Protein AF-A0AAE0QVQ1-F1 (afdb_monomer_lite)

Organism: NCBI:txid175788

Secondary structure (DSSP, 8-state):
-HHHHHHHHHHHHHHHHHHHTT-S-HHHHHHHHHHHHHHHHHHT--TT-GGG--SS-HHHHHHHHHHHHH-S--S---SS-----HHHHHHHHHHHHHHHHHHHTT-HHHHHHHHHHHHHH-TT-HHHHHHHHHHHHHTT-HHHHHHHHHHHHHH-TT-HHHHHHHHHHHHHTT-HHHHHHHHHHHHHH-TT-HHHHHHHHHHHHHHHHS--S---S----HHHHHT-HHHHHHHHHHHT-HHHHHHHHHHHTTS-PPS----PPPPPPP--HHHHHHHHHHHHHHHHHH-HHHHHHHHHHHHHSPPPHHHHHHHHHHHHHHHHHHHHHHHHHHHHHHHHHHHHHHHHHHHH-HHHHHHHHHHHHHHHHHHHHHHHHHIIIIIHHHHHHHHHHHHHHTT----S-HHHHHHHHHHHHHHHHHHHHHHHTTPPPSS--TTTT--S------------------------------------GGGTT-S-HHHHHHHHHHHHHHHHHHHHHHHT---HHHHHHHHHHHHHHHHHHHHHHHHHHHHTT--HHHHHHHHHHHHHHHHHHHHHHHHHHTT-SHHHHHHHHHHHHHHHHHHHHIIIIIIIHHHHHS-TTHHHHHHHHHHHHHHHHHHHHS--

InterPro domains:
  IPR003689 Zinc/iron permease [PF02535] (327-631)
  IPR011990 Tetratricopeptide-like helical domain superfamily [G3DSA:1.25.40.10] (65-212)
  IPR011990 Tetratricopeptide-like helical domain superfamily [SSF48452] (91-210)
  IPR019734 Tetratricopeptide repeat [PF00515] (126-159)
  IPR019734 Tetratricopeptide repeat [PF00515] (161-193)
  IPR019734 Tetratricopeptide repeat [PF13181] (102-125)
  IPR019734 Tetratricopeptide repeat [PS50005] (92-125)
  IPR019734 Tetratricopeptide repeat [PS50005] (126-159)
  IPR019734 Tetratricopeptide repeat [PS50005] (160-193)
  IPR019734 Tetratricopeptide repeat [SM00028] (92-125)
  IPR019734 Tetratricopeptide repeat [SM00028] (126-159)
  IPR019734 Tetratricopeptide repeat [SM00028] (160-193)
  IPR032374 SGTA, homodimerisation domain [PF16546] (4-63)
  IPR047150 SGT [PTHR45831] (1-304)

pLDDT: mean 72.75, std 20.84, range [25.2, 97.62]

Foldseek 3Di:
DLVVQLVLLLVLVVLVVVLVVPPDDPVVNVVSVVVSVVSCVVSVHDPPPCVSYDPAHPVRVVVVVVVVVVPDDDDDPDPDDDDQDPVLLVQLVVLQVVLVVCVVVVVLVSSLVSLVSSCVSPVLALVSLLSNLVSCVSVVNLVSSLVSLVSSCVNPVLPLSSLLSNLVSCVSVVVLVVSLVSLVSSCVSPVPDVSSVVSNVVSVVSVVVDDDPPPDDDDDPVVVLVPDPVSVVVVVVLVVDPVSVVVVVVVVVVVDDDDDDDDDDDDDDDDPVVVVVVVVVVVVVVCCVPCVPVVVVVVVVVVVDDQPVVNVVVCVVVVLVVVLVVVLVVLLVLLLVLLLCLQQVLLVQVVPDPVSLVVLVVVLLLLLLLLLLLLVLCLPVFLLVVLVVLVVVLCVVVVHDDPDSVLVVLLQVLQVVLVVVLVVVCVVVVHDDDDDPVPVVPPDDDDDDDDDDDDDDDDDDDDDDDDDDDDDDDDPPPPDVVVLLPCDVVVLVSLLVLLLVLLLLLLQLLLQDPDPLSNVLSSVSCSSNSSSSSNVSSNSCSSNVDDSVVSSVSSSSSSVSSVNSNVVNVVLNVVPDSVSSVVSSSSSSSSSSSSVNCSVPPRVVVSCVDPPPNVSSNVSSNVSNVVSNVVSVPRD

Structure (mmCIF, N/CA/C/O backbone):
data_AF-A0AAE0QVQ1-F1
#
_entry.id   AF-A0AAE0QVQ1-F1
#
loop_
_atom_site.group_PDB
_atom_site.id
_atom_site.type_symbol
_atom_site.label_atom_id
_atom_site.label_alt_id
_atom_site.label_comp_id
_atom_site.label_asym_id
_atom_site.label_entity_id
_atom_site.label_seq_id
_atom_site.pdbx_PDB_ins_code
_atom_site.Cartn_x
_atom_site.Cartn_y
_atom_site.Cartn_z
_atom_site.occupancy
_atom_site.B_iso_or_equiv
_atom_site.auth_seq_id
_atom_site.auth_comp_id
_atom_site.auth_asym_id
_atom_site.auth_atom_id
_atom_site.pdbx_PDB_model_num
ATOM 1 N N . MET A 1 1 ? -23.144 28.998 -13.088 1.00 56.34 1 MET A N 1
ATOM 2 C CA . MET A 1 1 ? -21.725 29.304 -12.779 1.00 56.34 1 MET A CA 1
ATOM 3 C C . MET A 1 1 ? -21.556 30.581 -11.960 1.00 56.34 1 MET A C 1
ATOM 5 O O . MET A 1 1 ? -20.659 30.617 -11.132 1.00 56.34 1 MET A O 1
ATOM 9 N N . THR A 1 2 ? -22.391 31.608 -12.147 1.00 70.75 2 THR A N 1
ATOM 10 C CA . THR A 1 2 ? -22.331 32.875 -11.391 1.00 70.75 2 THR A CA 1
ATOM 11 C C . THR A 1 2 ? -22.528 32.698 -9.884 1.00 70.75 2 THR A C 1
ATOM 13 O O . THR A 1 2 ? -21.755 33.259 -9.118 1.00 70.75 2 THR A O 1
ATOM 16 N N . ASP A 1 3 ? -23.475 31.864 -9.449 1.00 77.81 3 ASP A N 1
ATOM 17 C CA . ASP A 1 3 ? -23.749 31.668 -8.012 1.00 77.81 3 ASP A CA 1
ATOM 18 C C . ASP A 1 3 ? -22.628 30.901 -7.300 1.00 77.81 3 ASP A C 1
ATOM 20 O O . ASP A 1 3 ? -22.260 31.225 -6.176 1.00 77.81 3 ASP A O 1
ATOM 24 N N . THR A 1 4 ? -22.011 29.938 -7.991 1.00 82.94 4 THR A N 1
ATOM 25 C CA . THR A 1 4 ? -20.832 29.211 -7.500 1.00 82.94 4 THR A CA 1
ATOM 26 C C . THR A 1 4 ? -19.640 30.149 -7.312 1.00 82.94 4 THR A C 1
ATOM 28 O O . THR A 1 4 ? -18.952 30.065 -6.300 1.00 82.94 4 THR A O 1
ATOM 31 N N . LYS A 1 5 ? -19.424 31.080 -8.253 1.00 85.12 5 LYS A N 1
ATOM 32 C CA . LYS A 1 5 ? -18.372 32.100 -8.144 1.00 85.12 5 LYS A CA 1
ATOM 33 C C . LYS A 1 5 ? -18.648 33.110 -7.030 1.00 85.12 5 LYS A C 1
ATOM 35 O O . LYS A 1 5 ? -17.716 33.491 -6.335 1.00 85.12 5 LYS A O 1
ATOM 40 N N . ARG A 1 6 ? -19.910 33.499 -6.817 1.00 85.12 6 ARG A N 1
ATOM 41 C CA . ARG A 1 6 ? -20.317 34.373 -5.701 1.00 85.12 6 ARG A CA 1
ATOM 42 C C . ARG A 1 6 ? -20.101 33.712 -4.342 1.00 85.12 6 ARG A C 1
ATOM 44 O O . ARG A 1 6 ? -19.566 34.345 -3.444 1.00 85.12 6 ARG A O 1
ATOM 51 N N . LEU A 1 7 ? -20.442 32.430 -4.207 1.00 86.50 7 LEU A N 1
ATOM 52 C CA . LEU A 1 7 ? -20.175 31.680 -2.979 1.00 86.50 7 LEU A CA 1
ATOM 53 C C . LEU A 1 7 ? -18.669 31.556 -2.709 1.00 86.50 7 LEU A C 1
ATOM 55 O O . LEU A 1 7 ? -18.231 31.796 -1.587 1.00 86.50 7 LEU A O 1
ATOM 59 N N . ALA A 1 8 ? -17.878 31.222 -3.735 1.00 88.69 8 ALA A N 1
ATOM 60 C CA . ALA A 1 8 ? -16.422 31.171 -3.624 1.00 88.69 8 ALA A CA 1
ATOM 61 C C . ALA A 1 8 ? -15.839 32.535 -3.212 1.00 88.69 8 ALA A C 1
ATOM 63 O O . ALA A 1 8 ? -15.031 32.586 -2.288 1.00 88.69 8 ALA A O 1
ATOM 64 N N . TYR A 1 9 ? -16.313 33.630 -3.818 1.00 89.81 9 TYR A N 1
ATOM 65 C CA . TYR A 1 9 ? -15.942 35.001 -3.452 1.00 89.81 9 TYR A CA 1
ATOM 66 C C . TYR A 1 9 ? -16.233 35.300 -1.971 1.00 89.81 9 TYR A C 1
ATOM 68 O O . TYR A 1 9 ? -15.343 35.746 -1.253 1.00 89.81 9 TYR A O 1
ATOM 76 N N . SER A 1 10 ? -17.438 34.987 -1.474 1.00 89.19 10 SER A N 1
ATOM 77 C CA . SER A 1 10 ? -17.807 35.211 -0.065 1.00 89.19 10 SER A CA 1
ATOM 78 C C . SER A 1 10 ? -16.966 34.395 0.925 1.00 89.19 10 SER A C 1
ATOM 80 O O . SER A 1 10 ? -16.695 34.866 2.029 1.00 89.19 10 SER A O 1
ATOM 82 N N . ILE A 1 11 ? -16.546 33.182 0.549 1.00 90.88 11 ILE A N 1
ATOM 83 C CA . ILE A 1 11 ? -15.646 32.356 1.367 1.00 90.88 11 ILE A CA 1
ATOM 84 C C . ILE A 1 11 ? -14.244 32.970 1.387 1.00 90.88 11 ILE A C 1
ATOM 86 O O . ILE A 1 11 ? -13.687 33.157 2.463 1.00 90.88 11 ILE A O 1
ATOM 90 N N . ILE A 1 12 ? -13.695 33.325 0.222 1.00 90.69 12 ILE A N 1
ATOM 91 C CA . ILE A 1 12 ? -12.370 33.954 0.102 1.00 90.69 12 ILE A CA 1
ATOM 92 C C . ILE A 1 12 ? -12.312 35.253 0.917 1.00 90.69 12 ILE A C 1
ATOM 94 O O . ILE A 1 12 ? -11.364 35.463 1.673 1.00 90.69 12 ILE A O 1
ATOM 98 N N . GLN A 1 13 ? -13.357 36.080 0.838 1.00 88.75 13 GLN A N 1
ATOM 99 C CA . GLN A 1 13 ? -13.469 37.319 1.606 1.00 88.75 13 GLN A CA 1
ATOM 100 C C . GLN A 1 13 ? -13.460 37.060 3.122 1.00 88.75 13 GLN A C 1
ATOM 102 O O . GLN A 1 13 ? -12.712 37.708 3.848 1.00 88.75 13 GLN A O 1
ATOM 107 N N . PHE A 1 14 ? -14.205 36.057 3.600 1.00 90.62 14 PHE A N 1
ATOM 108 C CA . PHE A 1 14 ? -14.191 35.674 5.014 1.00 90.62 14 PHE A CA 1
ATOM 109 C C . PHE A 1 14 ? -12.800 35.217 5.489 1.00 90.62 14 PHE A C 1
ATOM 111 O O . PHE A 1 14 ? -12.367 35.602 6.573 1.00 90.62 14 PHE A O 1
ATOM 118 N N . LEU A 1 15 ? -12.080 34.416 4.693 1.00 90.19 15 LEU A N 1
ATOM 119 C CA . LEU A 1 15 ? -10.732 33.953 5.053 1.00 90.19 15 LEU A CA 1
ATOM 120 C C . LEU A 1 15 ? -9.727 35.120 5.099 1.00 90.19 15 LEU A C 1
ATOM 122 O O . LEU A 1 15 ? -8.900 35.178 6.009 1.00 90.19 15 LEU A O 1
ATOM 126 N N . HIS A 1 16 ? -9.841 36.087 4.185 1.00 88.19 16 HIS A N 1
ATOM 127 C CA . HIS A 1 16 ? -9.065 37.329 4.239 1.00 88.19 16 HIS A CA 1
ATOM 128 C C . HIS A 1 16 ? -9.376 38.171 5.486 1.00 88.19 16 HIS A C 1
ATOM 130 O O . HIS A 1 16 ? -8.457 38.678 6.136 1.00 88.19 16 HIS A O 1
ATOM 136 N N . ASP A 1 17 ? -10.647 38.280 5.875 1.00 86.50 17 ASP A N 1
ATOM 137 C CA . ASP A 1 17 ? -11.036 38.978 7.105 1.00 86.50 17 ASP A CA 1
ATOM 138 C C . ASP A 1 17 ? -10.438 38.289 8.346 1.00 86.50 17 ASP A C 1
ATOM 140 O O . ASP A 1 17 ? -9.963 38.960 9.266 1.00 86.50 17 ASP A O 1
ATOM 144 N N . GLN A 1 18 ? -10.370 36.950 8.355 1.00 85.50 18 GLN A N 1
ATOM 145 C CA . GLN A 1 18 ? -9.718 36.195 9.431 1.00 85.50 18 GLN A CA 1
ATOM 146 C C . GLN A 1 18 ? -8.207 36.466 9.506 1.00 85.50 18 GLN A C 1
ATOM 148 O O . GLN A 1 18 ? -7.705 36.692 10.610 1.00 85.50 18 GLN A O 1
ATOM 153 N N . LEU A 1 19 ? -7.500 36.540 8.369 1.00 84.44 19 LEU A N 1
ATOM 154 C CA . LEU A 1 19 ? -6.081 36.937 8.326 1.00 84.44 19 LEU A CA 1
ATOM 155 C C . LEU A 1 19 ? -5.856 38.330 8.928 1.00 84.44 19 LEU A C 1
ATOM 157 O O . LEU A 1 19 ? -4.897 38.545 9.670 1.00 84.44 19 LEU A O 1
ATOM 161 N N . THR A 1 20 ? -6.773 39.258 8.655 1.00 80.50 20 THR A N 1
ATOM 162 C CA . THR A 1 20 ? -6.657 40.664 9.072 1.00 80.50 20 THR A CA 1
ATOM 163 C C . THR A 1 20 ? -7.063 40.881 10.538 1.00 80.50 20 THR A C 1
ATOM 165 O O . THR A 1 20 ? -6.591 41.813 11.186 1.00 80.50 20 THR A O 1
ATOM 168 N N . SER A 1 21 ? -7.906 40.005 11.098 1.00 75.25 21 SER A N 1
ATOM 169 C CA . SER A 1 21 ? -8.462 40.136 12.458 1.00 75.25 21 SER A CA 1
ATOM 170 C C . SER A 1 21 ? -7.501 39.802 13.618 1.00 75.25 21 SER A C 1
ATOM 172 O O . SER A 1 21 ? -7.856 40.005 14.779 1.00 75.25 21 SER A O 1
ATOM 174 N N . GLY A 1 22 ? -6.273 39.339 13.341 1.00 61.19 22 GLY A N 1
ATOM 175 C CA . GLY A 1 22 ? -5.175 39.293 14.323 1.00 61.19 22 GLY A CA 1
ATOM 1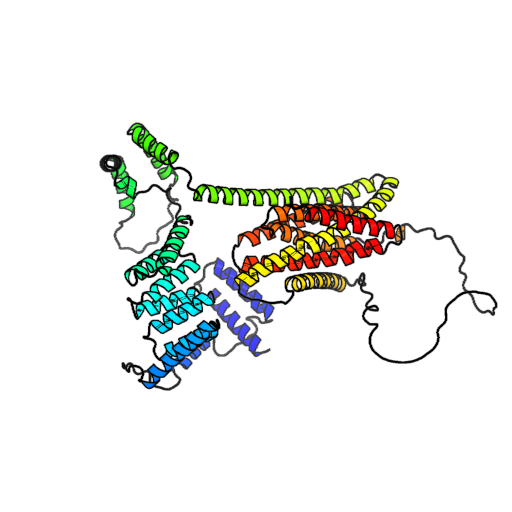76 C C . GLY A 1 22 ? -5.247 38.211 15.416 1.00 61.19 22 GLY A C 1
ATOM 177 O O . GLY A 1 22 ? -4.562 38.338 16.428 1.00 61.19 22 GLY A O 1
ATOM 178 N N . GLY A 1 23 ? -6.047 37.153 15.240 1.00 73.38 23 GLY A N 1
ATOM 179 C CA . GLY A 1 23 ? -6.239 36.082 16.238 1.00 73.38 23 GLY A CA 1
ATOM 180 C C . GLY A 1 23 ? -5.560 34.736 15.938 1.00 73.38 23 GLY A C 1
ATOM 181 O O . GLY A 1 23 ? -5.755 33.780 16.688 1.00 73.38 23 GLY A O 1
ATOM 182 N N . LEU A 1 24 ? -4.806 34.631 14.841 1.00 81.06 24 LEU A N 1
ATOM 183 C CA . LEU A 1 24 ? -4.227 33.377 14.340 1.00 81.06 24 LEU A CA 1
ATOM 184 C C . LEU A 1 24 ? -2.719 33.297 14.628 1.00 81.06 24 LEU A C 1
ATOM 186 O O . LEU A 1 24 ? -2.031 34.316 14.645 1.00 81.06 24 LEU A O 1
ATOM 190 N N . SER A 1 25 ? -2.197 32.085 14.846 1.00 86.19 25 SER A N 1
ATOM 191 C CA . SER A 1 25 ? -0.748 31.846 14.910 1.00 86.19 25 SER A CA 1
ATOM 192 C C . SER A 1 25 ? -0.098 32.021 13.532 1.00 86.19 25 SER A C 1
ATOM 194 O O . SER A 1 25 ? -0.772 31.875 12.514 1.00 86.19 25 SER A O 1
ATOM 196 N N . SER A 1 26 ? 1.216 32.271 13.496 1.00 81.81 26 SER A N 1
ATOM 197 C CA . SER A 1 26 ? 1.987 32.427 12.246 1.00 81.81 26 SER A CA 1
ATOM 198 C C . SER A 1 26 ? 1.760 31.258 11.276 1.00 81.81 26 SER A C 1
ATOM 200 O O . SER A 1 26 ? 1.407 31.473 10.122 1.00 81.81 26 SER A O 1
ATOM 202 N N . ASP A 1 27 ? 1.843 30.019 11.768 1.00 79.06 27 ASP A N 1
ATOM 203 C CA . ASP A 1 27 ? 1.637 28.810 10.955 1.00 79.06 27 ASP A CA 1
ATOM 204 C C . ASP A 1 27 ? 0.207 28.718 10.382 1.00 79.06 27 ASP A C 1
ATOM 206 O O . ASP A 1 27 ? -0.017 28.225 9.272 1.00 79.06 27 ASP A O 1
ATOM 210 N N . ALA A 1 28 ? -0.787 29.197 11.139 1.00 81.62 28 ALA A N 1
ATOM 211 C CA . ALA A 1 28 ? -2.179 29.210 10.706 1.00 81.62 28 ALA A CA 1
ATOM 212 C C . ALA A 1 28 ? -2.447 30.315 9.673 1.00 81.62 28 ALA A C 1
ATOM 214 O O . ALA A 1 28 ? -3.279 30.117 8.790 1.00 81.62 28 ALA A O 1
ATOM 215 N N . GLN A 1 29 ? -1.732 31.442 9.750 1.00 85.12 29 GLN A N 1
ATOM 216 C CA . GLN A 1 29 ? -1.791 32.504 8.744 1.00 85.12 29 GLN A CA 1
ATOM 217 C C . GLN A 1 29 ? -1.221 32.025 7.405 1.00 85.12 29 GLN A C 1
ATOM 219 O O . GLN A 1 29 ? -1.916 32.120 6.397 1.00 85.12 29 GLN A O 1
ATOM 224 N N . GLU A 1 30 ? -0.038 31.402 7.401 1.00 86.88 30 GLU A N 1
ATOM 225 C CA . GLU A 1 30 ? 0.560 30.832 6.181 1.00 86.88 30 GLU A CA 1
ATOM 226 C C . GLU A 1 30 ? -0.358 29.782 5.534 1.00 86.88 30 GLU A C 1
ATOM 228 O O . GLU A 1 30 ? -0.585 29.780 4.324 1.00 86.88 30 GLU A O 1
ATOM 233 N N . SER A 1 31 ? -0.959 28.914 6.353 1.00 86.81 31 SER A N 1
ATOM 234 C CA . SER A 1 31 ? -1.897 27.892 5.873 1.00 86.81 31 SER A CA 1
ATOM 235 C C . SER A 1 31 ? -3.155 28.501 5.240 1.00 86.81 31 SER A C 1
ATOM 237 O O . SER A 1 31 ? -3.680 27.982 4.251 1.00 86.81 31 SER A O 1
ATOM 239 N N . LEU A 1 32 ? -3.649 29.601 5.810 1.00 89.81 32 LEU A N 1
ATOM 240 C CA . LEU A 1 32 ? -4.847 30.288 5.346 1.00 89.81 32 LEU A CA 1
ATOM 241 C C . LEU A 1 32 ? -4.588 31.075 4.051 1.00 89.81 32 LEU A C 1
ATOM 243 O O . LEU A 1 32 ? -5.434 31.059 3.159 1.00 89.81 32 LEU A O 1
ATOM 247 N N . GLU A 1 33 ? -3.404 31.675 3.901 1.00 89.44 33 GLU A N 1
ATOM 248 C CA . GLU A 1 33 ? -2.960 32.318 2.655 1.00 89.44 33 GLU A CA 1
ATOM 249 C C . GLU A 1 33 ? -2.888 31.324 1.486 1.00 89.44 33 GLU A C 1
ATOM 251 O O . GLU A 1 33 ? -3.391 31.606 0.395 1.00 89.44 33 GLU A O 1
ATOM 256 N N . VAL A 1 34 ? -2.339 30.125 1.714 1.00 90.88 34 VAL A N 1
ATOM 257 C CA . VAL A 1 34 ? -2.298 29.065 0.691 1.00 90.88 34 VAL A CA 1
ATOM 258 C C . VAL A 1 34 ? -3.712 28.621 0.304 1.00 90.88 34 VAL A C 1
ATOM 260 O O . VAL A 1 34 ? -4.012 28.463 -0.882 1.00 90.88 34 VAL A O 1
ATOM 263 N N . ALA A 1 35 ? -4.608 28.456 1.282 1.00 89.56 35 ALA A N 1
ATOM 264 C CA . ALA A 1 35 ? -5.995 28.073 1.022 1.00 89.56 35 ALA A CA 1
ATOM 265 C C . ALA A 1 35 ? -6.734 29.112 0.161 1.00 89.56 35 ALA A C 1
ATOM 267 O O . ALA A 1 35 ? -7.469 28.736 -0.755 1.00 89.56 35 ALA A O 1
ATOM 268 N N . ILE A 1 36 ? -6.503 30.403 0.414 1.00 90.69 36 ILE A N 1
ATOM 269 C CA . ILE A 1 36 ? -7.045 31.502 -0.392 1.00 90.69 36 ILE A CA 1
ATOM 270 C C . ILE A 1 36 ? -6.558 31.394 -1.842 1.00 90.69 36 ILE A C 1
ATOM 272 O O . ILE A 1 36 ? -7.388 31.325 -2.746 1.00 90.69 36 ILE A O 1
ATOM 276 N N . GLN A 1 37 ? -5.246 31.271 -2.073 1.00 89.19 37 GLN A N 1
ATOM 277 C CA . GLN A 1 37 ? -4.683 31.172 -3.429 1.00 89.19 37 GLN A CA 1
ATOM 278 C C . GLN A 1 37 ? -5.215 29.959 -4.205 1.00 89.19 37 GLN A C 1
ATOM 280 O O . GLN A 1 37 ? -5.495 30.044 -5.408 1.00 89.19 37 GLN A O 1
ATOM 285 N N . CYS A 1 38 ? -5.392 28.821 -3.528 1.00 88.88 38 CYS A N 1
ATOM 286 C CA . CYS A 1 38 ? -5.993 27.634 -4.130 1.00 88.88 38 CYS A CA 1
ATOM 287 C C . CYS A 1 38 ? -7.447 27.880 -4.555 1.00 88.88 38 CYS A C 1
ATOM 289 O O . CYS A 1 38 ? -7.835 27.469 -5.650 1.00 88.88 38 CYS A O 1
ATOM 291 N N . LEU A 1 39 ? -8.247 28.550 -3.719 1.00 90.12 39 LEU A N 1
ATOM 292 C CA . LEU A 1 39 ? -9.644 28.866 -4.026 1.00 90.12 39 LEU A CA 1
ATOM 293 C C . LEU A 1 39 ? -9.761 29.902 -5.152 1.00 90.12 39 LEU A C 1
ATOM 295 O O . LEU A 1 39 ? -10.564 29.706 -6.066 1.00 90.12 39 LEU A O 1
ATOM 299 N N . GLU A 1 40 ? -8.932 30.946 -5.145 1.00 91.19 40 GLU A N 1
ATOM 300 C CA . GLU A 1 40 ? -8.894 31.949 -6.217 1.00 91.19 40 GLU A CA 1
ATOM 301 C C . GLU A 1 40 ? -8.576 31.301 -7.572 1.00 91.19 40 GLU A C 1
ATOM 303 O O . GLU A 1 40 ? -9.275 31.524 -8.567 1.00 91.19 40 GLU A O 1
ATOM 308 N N . THR A 1 41 ? -7.577 30.413 -7.593 1.00 88.94 41 THR A N 1
ATOM 309 C CA . THR A 1 41 ? -7.157 29.687 -8.800 1.00 88.94 41 THR A CA 1
ATOM 310 C C . THR A 1 41 ? -8.226 28.704 -9.277 1.00 88.94 41 THR A C 1
ATOM 312 O O . THR A 1 41 ? -8.530 28.646 -10.469 1.00 88.94 41 THR A O 1
ATOM 315 N N . ALA A 1 42 ? -8.821 27.932 -8.362 1.00 87.00 42 ALA A N 1
ATOM 316 C CA . ALA A 1 42 ? -9.789 26.892 -8.705 1.00 87.00 42 ALA A CA 1
ATOM 317 C C . ALA A 1 42 ? -11.096 27.460 -9.275 1.00 87.00 42 ALA A C 1
ATOM 319 O O . ALA A 1 42 ? -11.690 26.863 -10.175 1.00 87.00 42 ALA A O 1
ATOM 320 N N . PHE A 1 43 ? -11.547 28.609 -8.767 1.00 87.19 43 PHE A N 1
ATOM 321 C CA . PHE A 1 43 ? -12.815 29.214 -9.177 1.00 87.19 43 PHE A CA 1
ATOM 322 C C . PHE A 1 43 ? -12.647 30.384 -10.159 1.00 87.19 43 PHE A C 1
ATOM 324 O O . PHE A 1 43 ? -13.638 30.823 -10.760 1.00 87.19 43 PHE A O 1
ATOM 331 N N . GLY A 1 44 ? -11.412 30.850 -10.381 1.00 85.62 44 GLY A N 1
ATOM 332 C CA . GLY A 1 44 ? -11.103 32.003 -11.225 1.00 85.62 44 GLY A CA 1
ATOM 333 C C . GLY A 1 44 ? -11.841 33.241 -10.728 1.00 85.62 44 GLY A C 1
ATOM 334 O O . GLY A 1 44 ? -12.675 33.786 -11.462 1.00 85.62 44 GLY A O 1
ATOM 335 N N . VAL A 1 45 ? -11.624 33.560 -9.452 1.00 85.25 45 VAL A N 1
ATOM 336 C CA . VAL A 1 45 ? -12.254 34.642 -8.684 1.00 85.25 45 VAL A CA 1
ATOM 337 C C . VAL A 1 45 ? -11.168 35.290 -7.832 1.00 85.25 45 VAL A C 1
ATOM 339 O O . VAL A 1 45 ? -10.393 34.565 -7.222 1.00 85.25 45 VAL A O 1
ATOM 342 N N . SER A 1 46 ? -11.127 36.618 -7.766 1.00 82.00 46 SER A N 1
ATOM 343 C CA . SER A 1 46 ? -10.222 37.370 -6.887 1.00 82.00 46 SER A CA 1
ATOM 344 C C . SER A 1 46 ? -11.003 38.336 -5.997 1.00 82.00 46 SER A C 1
ATOM 346 O O . SER A 1 46 ? -12.125 38.718 -6.325 1.00 82.00 46 SER A O 1
ATOM 348 N N . THR A 1 47 ? -10.412 38.772 -4.883 1.00 73.38 47 THR A N 1
ATOM 349 C CA . THR A 1 47 ? -10.984 39.809 -3.999 1.00 73.38 47 THR A CA 1
ATOM 350 C C . THR A 1 47 ? -11.295 41.131 -4.717 1.00 73.38 47 THR A C 1
ATOM 352 O O . THR A 1 47 ? -12.189 41.868 -4.293 1.00 73.38 47 THR A O 1
ATOM 355 N N . GLU A 1 48 ? -10.638 41.394 -5.849 1.00 75.69 48 GLU A N 1
ATOM 356 C CA . GLU A 1 48 ? -10.854 42.563 -6.711 1.00 75.69 48 GLU A CA 1
ATOM 357 C C . GLU A 1 48 ? -12.165 42.498 -7.527 1.00 75.69 48 GLU A C 1
ATOM 359 O O . GLU A 1 48 ? -12.652 43.526 -8.006 1.00 75.69 48 GLU A O 1
ATOM 364 N N . ASP A 1 49 ? -12.796 41.322 -7.638 1.00 79.56 49 ASP A N 1
ATOM 365 C CA . ASP A 1 49 ? -14.032 41.105 -8.398 1.00 79.56 49 ASP A CA 1
ATOM 366 C C . ASP A 1 49 ? -15.283 41.611 -7.649 1.00 79.56 49 ASP A C 1
ATOM 368 O O . ASP A 1 49 ? -16.214 40.857 -7.365 1.00 79.56 49 ASP A O 1
ATOM 372 N N . GLN A 1 50 ? -15.368 42.918 -7.376 1.00 75.06 50 GLN A N 1
ATOM 373 C CA . GLN A 1 50 ? -16.487 43.545 -6.642 1.00 75.06 50 GLN A CA 1
ATOM 374 C C . GLN A 1 50 ? -17.877 43.280 -7.255 1.00 75.06 50 GLN A C 1
ATOM 376 O O . GLN A 1 50 ? -18.894 43.397 -6.576 1.00 75.06 50 GLN A O 1
ATOM 381 N N . SER A 1 51 ? -17.944 42.879 -8.528 1.00 79.00 51 SER A N 1
ATOM 382 C CA . SER A 1 51 ? -19.189 42.450 -9.188 1.00 79.00 51 SER A CA 1
ATOM 383 C C . SER A 1 51 ? -19.792 41.149 -8.622 1.00 79.00 51 SER A C 1
ATOM 385 O O . SER A 1 51 ? -20.964 40.842 -8.873 1.00 79.00 51 SER A O 1
ATOM 387 N N . LEU A 1 52 ? -18.999 40.382 -7.865 1.00 80.75 52 LEU A N 1
ATOM 388 C CA . LEU A 1 52 ? -19.390 39.149 -7.181 1.00 80.75 52 LEU A CA 1
ATOM 389 C C . LEU A 1 52 ? -19.731 39.370 -5.702 1.00 80.75 52 LEU A C 1
ATOM 391 O O . LEU A 1 52 ? -20.209 38.433 -5.060 1.00 80.75 52 LEU A O 1
ATOM 395 N N . ALA A 1 53 ? -19.538 40.587 -5.181 1.00 77.50 53 ALA A N 1
ATOM 396 C CA . ALA A 1 53 ? -19.865 40.924 -3.805 1.00 77.50 53 ALA A CA 1
ATOM 397 C C . ALA A 1 53 ? -21.368 40.753 -3.535 1.00 77.50 53 ALA A C 1
ATOM 399 O O . ALA A 1 53 ? -22.227 41.135 -4.337 1.00 77.50 53 ALA A O 1
ATOM 400 N N . VAL A 1 54 ? -21.677 40.159 -2.386 1.00 79.56 54 VAL A N 1
ATOM 401 C CA . VAL A 1 54 ? -23.044 39.912 -1.917 1.00 79.56 54 VAL A CA 1
ATOM 402 C C . VAL A 1 54 ? -23.353 40.897 -0.791 1.00 79.56 54 VAL A C 1
ATOM 404 O O . VAL A 1 54 ? -22.459 41.312 -0.061 1.00 79.56 54 VAL A O 1
ATOM 407 N N . SER A 1 55 ? -24.616 41.307 -0.668 1.00 76.88 55 SER A N 1
ATOM 408 C CA . SER A 1 55 ? -25.059 42.322 0.299 1.00 76.88 55 SER A CA 1
ATOM 409 C C . SER A 1 55 ? -24.968 41.892 1.765 1.00 76.88 55 SER A C 1
ATOM 411 O O . SER A 1 55 ? -24.957 42.754 2.634 1.00 76.88 55 SER A O 1
ATOM 413 N N . GLU A 1 56 ? -24.941 40.587 2.035 1.00 79.06 56 GLU A N 1
ATOM 414 C CA . GLU A 1 56 ? -24.790 40.012 3.373 1.00 79.06 56 GLU A CA 1
ATOM 415 C C . GLU A 1 56 ? -23.501 39.187 3.408 1.00 79.06 56 GLU A C 1
ATOM 417 O O . GLU A 1 56 ? -23.220 38.416 2.482 1.00 79.06 56 GLU A O 1
ATOM 422 N N . THR A 1 57 ? -22.714 39.347 4.469 1.00 80.69 57 THR A N 1
ATOM 423 C CA . THR A 1 57 ? -21.480 38.577 4.656 1.00 80.69 57 THR A CA 1
ATOM 424 C C . THR A 1 57 ? -21.791 37.134 5.060 1.00 80.69 57 THR A C 1
ATOM 426 O O . THR A 1 57 ? -22.860 36.822 5.589 1.00 80.69 57 THR A O 1
ATOM 429 N N . LEU A 1 58 ? -20.848 36.214 4.835 1.00 83.06 58 LEU A N 1
ATOM 430 C CA . LEU A 1 58 ? -21.029 34.800 5.183 1.00 83.06 58 LEU A CA 1
ATOM 431 C C . LEU A 1 58 ? -21.370 34.579 6.679 1.00 83.06 58 LEU A C 1
ATOM 433 O O . LEU A 1 58 ? -22.273 33.784 6.960 1.00 83.06 58 LEU A O 1
ATOM 437 N N . PRO A 1 59 ? -20.743 35.289 7.645 1.00 81.44 59 PRO A N 1
ATOM 438 C CA . PRO A 1 59 ? -21.126 35.200 9.055 1.00 81.44 59 PRO A CA 1
ATOM 439 C C . PRO A 1 59 ? -22.540 35.721 9.341 1.00 81.44 59 PRO A C 1
ATOM 441 O O . PRO A 1 59 ? -23.252 35.129 10.151 1.00 81.44 59 PRO A O 1
ATOM 444 N N . GLU A 1 60 ? -22.975 36.790 8.669 1.00 81.38 60 GLU A N 1
ATOM 445 C CA . GLU A 1 60 ? -24.326 37.349 8.820 1.00 81.38 60 GLU A CA 1
ATOM 446 C C . GLU A 1 60 ? -25.389 36.418 8.243 1.00 81.38 60 GLU A C 1
ATOM 448 O O . GLU A 1 60 ? -26.408 36.186 8.889 1.00 81.38 60 GLU A O 1
ATOM 453 N N . LEU A 1 61 ? -25.131 35.810 7.082 1.00 81.69 61 LEU A N 1
ATOM 454 C CA . LEU A 1 61 ? -25.990 34.776 6.500 1.00 81.69 61 LEU A CA 1
ATOM 455 C C . LEU A 1 61 ? -26.118 33.571 7.434 1.00 81.69 61 LEU A C 1
ATOM 457 O O . LEU A 1 61 ? -27.214 33.041 7.626 1.00 81.69 61 LEU A O 1
ATOM 461 N N . PHE A 1 62 ? -25.013 33.154 8.053 1.00 77.50 62 PHE A N 1
ATOM 462 C CA . PHE A 1 62 ? -25.013 32.064 9.022 1.00 77.50 62 PHE A CA 1
ATOM 463 C C . PHE A 1 62 ? -25.794 32.432 10.296 1.00 77.50 62 PHE A C 1
ATOM 465 O O . PHE A 1 62 ? -26.624 31.652 10.773 1.00 77.50 62 PHE A O 1
ATOM 472 N N . ALA A 1 63 ? -25.606 33.644 10.819 1.00 78.00 63 ALA A N 1
ATOM 473 C CA . ALA A 1 63 ? -26.375 34.164 11.947 1.00 78.00 63 ALA A CA 1
ATOM 474 C C . ALA A 1 63 ? -27.876 34.286 11.609 1.00 78.00 63 ALA A C 1
ATOM 476 O O . ALA A 1 63 ? -28.735 33.878 12.387 1.00 78.00 63 ALA A O 1
ATOM 477 N N . ALA A 1 64 ? -28.224 34.759 10.414 1.00 76.69 64 ALA A N 1
ATOM 478 C CA . ALA A 1 64 ? -29.606 34.874 9.962 1.00 76.69 64 ALA A CA 1
ATOM 479 C C . ALA A 1 64 ? -30.266 33.502 9.746 1.00 76.69 64 ALA A C 1
ATOM 481 O O . ALA A 1 64 ? -31.439 33.321 10.078 1.00 76.69 64 ALA A O 1
ATOM 482 N N . ALA A 1 65 ? -29.527 32.514 9.233 1.00 73.00 65 ALA A N 1
ATOM 483 C CA . ALA A 1 65 ? -30.007 31.144 9.071 1.00 73.00 65 ALA A CA 1
ATOM 484 C C . ALA A 1 65 ? -30.257 30.467 10.427 1.00 73.00 65 ALA A C 1
ATOM 486 O O . ALA A 1 65 ? -31.306 29.854 10.627 1.00 73.00 65 ALA A O 1
ATOM 487 N N . THR A 1 66 ? -29.343 30.639 11.384 1.00 66.12 66 THR A N 1
ATOM 488 C CA . THR A 1 66 ? -29.509 30.113 12.749 1.00 66.12 66 THR A CA 1
ATOM 489 C C . THR A 1 66 ? -30.667 30.791 13.495 1.00 66.12 66 THR A C 1
ATOM 491 O O . THR A 1 66 ? -31.395 30.121 14.226 1.00 66.12 66 THR A O 1
ATOM 494 N N . VAL A 1 67 ? -30.942 32.075 13.231 1.00 61.19 67 VAL A N 1
ATOM 495 C CA . VAL A 1 67 ? -32.119 32.790 13.763 1.00 61.19 67 VAL A CA 1
ATOM 496 C C . VAL A 1 67 ? -33.425 32.414 13.040 1.00 61.19 67 VAL A C 1
ATOM 498 O O . VAL A 1 67 ? -34.475 32.344 13.677 1.00 61.19 67 VAL A O 1
ATOM 501 N N . LYS A 1 68 ? -33.408 32.098 11.737 1.00 50.00 68 LYS A N 1
ATOM 502 C CA . LYS A 1 68 ? -34.593 31.596 11.002 1.00 50.00 68 LYS A CA 1
ATOM 503 C C . LYS A 1 68 ? -35.046 30.213 11.478 1.00 50.00 68 LYS A C 1
ATOM 505 O O . LYS A 1 68 ? -36.249 29.957 11.524 1.00 50.00 68 LYS A O 1
ATOM 510 N N . VAL A 1 69 ? -34.109 29.362 11.901 1.00 49.84 69 VAL A N 1
ATOM 511 C CA . VAL A 1 69 ? -34.426 28.103 12.600 1.00 49.84 69 VAL A CA 1
ATOM 512 C C . VAL A 1 69 ? -35.086 28.381 13.961 1.00 49.84 69 VAL A C 1
ATOM 514 O O . VAL A 1 69 ? -35.955 27.622 14.379 1.00 49.84 69 VAL A O 1
ATOM 517 N N . ALA A 1 70 ? -34.759 29.502 14.613 1.00 42.62 70 ALA A N 1
ATOM 518 C CA . ALA A 1 70 ? -35.369 29.914 15.880 1.00 42.62 70 ALA A CA 1
ATOM 519 C C . ALA A 1 70 ? -36.747 30.608 15.739 1.00 42.62 70 ALA A C 1
ATOM 521 O O . ALA A 1 70 ? -37.524 30.589 16.689 1.00 42.62 70 ALA A O 1
ATOM 522 N N . ASN A 1 71 ? -37.078 31.188 14.576 1.00 36.81 71 ASN A N 1
ATOM 523 C CA . ASN A 1 71 ? -38.260 32.049 14.380 1.00 36.81 71 ASN A CA 1
ATOM 524 C C . ASN A 1 71 ? -39.288 31.539 13.349 1.00 36.81 71 ASN A C 1
ATOM 526 O O . ASN A 1 71 ? -40.081 32.326 12.836 1.00 36.81 71 ASN A O 1
ATOM 530 N N . THR A 1 72 ? -39.338 30.234 13.065 1.00 34.56 72 THR A N 1
ATOM 531 C CA . THR A 1 72 ? -40.509 29.643 12.388 1.00 34.56 72 THR A CA 1
ATOM 532 C C . THR A 1 72 ? -41.585 29.304 13.440 1.00 34.56 72 THR A C 1
ATOM 534 O O . THR A 1 72 ? -41.339 28.448 14.289 1.00 34.56 72 THR A O 1
ATOM 537 N N . PRO A 1 73 ? -42.766 29.956 13.451 1.00 37.56 73 PRO A N 1
ATOM 538 C CA . PRO A 1 73 ? -43.842 29.664 14.405 1.00 37.56 73 PRO A CA 1
ATOM 539 C C . PRO A 1 73 ? -44.744 28.527 13.887 1.00 37.56 73 PRO A C 1
ATOM 541 O O . PRO A 1 73 ? -45.082 28.518 12.711 1.00 37.56 73 PRO A O 1
ATOM 544 N N . GLN A 1 74 ? -45.264 27.568 14.656 1.00 37.12 74 GLN A N 1
ATOM 545 C CA . GLN A 1 74 ? -45.085 27.123 16.040 1.00 37.12 74 GLN A CA 1
ATOM 546 C C . GLN A 1 74 ? -45.754 25.732 16.140 1.00 37.12 74 GLN A C 1
ATOM 548 O O . GLN A 1 74 ? -46.909 25.590 15.750 1.00 37.12 74 GLN A O 1
ATOM 553 N N . VAL A 1 75 ? -45.132 24.781 16.838 1.00 27.06 75 VAL A N 1
ATOM 554 C CA . VAL A 1 75 ? -45.788 24.221 18.030 1.00 27.06 75 VAL A CA 1
ATOM 555 C C . VAL A 1 75 ? -44.866 24.525 19.207 1.00 27.06 75 VAL A C 1
ATOM 557 O O . VAL A 1 75 ? -43.948 23.787 19.528 1.00 27.06 75 VAL A O 1
ATOM 560 N N . LYS A 1 76 ? -45.079 25.719 19.766 1.00 30.30 76 LYS A N 1
ATOM 561 C CA . LYS A 1 76 ? -44.970 26.059 21.187 1.00 30.30 76 LYS A CA 1
ATOM 562 C C . LYS A 1 76 ? -43.846 25.366 21.984 1.00 30.30 76 LYS A C 1
ATOM 564 O O . LYS A 1 76 ? -44.103 24.458 22.767 1.00 30.30 76 LYS A O 1
ATOM 569 N N . VAL A 1 77 ? -42.628 25.915 21.928 1.00 33.66 77 VAL A N 1
ATOM 570 C CA . VAL A 1 77 ? -41.691 25.802 23.061 1.00 33.66 77 VAL A CA 1
ATOM 571 C C . VAL A 1 77 ? -42.141 26.805 24.121 1.00 33.66 77 VAL A C 1
ATOM 573 O O . VAL A 1 77 ? -41.642 27.921 24.231 1.00 33.66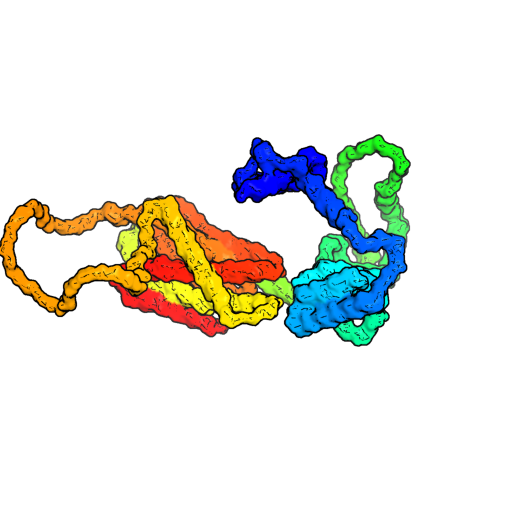 77 VAL A O 1
ATOM 576 N N . THR A 1 78 ? -43.154 26.413 24.886 1.00 29.31 78 THR A N 1
ATOM 577 C CA . THR A 1 78 ? -43.247 26.853 26.273 1.00 29.31 78 THR A CA 1
ATOM 578 C C . THR A 1 78 ? -42.182 26.103 27.053 1.00 29.31 78 THR A C 1
ATOM 580 O O . THR A 1 78 ? -42.138 24.875 27.027 1.00 29.31 78 THR A O 1
ATOM 583 N N . SER A 1 79 ? -41.369 26.840 27.799 1.00 39.31 79 SER A N 1
ATOM 584 C CA . SER A 1 79 ? -40.822 26.382 29.069 1.00 39.31 79 SER A CA 1
ATOM 585 C C . SER A 1 79 ? -41.980 25.956 29.982 1.00 39.31 79 SER A C 1
ATOM 587 O O . SER A 1 79 ? -42.477 26.714 30.807 1.00 39.31 79 SER A O 1
ATOM 589 N N . ALA A 1 80 ? -42.463 24.738 29.772 1.00 30.47 80 ALA A N 1
ATOM 590 C CA . ALA A 1 80 ? -43.381 24.028 30.638 1.00 30.47 80 ALA A CA 1
ATOM 591 C C . ALA A 1 80 ? -43.176 22.535 30.387 1.00 30.47 80 ALA A C 1
ATOM 593 O O . ALA A 1 80 ? -43.292 22.044 29.267 1.00 30.47 80 ALA A O 1
ATOM 594 N N . SER A 1 81 ? -42.848 21.838 31.464 1.00 41.56 81 SER A N 1
ATOM 595 C CA . SER A 1 81 ? -42.883 20.394 31.628 1.00 41.56 81 SER A CA 1
ATOM 596 C C . SER A 1 81 ? -44.202 19.785 31.129 1.00 41.56 81 SER A C 1
ATOM 598 O O . SER A 1 81 ? -45.128 19.577 31.911 1.00 41.56 81 SER A O 1
ATOM 600 N N . SER A 1 82 ? -44.300 19.472 29.841 1.00 43.88 82 SER A N 1
ATOM 601 C CA . SER A 1 82 ? -45.276 18.491 29.373 1.00 43.88 82 SER A CA 1
ATOM 602 C C . SER A 1 82 ? -44.495 17.288 28.884 1.00 43.88 82 SER A C 1
ATOM 604 O O . SER A 1 82 ? -43.789 17.339 27.881 1.00 43.88 82 SER A O 1
ATOM 606 N N . SER A 1 83 ? -44.539 16.239 29.698 1.00 58.50 83 SER A N 1
ATOM 607 C CA . SER A 1 83 ? -44.165 14.886 29.310 1.00 58.50 83 SER A CA 1
ATOM 608 C C . SER A 1 83 ? -44.797 14.547 27.950 1.00 58.50 83 SER A C 1
ATOM 610 O O . SER A 1 83 ? -45.947 14.946 27.734 1.00 58.50 83 SER A O 1
ATOM 612 N N . PRO A 1 84 ? -44.096 13.826 27.053 1.00 75.12 84 PRO A N 1
ATOM 613 C CA . PRO A 1 84 ? -44.669 13.396 25.778 1.00 75.12 84 PRO A CA 1
ATOM 614 C C . PRO A 1 84 ? -46.011 12.687 26.008 1.00 75.12 84 PRO A C 1
ATOM 616 O O . PRO A 1 84 ? -46.167 11.974 27.003 1.00 75.12 84 PRO A O 1
ATOM 619 N N . THR A 1 85 ? -46.988 12.912 25.127 1.00 84.31 85 THR A N 1
ATOM 620 C CA . THR A 1 85 ? -48.297 12.238 25.225 1.00 84.31 85 THR A CA 1
ATOM 621 C C . THR A 1 85 ? -48.146 10.724 25.058 1.00 84.31 85 THR A C 1
ATOM 623 O O . THR A 1 85 ? -47.170 10.256 24.475 1.00 84.31 85 THR A O 1
ATOM 626 N N . GLU A 1 86 ? -49.098 9.944 25.573 1.00 84.88 86 GLU A N 1
ATOM 627 C CA . GLU A 1 86 ? -49.034 8.475 25.537 1.00 84.88 86 GLU A CA 1
ATOM 628 C C . GLU A 1 86 ? -48.912 7.934 24.099 1.00 84.88 86 GLU A C 1
ATOM 630 O O . GLU A 1 86 ? -48.087 7.059 23.844 1.00 84.88 86 GLU A O 1
ATOM 635 N N . ASP A 1 87 ? -49.609 8.555 23.141 1.00 84.94 87 ASP A N 1
ATOM 636 C CA . ASP A 1 87 ? -49.504 8.234 21.711 1.00 84.94 87 ASP A CA 1
ATOM 637 C C . ASP A 1 87 ? -48.100 8.515 21.141 1.00 84.94 87 ASP A C 1
ATOM 639 O O . ASP A 1 87 ? -47.557 7.716 20.381 1.00 84.94 87 ASP A O 1
ATOM 643 N N . GLN A 1 88 ? -47.466 9.619 21.549 1.00 86.69 88 GLN A N 1
ATOM 644 C CA . GLN A 1 88 ? -46.096 9.960 21.145 1.00 86.69 88 GLN A CA 1
ATOM 645 C C . GLN A 1 88 ? -45.066 9.014 21.773 1.00 86.69 88 GLN A C 1
ATOM 647 O O . GLN A 1 88 ? -44.086 8.636 21.134 1.00 86.69 88 GLN A O 1
ATOM 652 N N . LEU A 1 89 ? -45.274 8.597 23.024 1.00 89.69 89 LEU A N 1
ATOM 653 C CA . LEU A 1 89 ? -44.426 7.584 23.652 1.00 89.69 89 LEU A CA 1
ATOM 654 C C . LEU A 1 89 ? -44.553 6.239 22.932 1.00 89.69 89 LEU A C 1
ATOM 656 O O . LEU A 1 89 ? -43.531 5.601 22.685 1.00 89.69 89 LEU A O 1
ATOM 660 N N . ALA A 1 90 ? -45.767 5.845 22.539 1.00 91.69 90 ALA A N 1
ATOM 661 C CA . ALA A 1 90 ? -45.991 4.645 21.738 1.00 91.69 90 ALA A CA 1
ATOM 662 C C . ALA A 1 90 ? -45.300 4.735 20.366 1.00 91.69 90 ALA A C 1
ATOM 664 O O . ALA A 1 90 ? -44.641 3.782 19.951 1.00 91.69 90 ALA A O 1
ATOM 665 N N . GLU A 1 91 ? -45.363 5.890 19.696 1.00 92.50 91 GLU A N 1
ATOM 666 C CA . GLU A 1 91 ? -44.642 6.135 18.441 1.00 92.50 91 GLU A CA 1
ATOM 667 C C . GLU A 1 91 ? -43.118 6.034 18.624 1.00 92.50 91 GLU A C 1
ATOM 669 O O . GLU A 1 91 ? -42.434 5.373 17.841 1.00 92.50 91 GLU A O 1
ATOM 674 N N . ALA A 1 92 ? -42.567 6.625 19.686 1.00 92.50 92 ALA A N 1
ATOM 675 C CA . ALA A 1 92 ? -41.138 6.544 19.985 1.00 92.50 92 ALA A CA 1
ATOM 676 C C . ALA A 1 92 ? -40.681 5.099 20.260 1.00 92.50 92 ALA A C 1
ATOM 678 O O . ALA A 1 92 ? -39.601 4.688 19.823 1.00 92.50 92 ALA A O 1
ATOM 679 N N . GLU A 1 93 ? -41.507 4.312 20.951 1.00 93.62 93 GLU A N 1
ATOM 680 C CA . GLU A 1 93 ? -41.248 2.895 21.210 1.00 93.62 93 GLU A CA 1
ATOM 681 C C . GLU A 1 93 ? -41.338 2.048 19.931 1.00 93.62 93 GLU A C 1
ATOM 683 O O . GLU A 1 93 ? -40.511 1.147 19.740 1.00 93.62 93 GLU A O 1
ATOM 688 N N . GLN A 1 94 ? -42.261 2.377 19.021 1.00 94.44 94 GLN A N 1
ATOM 689 C CA . GLN A 1 94 ? -42.336 1.759 17.697 1.00 94.44 94 GLN A CA 1
ATOM 690 C C . GLN A 1 94 ? -41.084 2.073 16.871 1.00 94.44 94 GLN A C 1
ATOM 692 O O . GLN A 1 94 ? -40.435 1.152 16.384 1.00 94.44 94 GLN A O 1
ATOM 697 N N . LEU A 1 95 ? -40.658 3.339 16.807 1.00 96.12 95 LEU A N 1
ATOM 698 C CA . LEU A 1 95 ? -39.427 3.744 16.116 1.00 96.12 95 LEU A CA 1
ATOM 699 C C . LEU A 1 95 ? -38.186 3.048 16.694 1.00 96.12 95 LEU A C 1
ATOM 701 O O . LEU A 1 95 ? -37.285 2.652 15.956 1.00 96.12 95 LEU A O 1
ATOM 705 N N . LYS A 1 96 ? -38.131 2.838 18.016 1.00 96.88 96 LYS A N 1
ATOM 706 C CA . LYS A 1 96 ? -37.085 2.012 18.637 1.00 96.88 96 LYS A CA 1
ATOM 707 C C . LYS A 1 96 ? -37.168 0.557 18.156 1.00 96.88 96 LYS A C 1
ATOM 709 O O . LYS A 1 96 ? -36.123 -0.051 17.920 1.00 96.88 96 LY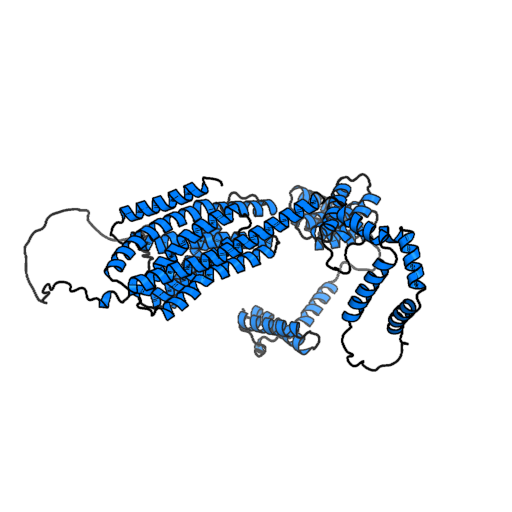S A O 1
ATOM 714 N N . SER A 1 97 ? -38.365 -0.021 18.040 1.00 96.50 97 SER A N 1
ATOM 715 C CA . SER A 1 97 ? -38.551 -1.376 17.503 1.00 96.50 97 SER A CA 1
ATOM 716 C C . SER A 1 97 ? -38.079 -1.478 16.052 1.00 96.50 97 SER A C 1
ATOM 718 O O . SER A 1 97 ? -37.269 -2.353 15.750 1.00 96.50 97 SER A O 1
ATOM 720 N N . ASP A 1 98 ? -38.469 -0.533 15.200 1.00 94.38 98 ASP A N 1
ATOM 721 C CA . ASP A 1 98 ? -38.051 -0.466 13.796 1.00 94.38 98 ASP A CA 1
ATOM 722 C C . ASP A 1 98 ? -36.524 -0.327 13.688 1.00 94.38 98 ASP A C 1
ATOM 724 O O . ASP A 1 98 ? -35.866 -1.042 12.931 1.00 94.38 98 ASP A O 1
ATOM 728 N N . GLY A 1 99 ? -35.918 0.518 14.530 1.00 96.75 99 GLY A N 1
ATOM 729 C CA . GLY A 1 99 ? -34.464 0.622 14.649 1.00 96.75 99 GLY A CA 1
ATOM 730 C C . GLY A 1 99 ? -33.803 -0.701 15.056 1.00 96.75 99 GLY A C 1
ATOM 731 O O . GLY A 1 99 ? -32.757 -1.062 14.513 1.00 96.75 99 GLY A O 1
ATOM 732 N N . ASN A 1 100 ? -34.411 -1.470 15.966 1.00 94.75 100 ASN A N 1
ATOM 733 C CA . ASN A 1 100 ? -33.911 -2.794 16.352 1.00 94.75 100 ASN A CA 1
ATOM 734 C C . ASN A 1 100 ? -34.042 -3.814 15.210 1.00 94.75 100 ASN A C 1
ATOM 736 O O . ASN A 1 100 ? -33.183 -4.686 15.080 1.00 94.75 100 ASN A O 1
ATOM 740 N N . GLU A 1 101 ? -35.087 -3.733 14.387 1.00 96.12 101 GLU A N 1
ATOM 741 C CA . GLU A 1 101 ? -35.234 -4.566 13.189 1.00 96.12 101 GLU A CA 1
ATOM 742 C C . GLU A 1 101 ? -34.157 -4.242 12.155 1.00 96.12 101 GLU A C 1
ATOM 744 O O . GLU A 1 101 ? -33.490 -5.157 11.671 1.00 96.12 101 GLU A O 1
ATOM 749 N N . GLN A 1 102 ? -33.888 -2.955 11.916 1.00 93.31 102 GLN A N 1
ATOM 750 C CA . GLN A 1 102 ? -32.783 -2.524 11.056 1.00 93.31 102 GLN A CA 1
ATOM 751 C C . GLN A 1 102 ? -31.421 -3.010 11.578 1.00 93.31 102 GLN A C 1
ATOM 753 O O . GLN A 1 102 ? -30.587 -3.466 10.798 1.00 93.31 102 GLN A O 1
ATOM 758 N N . MET A 1 103 ? -31.212 -3.024 12.901 1.00 94.62 103 MET A N 1
ATOM 759 C CA . MET A 1 103 ? -30.011 -3.620 13.505 1.00 94.62 103 MET A CA 1
ATOM 760 C C . MET A 1 103 ? -29.885 -5.128 13.229 1.00 94.62 103 MET A C 1
ATOM 762 O O . MET A 1 103 ? -28.761 -5.614 13.106 1.00 94.62 103 MET A O 1
ATOM 766 N N . LYS A 1 104 ? -30.999 -5.876 13.148 1.00 94.94 104 LYS A N 1
ATOM 767 C CA . LYS A 1 104 ? -30.992 -7.326 12.860 1.00 94.94 104 LYS A CA 1
ATOM 768 C C . LYS A 1 104 ? -30.649 -7.629 11.404 1.00 94.94 104 LYS A C 1
ATOM 770 O O . LYS A 1 104 ? -29.970 -8.618 11.156 1.00 94.94 104 LYS A O 1
ATOM 775 N N . VAL A 1 105 ? -31.090 -6.787 10.467 1.00 92.25 105 VAL A N 1
ATOM 776 C CA . VAL A 1 105 ? -30.739 -6.894 9.036 1.00 92.25 105 VAL A CA 1
ATOM 777 C C . VAL A 1 105 ? -29.421 -6.185 8.690 1.00 92.25 105 VAL A C 1
ATOM 779 O O . VAL A 1 105 ? -29.125 -5.971 7.521 1.00 92.25 105 VAL A O 1
ATOM 782 N N . GLU A 1 106 ? -28.638 -5.806 9.707 1.00 91.44 106 GLU A N 1
ATOM 783 C CA . GLU A 1 106 ? -27.349 -5.108 9.594 1.00 91.44 106 GLU A CA 1
ATOM 784 C C . GLU A 1 106 ? -27.396 -3.750 8.853 1.00 91.44 106 GLU A C 1
ATOM 786 O O . GLU A 1 106 ? -26.363 -3.203 8.470 1.00 91.44 106 GLU A O 1
ATOM 791 N N . ASN A 1 107 ? -28.578 -3.137 8.721 1.00 90.62 107 ASN A N 1
ATOM 792 C CA . ASN A 1 107 ? -28.746 -1.795 8.160 1.00 90.62 107 ASN A CA 1
ATOM 793 C C . ASN A 1 107 ? -28.570 -0.720 9.247 1.00 90.62 107 ASN A C 1
ATOM 795 O O . ASN A 1 107 ? -29.521 -0.132 9.770 1.00 90.62 107 ASN A O 1
ATOM 799 N N . PHE A 1 108 ? -27.318 -0.482 9.630 1.00 92.25 108 PHE A N 1
ATOM 800 C CA . PHE A 1 108 ? -26.996 0.375 10.772 1.00 92.25 108 PHE A CA 1
ATOM 801 C C . PHE A 1 108 ? -27.281 1.866 10.533 1.00 92.25 108 PHE A C 1
ATOM 803 O O . PHE A 1 108 ? -27.588 2.572 11.492 1.00 92.25 108 PHE A O 1
ATOM 810 N N . SER A 1 109 ? -27.218 2.358 9.290 1.00 92.94 109 SER A N 1
ATOM 811 C CA . SER A 1 109 ? -27.555 3.755 8.968 1.00 92.94 109 SER A CA 1
ATOM 812 C C . SER A 1 109 ? -29.044 4.027 9.177 1.00 92.94 109 SER A C 1
ATOM 814 O O . SER A 1 109 ? -29.395 4.964 9.893 1.00 92.94 109 SER A O 1
ATOM 816 N N . ALA A 1 110 ? -29.918 3.156 8.662 1.00 88.00 110 ALA A N 1
ATOM 817 C CA . ALA A 1 110 ? -31.355 3.259 8.903 1.00 88.00 110 ALA A CA 1
ATOM 818 C C . ALA A 1 110 ? -31.686 3.114 10.397 1.00 88.00 110 ALA A C 1
ATOM 820 O O . ALA A 1 110 ? -32.513 3.856 10.924 1.00 88.00 110 ALA A O 1
ATOM 821 N N . ALA A 1 111 ? -30.996 2.220 11.117 1.00 93.50 111 ALA A N 1
ATOM 822 C CA . ALA A 1 111 ? -31.158 2.100 12.566 1.00 93.50 111 ALA A CA 1
ATOM 823 C C . ALA A 1 111 ? -30.849 3.422 13.296 1.00 93.50 111 ALA A C 1
ATOM 825 O O . ALA A 1 111 ? -31.612 3.832 14.171 1.00 93.50 111 ALA A O 1
ATOM 826 N N . VAL A 1 112 ? -29.771 4.124 12.916 1.00 96.75 112 VAL A N 1
ATOM 827 C CA . VAL A 1 112 ? -29.440 5.452 13.465 1.00 96.75 112 VAL A CA 1
ATOM 828 C C . VAL A 1 112 ? -30.561 6.457 13.209 1.00 96.75 112 VAL A C 1
ATOM 830 O O . VAL A 1 112 ? -30.904 7.214 14.120 1.00 96.75 112 VAL A O 1
ATOM 833 N N . GLU A 1 113 ? -31.146 6.474 12.011 1.00 94.81 113 GLU A N 1
ATOM 834 C CA . GLU A 1 113 ? -32.255 7.376 11.682 1.00 94.81 113 GLU A CA 1
ATOM 835 C C . GLU A 1 113 ? -33.485 7.106 12.553 1.00 94.81 113 GLU A C 1
ATOM 837 O O . GLU A 1 113 ? -34.032 8.036 13.150 1.00 94.81 113 GLU A O 1
ATOM 842 N N . PHE A 1 114 ? -33.886 5.839 12.690 1.00 95.44 114 PHE A N 1
ATOM 843 C CA . PHE A 1 114 ? -35.024 5.447 13.522 1.00 95.44 114 PHE A CA 1
ATOM 844 C C . PHE A 1 114 ? -34.816 5.802 14.998 1.00 95.44 114 PHE A C 1
ATOM 846 O O . PHE A 1 114 ? -35.681 6.439 15.602 1.00 95.44 114 PHE A O 1
ATOM 853 N N . TYR A 1 115 ? -33.646 5.500 15.572 1.00 97.56 115 TYR A N 1
ATOM 854 C CA . TYR A 1 115 ? -33.348 5.912 16.947 1.00 97.56 115 TYR A CA 1
ATOM 855 C C . TYR A 1 115 ? -33.286 7.432 17.100 1.00 97.56 115 TYR A C 1
ATOM 857 O O . TYR A 1 115 ? -33.702 7.957 18.127 1.00 97.56 115 TYR A O 1
ATOM 865 N N . SER A 1 116 ? -32.809 8.159 16.087 1.00 96.50 116 SER A N 1
ATOM 866 C CA . SER A 1 116 ? -32.778 9.625 16.121 1.00 96.50 116 SER A CA 1
ATOM 867 C C . SER A 1 116 ? -34.182 10.225 16.134 1.00 96.50 116 SER A C 1
ATOM 869 O O . SER A 1 116 ? -34.420 11.166 16.887 1.00 96.50 116 SER A O 1
ATOM 871 N N . LYS A 1 117 ? -35.124 9.653 15.375 1.00 93.94 117 LYS A N 1
ATOM 872 C CA . LYS A 1 117 ? -36.544 10.033 15.437 1.00 93.94 117 LYS A CA 1
ATOM 873 C C . LYS A 1 117 ? -37.149 9.710 16.808 1.00 93.94 117 LYS A C 1
ATOM 875 O O . LYS A 1 117 ? -37.790 10.572 17.398 1.00 93.94 117 LYS A O 1
ATOM 880 N N . ALA A 1 118 ? -36.865 8.533 17.373 1.00 93.31 118 ALA A N 1
ATOM 881 C CA . ALA A 1 118 ? -37.318 8.179 18.724 1.00 93.31 118 ALA A CA 1
ATOM 882 C C . ALA A 1 118 ? -36.792 9.162 19.795 1.00 93.31 118 ALA A C 1
ATOM 884 O O . ALA A 1 118 ? -37.535 9.573 20.686 1.00 93.31 118 ALA A O 1
ATOM 885 N N . ILE A 1 119 ? -35.530 9.596 19.673 1.00 96.00 119 ILE A N 1
ATOM 886 C CA . ILE A 1 119 ? -34.902 10.602 20.547 1.00 96.00 119 ILE A CA 1
ATOM 887 C C . ILE A 1 119 ? -35.573 11.974 20.419 1.00 96.00 119 ILE A C 1
ATOM 889 O O . ILE A 1 119 ? -35.719 12.665 21.423 1.00 96.00 119 ILE A O 1
ATOM 893 N N . GLN A 1 120 ? -35.988 12.381 19.215 1.00 93.00 120 GLN A N 1
ATOM 894 C CA . GLN A 1 120 ? -36.700 13.651 19.022 1.00 93.00 120 GLN A CA 1
ATOM 895 C C . GLN A 1 120 ? -38.041 13.673 19.766 1.00 93.00 120 GLN A C 1
ATOM 897 O O . GLN A 1 120 ? -38.429 14.720 20.278 1.00 93.00 120 GLN A O 1
ATOM 902 N N . ILE A 1 121 ? -38.720 12.526 19.854 1.00 90.44 121 ILE A N 1
ATOM 903 C CA . ILE A 1 121 ? -40.016 12.408 20.529 1.00 90.44 121 ILE A CA 1
ATOM 904 C C . ILE A 1 121 ? -39.852 12.278 22.049 1.00 90.44 121 ILE A C 1
ATOM 906 O O . ILE A 1 121 ? -40.551 12.947 22.810 1.00 90.44 121 ILE A O 1
ATOM 910 N N . ASN A 1 122 ? -38.917 11.443 22.511 1.00 90.94 122 ASN A N 1
ATOM 911 C CA . ASN A 1 122 ? -38.606 11.298 23.932 1.00 90.94 122 ASN A CA 1
ATOM 912 C C . ASN A 1 122 ? -37.084 11.369 24.178 1.00 90.94 122 ASN A C 1
ATOM 914 O O . ASN A 1 122 ? -36.403 10.338 24.215 1.00 90.94 122 ASN A O 1
ATOM 918 N N . PRO A 1 123 ? -36.542 12.581 24.411 1.00 91.44 123 PRO A N 1
ATOM 919 C CA . PRO A 1 123 ? -35.111 12.795 24.625 1.00 91.44 123 PRO A CA 1
ATOM 920 C C . PRO A 1 123 ? -34.625 12.378 26.021 1.00 91.44 123 PRO A C 1
ATOM 922 O O . PRO A 1 123 ? -33.442 12.534 26.322 1.00 91.44 123 PRO A O 1
ATOM 925 N N . GLN A 1 124 ? -35.515 11.883 26.889 1.00 92.62 124 GLN A N 1
ATOM 926 C CA . GLN A 1 124 ? -35.193 11.431 28.248 1.00 92.62 124 GLN A CA 1
ATOM 927 C C . GLN A 1 124 ? -35.181 9.904 28.375 1.00 92.62 124 GLN A C 1
ATOM 929 O O . GLN A 1 124 ? -35.232 9.370 29.479 1.00 92.62 124 GLN A O 1
ATOM 934 N N . ASN A 1 125 ? -35.107 9.178 27.256 1.00 92.56 125 ASN A N 1
ATOM 935 C CA . ASN A 1 125 ? -34.973 7.726 27.264 1.00 92.56 125 ASN A CA 1
ATOM 936 C C . ASN A 1 125 ? -33.522 7.305 26.969 1.00 92.56 125 ASN A C 1
ATOM 938 O O . ASN A 1 125 ? -33.054 7.369 25.829 1.00 92.56 125 ASN A O 1
ATOM 942 N N . ALA A 1 126 ? -32.815 6.822 27.996 1.00 94.62 126 ALA A N 1
ATOM 943 C CA . ALA A 1 126 ? -31.427 6.362 27.890 1.00 94.62 126 ALA A CA 1
ATOM 944 C C . ALA A 1 126 ? -31.246 5.185 26.909 1.00 94.62 126 ALA A C 1
ATOM 946 O O . ALA A 1 126 ? -30.175 5.020 26.315 1.00 94.62 126 ALA A O 1
ATOM 947 N N . VAL A 1 127 ? -32.291 4.374 26.698 1.00 96.38 127 VAL A N 1
ATOM 948 C CA . VAL A 1 127 ? -32.246 3.208 25.804 1.00 96.38 127 VAL A CA 1
ATOM 949 C C . VAL A 1 127 ? -32.032 3.635 24.358 1.00 96.38 127 VAL A C 1
ATOM 951 O O . VAL A 1 127 ? -31.254 2.992 23.655 1.00 96.38 127 VAL A O 1
ATOM 954 N N . TYR A 1 128 ? -32.658 4.727 23.912 1.00 97.19 128 TYR A N 1
ATOM 955 C CA . TYR A 1 128 ? -32.553 5.167 22.519 1.00 97.19 128 TYR A CA 1
ATOM 956 C C . TYR A 1 128 ? -31.134 5.615 22.180 1.00 97.19 128 TYR A C 1
ATOM 958 O O . TYR A 1 128 ? -30.571 5.176 21.178 1.00 97.19 128 TYR A O 1
ATOM 966 N N . TYR A 1 129 ? -30.521 6.405 23.062 1.00 97.56 129 TYR A N 1
ATOM 967 C CA . TYR A 1 129 ? -29.125 6.811 22.931 1.00 97.56 129 TYR A CA 1
ATOM 968 C C . TYR A 1 129 ? -28.183 5.602 22.978 1.00 97.56 129 TYR A C 1
ATOM 970 O O . TYR A 1 129 ? -27.333 5.450 22.108 1.00 97.56 129 TYR A O 1
ATOM 978 N N . CYS A 1 130 ? -28.370 4.667 23.914 1.00 97.38 130 CYS A N 1
ATOM 979 C CA . CYS A 1 130 ? -27.530 3.467 23.981 1.00 97.38 130 CYS A CA 1
ATOM 980 C C . CYS A 1 130 ? -27.675 2.556 22.744 1.00 97.38 130 CYS A C 1
ATOM 982 O O . CYS A 1 130 ? -26.704 1.917 22.325 1.00 97.38 130 CYS A O 1
ATOM 984 N N . ASN A 1 131 ? -28.870 2.469 22.157 1.00 97.31 131 ASN A N 1
ATOM 985 C CA . ASN A 1 131 ? -29.109 1.705 20.935 1.00 97.31 131 ASN A CA 1
ATOM 986 C C . ASN A 1 131 ? -28.527 2.412 19.704 1.00 97.31 131 ASN A C 1
ATOM 988 O O . ASN A 1 131 ? -27.921 1.758 18.854 1.00 97.31 131 ASN A O 1
ATOM 992 N N . ARG A 1 132 ? -28.606 3.745 19.638 1.00 97.62 132 ARG A N 1
ATOM 993 C CA . ARG A 1 132 ? -27.950 4.530 18.588 1.00 97.62 132 ARG A CA 1
ATOM 994 C C . ARG A 1 132 ? -26.426 4.471 18.696 1.00 97.62 132 ARG A C 1
ATOM 996 O O . ARG A 1 132 ? -25.768 4.239 17.686 1.00 97.62 132 ARG A O 1
ATOM 1003 N N . ALA A 1 133 ? -25.868 4.493 19.907 1.00 96.75 133 ALA A N 1
ATOM 1004 C CA . ALA A 1 133 ? -24.448 4.235 20.153 1.00 96.75 133 ALA A CA 1
ATOM 1005 C C . ALA A 1 133 ? -24.011 2.843 19.666 1.00 96.75 133 ALA A C 1
ATOM 1007 O O . ALA A 1 133 ? -22.898 2.671 19.161 1.00 96.75 133 ALA A O 1
ATOM 1008 N N . ALA A 1 134 ? -24.887 1.837 19.779 1.00 94.81 134 ALA A N 1
ATOM 1009 C CA . ALA A 1 134 ? -24.649 0.513 19.211 1.00 94.81 134 ALA A CA 1
ATOM 1010 C C . ALA A 1 134 ? -24.510 0.566 17.687 1.00 94.81 134 ALA A C 1
ATOM 1012 O O . ALA A 1 134 ? -23.571 -0.014 17.144 1.00 94.81 134 ALA A O 1
ATOM 1013 N N . ALA A 1 135 ? -25.432 1.262 17.020 1.00 95.62 135 ALA A N 1
ATOM 1014 C CA . ALA A 1 135 ? -25.431 1.430 15.574 1.00 95.62 135 ALA A CA 1
ATOM 1015 C C . ALA A 1 135 ? -24.211 2.243 15.107 1.00 95.62 135 ALA A C 1
ATOM 1017 O O . ALA A 1 135 ? -23.496 1.811 14.207 1.00 95.62 135 ALA A O 1
ATOM 1018 N N . TYR A 1 136 ? -23.878 3.341 15.793 1.00 96.69 136 TYR A N 1
ATOM 1019 C CA . TYR A 1 136 ? -22.664 4.117 15.531 1.00 96.69 136 TYR A CA 1
ATOM 1020 C C . TYR A 1 136 ? -21.385 3.297 15.702 1.00 96.69 136 TYR A C 1
ATOM 1022 O O . TYR A 1 136 ? -20.501 3.369 14.851 1.00 96.69 136 TYR A O 1
ATOM 1030 N N . SER A 1 137 ? -21.308 2.450 16.732 1.00 91.75 137 SER A N 1
ATOM 1031 C CA . SER A 1 137 ? -20.173 1.536 16.911 1.00 91.75 137 SER A CA 1
ATOM 1032 C C . SER A 1 137 ? -20.047 0.544 15.750 1.00 91.75 137 SER A C 1
ATOM 1034 O O . SER A 1 137 ? -18.937 0.192 15.366 1.00 91.75 137 SER A O 1
ATOM 1036 N N . LYS A 1 138 ? -21.169 0.091 15.172 1.00 92.75 138 LYS A N 1
ATOM 1037 C CA . LYS A 1 138 ? -21.175 -0.792 13.993 1.00 92.75 138 LYS A CA 1
ATOM 1038 C C . LYS A 1 138 ? -20.799 -0.067 12.699 1.00 92.75 138 LYS A C 1
ATOM 1040 O O . LYS A 1 138 ? -20.209 -0.692 11.828 1.00 92.75 138 LYS A O 1
ATOM 1045 N N . LEU A 1 139 ? -21.073 1.234 12.611 1.00 91.00 139 LEU A N 1
ATOM 1046 C CA . LEU A 1 139 ? -20.653 2.115 11.515 1.00 91.00 139 LEU A CA 1
ATOM 1047 C C . LEU A 1 139 ? -19.208 2.631 11.658 1.00 91.00 139 LEU A C 1
ATOM 1049 O O . LEU A 1 139 ? -18.754 3.405 10.823 1.00 91.00 139 LEU A O 1
ATOM 1053 N N . GLY A 1 140 ? -18.492 2.266 12.729 1.00 90.44 140 GLY A N 1
ATOM 1054 C CA . GLY A 1 140 ? -17.149 2.782 13.020 1.00 90.44 140 GLY A CA 1
ATOM 1055 C C . GLY A 1 140 ? -17.118 4.227 13.537 1.00 90.44 140 GLY A C 1
ATOM 1056 O O . GLY A 1 140 ? -16.041 4.764 13.792 1.00 90.44 140 GLY A O 1
ATOM 1057 N N . ASN A 1 141 ? -18.276 4.860 13.751 1.00 91.38 141 ASN A N 1
ATOM 1058 C CA . ASN A 1 141 ? -18.375 6.189 14.354 1.00 91.38 141 ASN A CA 1
ATOM 1059 C C . ASN A 1 141 ? -18.288 6.097 15.887 1.00 91.38 141 ASN A C 1
ATOM 1061 O O . ASN A 1 141 ? -19.266 6.286 16.611 1.00 91.38 141 ASN A O 1
ATOM 1065 N N . TYR A 1 142 ? -17.101 5.786 16.402 1.00 91.62 142 TYR A N 1
ATOM 1066 C CA . TYR A 1 142 ? -16.901 5.621 17.843 1.00 91.62 142 TYR A CA 1
ATOM 1067 C C . TYR A 1 142 ? -17.017 6.938 18.620 1.00 91.62 142 TYR A C 1
ATOM 1069 O O . TYR A 1 142 ? -17.455 6.920 19.765 1.00 91.62 142 TYR A O 1
ATOM 1077 N N . ALA A 1 143 ? -16.698 8.080 18.002 1.00 91.62 143 ALA A N 1
ATOM 1078 C CA . ALA A 1 143 ? -16.877 9.394 18.623 1.00 91.62 143 ALA A CA 1
ATOM 1079 C C . ALA A 1 143 ? -18.365 9.710 18.868 1.00 91.62 143 ALA A C 1
ATOM 1081 O O . ALA A 1 143 ? -18.735 10.102 19.974 1.00 91.62 143 ALA A O 1
ATOM 1082 N N . GLY A 1 144 ? -19.230 9.455 17.879 1.00 86.50 144 GLY A N 1
ATOM 1083 C CA . GLY A 1 144 ? -20.683 9.566 18.046 1.00 86.50 144 GLY A CA 1
ATOM 1084 C C . GLY A 1 144 ? -21.235 8.560 19.059 1.00 86.50 144 GLY A C 1
ATOM 1085 O O . GLY A 1 144 ? -22.099 8.899 19.863 1.00 86.50 144 GLY A O 1
ATOM 1086 N N . ALA A 1 145 ? -20.686 7.339 19.092 1.00 95.38 145 ALA A N 1
ATOM 1087 C CA . ALA A 1 145 ? -21.056 6.346 20.099 1.00 95.38 145 ALA A CA 1
ATOM 1088 C C . ALA A 1 145 ? -20.694 6.784 21.530 1.00 95.38 145 ALA A C 1
ATOM 1090 O O . ALA A 1 145 ? -21.487 6.545 22.439 1.00 95.38 145 ALA A O 1
ATOM 1091 N N . VAL A 1 146 ? -19.543 7.438 21.733 1.00 96.81 146 VAL A N 1
ATOM 1092 C CA . VAL A 1 146 ? -19.159 8.029 23.028 1.00 96.81 146 VAL A CA 1
ATOM 1093 C C . VAL A 1 146 ? -20.166 9.100 23.440 1.00 96.81 146 VAL A C 1
ATOM 1095 O O . VAL A 1 146 ? -20.740 8.981 24.516 1.00 96.81 146 VAL A O 1
ATOM 1098 N N . GLN A 1 147 ? -20.468 10.074 22.576 1.00 95.56 147 GLN A N 1
ATOM 1099 C CA . GLN A 1 147 ? -21.426 11.148 22.892 1.00 95.56 147 GLN A CA 1
ATOM 1100 C C . GLN A 1 147 ? -22.810 10.607 23.288 1.00 95.56 147 GLN A C 1
ATOM 1102 O O . GLN A 1 147 ? -23.409 11.045 24.272 1.00 95.56 147 GLN A O 1
ATOM 1107 N N . ASP A 1 148 ? -23.309 9.608 22.559 1.00 95.62 148 ASP A N 1
ATOM 1108 C CA . ASP A 1 148 ? -24.582 8.968 22.885 1.00 95.62 148 ASP A CA 1
ATOM 1109 C C . ASP A 1 148 ? -24.519 8.165 24.192 1.00 95.62 148 ASP A C 1
ATOM 1111 O O . ASP A 1 148 ? -25.480 8.164 24.961 1.00 95.62 148 ASP A O 1
ATOM 1115 N N . CYS A 1 149 ? -23.395 7.506 24.490 1.00 96.69 149 CYS A N 1
ATOM 1116 C CA . CYS A 1 149 ? -23.219 6.827 25.773 1.00 96.69 149 CYS A CA 1
ATOM 1117 C C . CYS A 1 149 ? -23.147 7.823 26.941 1.00 96.69 149 CYS A C 1
ATOM 1119 O O . CYS A 1 149 ? -23.757 7.561 27.974 1.00 96.69 149 CYS A O 1
ATOM 1121 N N . GLU A 1 150 ? -22.474 8.969 26.787 1.00 97.00 150 GLU A N 1
ATOM 1122 C CA . GLU A 1 150 ? -22.446 10.039 27.800 1.00 97.00 150 GLU A CA 1
ATOM 1123 C C . GLU A 1 150 ? -23.859 10.548 28.076 1.00 97.00 150 GLU A C 1
ATOM 1125 O O . GLU A 1 150 ? -24.265 10.688 29.232 1.00 97.00 150 GLU A O 1
ATOM 1130 N N . ARG A 1 151 ? -24.647 10.755 27.014 1.00 96.56 151 ARG A N 1
ATOM 1131 C CA . ARG A 1 151 ? -26.036 11.186 27.149 1.00 96.56 151 ARG A CA 1
ATOM 1132 C C . ARG A 1 151 ? -26.906 10.128 27.823 1.00 96.56 151 ARG A C 1
ATOM 1134 O O . ARG A 1 151 ? -27.680 10.476 28.709 1.00 96.56 151 ARG A O 1
ATOM 1141 N N . ALA A 1 152 ? -26.760 8.856 27.450 1.00 96.31 152 ALA A N 1
ATOM 1142 C CA . ALA A 1 152 ? -27.479 7.748 28.077 1.00 96.31 152 ALA A CA 1
ATOM 1143 C C . ALA A 1 152 ? -27.155 7.628 29.575 1.00 96.31 152 ALA A C 1
ATOM 1145 O O . ALA A 1 152 ? -28.073 7.489 30.376 1.00 96.31 152 ALA A O 1
ATOM 1146 N N . ILE A 1 153 ? -25.877 7.745 29.952 1.00 96.88 153 ILE A N 1
ATOM 1147 C CA . ILE A 1 153 ? -25.417 7.718 31.351 1.00 96.88 153 ILE A CA 1
ATOM 1148 C C . ILE A 1 153 ? -25.941 8.929 32.132 1.00 96.88 153 ILE A C 1
ATOM 1150 O O . ILE A 1 153 ? -26.323 8.795 33.291 1.00 96.88 153 ILE A O 1
ATOM 1154 N N . GLY A 1 154 ? -25.989 10.109 31.507 1.00 94.62 154 GLY A N 1
ATOM 1155 C CA . GLY A 1 154 ? -26.550 11.310 32.127 1.00 94.62 154 GLY A CA 1
ATOM 1156 C C . GLY A 1 154 ? -28.056 11.221 32.398 1.00 94.62 154 GLY A C 1
ATOM 1157 O O . GLY A 1 154 ? -28.545 11.893 33.303 1.00 94.62 154 GLY A O 1
ATOM 1158 N N . ILE A 1 155 ? -28.782 10.402 31.630 1.00 94.25 155 ILE A N 1
ATOM 1159 C CA . ILE A 1 155 ? -30.219 10.149 31.808 1.00 94.25 155 ILE A CA 1
ATOM 1160 C C . ILE A 1 155 ? -30.454 9.024 32.825 1.00 94.25 155 ILE A C 1
ATOM 1162 O O . ILE A 1 155 ? -31.257 9.188 33.740 1.00 94.25 155 ILE A O 1
ATOM 1166 N N . ASP A 1 156 ? -29.760 7.893 32.674 1.00 94.00 156 ASP A N 1
ATOM 1167 C CA . ASP A 1 156 ? -29.831 6.750 33.586 1.00 94.00 156 ASP A CA 1
ATOM 1168 C C . ASP A 1 156 ? -28.419 6.296 34.012 1.00 94.00 156 ASP A C 1
ATOM 1170 O O . ASP A 1 156 ? -27.781 5.480 33.331 1.00 94.00 156 ASP A O 1
ATOM 1174 N N . PRO A 1 157 ? -27.935 6.778 35.173 1.00 94.75 157 PRO A N 1
ATOM 1175 C CA . PRO A 1 157 ? -26.639 6.390 35.725 1.00 94.75 157 PRO A CA 1
ATOM 1176 C C . PRO A 1 157 ? -26.537 4.917 36.147 1.00 94.75 157 PRO A C 1
ATOM 1178 O O . PRO A 1 157 ? -25.440 4.446 36.441 1.00 94.75 157 PRO A O 1
ATOM 1181 N N . ASN A 1 158 ? -27.648 4.176 36.201 1.00 93.69 158 ASN A N 1
ATOM 1182 C CA . ASN A 1 158 ? -27.659 2.753 36.543 1.00 93.69 158 ASN A CA 1
ATOM 1183 C C . ASN A 1 158 ? -27.747 1.856 35.299 1.00 93.69 158 ASN A C 1
ATOM 1185 O O . ASN A 1 158 ? -27.823 0.629 35.418 1.00 93.69 158 ASN A O 1
ATOM 1189 N N . TYR A 1 159 ? -27.693 2.429 34.092 1.00 94.69 159 TYR A N 1
ATOM 1190 C CA . TYR A 1 159 ? -27.827 1.658 32.867 1.00 94.69 159 TYR A CA 1
ATOM 1191 C C . TYR A 1 159 ? -26.516 0.972 32.456 1.00 94.69 159 TYR A C 1
ATOM 1193 O O . TYR A 1 159 ? -25.726 1.494 31.665 1.00 94.69 159 TYR A O 1
ATOM 1201 N N . SER A 1 160 ? -26.297 -0.250 32.953 1.00 95.19 160 SER A N 1
ATOM 1202 C CA . SER A 1 160 ? -25.056 -1.023 32.744 1.00 95.19 160 SER A CA 1
ATOM 1203 C C . SER A 1 160 ? -24.624 -1.137 31.272 1.00 95.19 160 SER A C 1
ATOM 1205 O O . SER A 1 160 ? -23.432 -1.059 30.963 1.00 95.19 160 SER A O 1
ATOM 1207 N N . LYS A 1 161 ? -25.580 -1.252 30.336 1.00 94.94 161 LYS A N 1
ATOM 1208 C CA . LYS A 1 161 ? -25.311 -1.328 28.888 1.00 94.94 161 LYS A CA 1
ATOM 1209 C C . LYS A 1 161 ? -24.666 -0.063 28.329 1.00 94.94 161 LYS A C 1
ATOM 1211 O O . LYS A 1 161 ? -23.822 -0.183 27.443 1.00 94.94 161 LYS A O 1
ATOM 1216 N N . ALA A 1 162 ? -25.011 1.119 28.841 1.00 95.62 162 ALA A N 1
ATOM 1217 C CA . ALA A 1 162 ? -24.402 2.370 28.399 1.00 95.62 162 ALA A CA 1
ATOM 1218 C C . ALA A 1 162 ? -22.920 2.435 28.804 1.00 95.62 162 ALA A C 1
ATOM 1220 O O . ALA A 1 162 ? -22.072 2.740 27.969 1.00 95.62 162 ALA A O 1
ATOM 1221 N N . TYR A 1 163 ? -22.584 2.024 30.032 1.00 97.19 163 TYR A N 1
ATOM 1222 C CA . TYR A 1 163 ? -21.193 1.899 30.490 1.00 97.19 163 TYR A CA 1
ATOM 1223 C C . TYR A 1 163 ? -20.406 0.852 29.690 1.00 97.19 163 TYR A C 1
ATOM 1225 O O . TYR A 1 163 ? -19.281 1.110 29.259 1.00 97.19 163 TYR A O 1
ATOM 1233 N N . GLY A 1 164 ? -21.006 -0.312 29.423 1.00 95.88 164 GLY A N 1
ATOM 1234 C CA . GLY A 1 164 ? -20.379 -1.354 28.607 1.00 95.88 164 GLY A CA 1
ATOM 1235 C C . GLY A 1 164 ? -20.106 -0.904 27.167 1.00 95.88 164 GLY A C 1
ATOM 1236 O O . GLY A 1 164 ? -19.044 -1.195 26.615 1.00 95.88 164 GLY A O 1
ATOM 1237 N N . ARG A 1 165 ? -21.034 -0.154 26.554 1.00 96.69 165 ARG A N 1
ATOM 1238 C CA . ARG A 1 165 ? -20.845 0.412 25.207 1.00 96.69 165 ARG A CA 1
ATOM 1239 C C . ARG A 1 165 ? -19.866 1.580 25.182 1.00 96.69 165 ARG A C 1
ATOM 1241 O O . ARG A 1 165 ? -19.100 1.668 24.227 1.00 96.69 165 ARG A O 1
ATOM 1248 N N . MET A 1 166 ? -19.822 2.397 26.233 1.00 96.62 166 MET A N 1
ATOM 1249 C CA . MET A 1 166 ? -18.801 3.430 26.403 1.00 96.62 166 MET A CA 1
ATOM 1250 C C . MET A 1 166 ? -17.400 2.816 26.424 1.00 96.62 166 MET A C 1
ATOM 1252 O O . MET A 1 166 ? -16.530 3.220 25.653 1.00 96.62 166 MET A O 1
ATOM 1256 N N . GLY A 1 167 ? -17.195 1.785 27.252 1.00 95.75 167 GLY A N 1
ATOM 1257 C CA . GLY A 1 167 ? -15.925 1.062 27.315 1.00 95.75 167 GLY A CA 1
ATOM 1258 C C . GLY A 1 167 ? -15.523 0.475 25.959 1.00 95.75 167 GLY A C 1
ATOM 1259 O O . GLY A 1 167 ? -14.348 0.521 25.586 1.00 95.75 167 GLY A O 1
ATOM 1260 N N . LEU A 1 168 ? -16.495 -0.021 25.185 1.00 94.50 168 LEU A N 1
ATOM 1261 C CA . LEU A 1 168 ? -16.261 -0.545 23.839 1.00 94.50 168 LEU A CA 1
ATOM 1262 C C . LEU A 1 168 ? -15.843 0.553 22.862 1.00 94.50 168 LEU A C 1
ATOM 1264 O O . LEU A 1 168 ? -14.822 0.403 22.197 1.00 94.50 168 LEU A O 1
ATOM 1268 N N . ALA A 1 169 ? -16.581 1.660 22.812 1.00 95.00 169 ALA A N 1
ATOM 1269 C CA . ALA A 1 169 ? -16.270 2.781 21.932 1.00 95.00 169 ALA A CA 1
ATOM 1270 C C . ALA A 1 169 ? -14.893 3.391 22.252 1.00 95.00 169 ALA A C 1
ATOM 1272 O O . ALA A 1 169 ? -14.089 3.600 21.346 1.00 95.00 169 ALA A O 1
ATOM 1273 N N . LEU A 1 170 ? -14.568 3.582 23.535 1.00 93.88 170 LEU A N 1
ATOM 1274 C CA . LEU A 1 170 ? -13.256 4.068 23.976 1.00 93.88 170 LEU A CA 1
ATOM 1275 C C . LEU A 1 170 ? -12.128 3.081 23.660 1.00 93.88 170 LEU A C 1
ATOM 1277 O O . LEU A 1 170 ? -11.050 3.494 23.236 1.00 93.88 170 LEU A O 1
ATOM 1281 N N . SER A 1 171 ? -12.376 1.776 23.802 1.00 92.50 171 SER A N 1
ATOM 1282 C CA . SER A 1 171 ? -11.407 0.748 23.404 1.00 92.50 171 SER A CA 1
ATOM 1283 C C . SER A 1 171 ? -11.126 0.785 21.904 1.00 92.50 171 SER A C 1
ATOM 1285 O O . SER A 1 171 ? -9.978 0.618 21.504 1.00 92.50 171 SER A O 1
ATOM 1287 N N . SER A 1 172 ? -12.146 1.034 21.080 1.00 91.62 172 SER A N 1
ATOM 1288 C CA . SER A 1 172 ? -11.991 1.202 19.630 1.00 91.62 172 SER A CA 1
ATOM 1289 C C . SER A 1 172 ? -11.282 2.504 19.243 1.00 91.62 172 SER A C 1
ATOM 1291 O O . SER A 1 172 ? -10.692 2.578 18.171 1.00 91.62 172 SER A O 1
ATOM 1293 N N . LEU A 1 173 ? -11.295 3.511 20.121 1.00 90.44 173 LEU A N 1
ATOM 1294 C CA . LEU A 1 173 ? -10.529 4.756 19.992 1.00 90.44 173 LEU A CA 1
ATOM 1295 C C . LEU A 1 173 ? -9.114 4.661 20.598 1.00 90.44 173 LEU A C 1
ATOM 1297 O O . LEU A 1 173 ? -8.462 5.686 20.777 1.00 90.44 173 LEU A O 1
ATOM 1301 N N . ASN A 1 174 ? -8.643 3.459 20.955 1.00 90.56 174 ASN A N 1
ATOM 1302 C CA . ASN A 1 174 ? -7.369 3.206 21.649 1.00 90.56 174 ASN A CA 1
ATOM 1303 C C . ASN A 1 174 ? -7.224 3.906 23.018 1.00 90.56 174 ASN A C 1
ATOM 1305 O O . ASN A 1 174 ? -6.139 3.957 23.597 1.00 90.56 174 ASN A O 1
ATOM 1309 N N . LYS A 1 175 ? -8.325 4.393 23.599 1.00 90.88 175 LYS A N 1
ATOM 1310 C CA . LYS A 1 175 ? -8.374 5.002 24.936 1.00 90.88 175 LYS A CA 1
ATOM 1311 C C . LYS A 1 175 ? -8.580 3.933 26.011 1.00 90.88 175 LYS A C 1
ATOM 1313 O O . LYS A 1 175 ? -9.560 3.942 26.755 1.00 90.88 175 LYS A O 1
ATOM 1318 N N . HIS A 1 176 ? -7.657 2.972 26.080 1.00 90.38 176 HIS A N 1
ATOM 1319 C CA . HIS A 1 176 ? -7.786 1.793 26.946 1.00 90.38 176 HIS A CA 1
ATOM 1320 C C . HIS A 1 176 ? -7.818 2.137 28.442 1.00 90.38 176 HIS A C 1
ATOM 1322 O O . HIS A 1 176 ? -8.589 1.526 29.179 1.00 90.38 176 HIS A O 1
ATOM 1328 N N . ASN A 1 177 ? -7.061 3.155 28.871 1.00 90.81 177 ASN A N 1
ATOM 1329 C CA . ASN A 1 177 ? -7.070 3.650 30.255 1.00 90.81 177 ASN A CA 1
ATOM 1330 C C . ASN A 1 177 ? -8.476 4.069 30.704 1.00 90.81 177 ASN A C 1
ATOM 1332 O O . ASN A 1 177 ? -8.952 3.648 31.756 1.00 90.81 177 ASN A O 1
ATOM 1336 N N . GLU A 1 178 ? -9.152 4.876 29.886 1.00 91.06 178 GLU A N 1
ATOM 1337 C CA . GLU A 1 178 ? -10.504 5.355 30.173 1.00 91.06 178 GLU A CA 1
ATOM 1338 C C . GLU A 1 178 ? -11.515 4.199 30.082 1.00 91.06 178 GLU A C 1
ATOM 1340 O O . GLU A 1 178 ? -12.356 4.033 30.966 1.00 91.06 178 GLU A O 1
ATOM 1345 N N . ALA A 1 179 ? -11.387 3.337 29.065 1.00 93.75 179 ALA A N 1
ATOM 1346 C CA . ALA A 1 179 ? -12.279 2.197 28.849 1.00 93.75 179 ALA A CA 1
ATOM 1347 C C . ALA A 1 179 ? -12.348 1.235 30.047 1.00 93.75 179 ALA A C 1
ATOM 1349 O O . ALA A 1 179 ? -13.431 0.753 30.385 1.00 93.75 179 ALA A O 1
ATOM 1350 N N . VAL A 1 180 ? -11.216 0.978 30.715 1.00 95.50 180 VAL A N 1
ATOM 1351 C CA . VAL A 1 180 ? -11.149 0.136 31.923 1.00 95.50 180 VAL A CA 1
ATOM 1352 C C . VAL A 1 180 ? -12.073 0.663 33.023 1.00 95.50 180 VAL A C 1
ATOM 1354 O O . VAL A 1 180 ? -12.783 -0.126 33.649 1.00 95.50 180 VAL A O 1
ATOM 1357 N N . GLY A 1 181 ? -12.105 1.982 33.237 1.00 93.31 181 GLY A N 1
ATOM 1358 C CA . GLY A 1 181 ? -12.986 2.607 34.226 1.00 93.31 181 GLY A CA 1
ATOM 1359 C C . GLY A 1 181 ? -14.464 2.342 33.932 1.00 93.31 181 GLY A C 1
ATOM 1360 O O . GLY A 1 181 ? -15.208 1.908 34.812 1.00 93.31 181 GLY A O 1
ATOM 1361 N N . TYR A 1 182 ? -14.874 2.507 32.672 1.00 96.31 182 TYR A N 1
ATOM 1362 C CA . TYR A 1 182 ? -16.259 2.278 32.254 1.00 96.31 182 TYR A CA 1
ATOM 1363 C C . TYR A 1 182 ? -16.664 0.800 32.294 1.00 96.31 182 TYR A C 1
ATOM 1365 O O . TYR A 1 182 ? -17.770 0.492 32.732 1.00 96.31 182 TYR A O 1
ATOM 1373 N N . TYR A 1 183 ? -15.781 -0.135 31.926 1.00 97.19 183 TYR A N 1
ATOM 1374 C CA . TYR A 1 183 ? -16.083 -1.565 32.058 1.00 97.19 183 TYR A CA 1
ATOM 1375 C C . TYR A 1 183 ? -16.198 -2.019 33.513 1.00 97.19 183 TYR A C 1
ATOM 1377 O O . TYR A 1 183 ? -17.075 -2.824 33.825 1.00 97.19 183 TYR A O 1
ATOM 1385 N N . LYS A 1 184 ? -15.359 -1.491 34.413 1.00 96.62 184 LYS A N 1
ATOM 1386 C CA . LYS A 1 184 ? -15.494 -1.746 35.855 1.00 96.62 184 LYS A CA 1
ATOM 1387 C C . LYS A 1 184 ? -16.838 -1.251 36.364 1.00 96.62 184 LYS A C 1
ATOM 1389 O O . LYS A 1 184 ? -17.544 -2.008 37.020 1.00 96.62 184 LYS A O 1
ATOM 1394 N N . LYS A 1 185 ? -17.245 -0.043 35.967 1.00 95.69 185 LYS A N 1
ATOM 1395 C CA . LYS A 1 185 ? -18.556 0.488 36.345 1.00 95.69 185 LYS A CA 1
ATOM 1396 C C . LYS A 1 185 ? -19.718 -0.333 35.776 1.00 95.69 185 LYS A C 1
ATOM 1398 O O . LYS A 1 185 ? -20.698 -0.568 36.474 1.00 95.69 185 LYS A O 1
ATOM 1403 N N . ALA A 1 186 ? -19.596 -0.829 34.543 1.00 95.56 186 ALA A N 1
ATOM 1404 C CA . ALA A 1 186 ? -20.582 -1.730 33.949 1.00 95.56 186 ALA A CA 1
ATOM 1405 C C . ALA A 1 186 ? -20.716 -3.047 34.737 1.00 95.56 186 ALA A C 1
ATOM 1407 O O . ALA A 1 186 ? -21.831 -3.521 34.929 1.00 95.56 186 ALA A O 1
ATOM 1408 N N . LEU A 1 187 ? -19.599 -3.604 35.222 1.00 95.81 187 LEU A N 1
ATOM 1409 C CA . LEU A 1 187 ? -19.565 -4.817 36.049 1.00 95.81 187 LEU A CA 1
ATOM 1410 C C . LEU A 1 187 ? -20.032 -4.595 37.491 1.00 95.81 187 LEU A C 1
ATOM 1412 O O . LEU A 1 187 ? -20.536 -5.529 38.099 1.00 95.81 187 LEU A O 1
ATOM 1416 N N . GLU A 1 188 ? -19.896 -3.390 38.045 1.00 96.06 188 GLU A N 1
ATOM 1417 C CA . GLU A 1 188 ? -20.528 -3.050 39.329 1.00 96.06 188 GLU A CA 1
ATOM 1418 C C . GLU A 1 188 ? -22.060 -3.116 39.232 1.00 96.06 188 GLU A C 1
ATOM 1420 O O . GLU A 1 188 ? -22.719 -3.529 40.182 1.00 96.06 188 GLU A O 1
ATOM 1425 N N . LEU A 1 189 ? -22.617 -2.709 38.086 1.00 93.81 189 LEU A N 1
ATOM 1426 C CA . LEU A 1 189 ? -24.060 -2.686 37.832 1.00 93.81 189 LEU A CA 1
ATOM 1427 C C . LEU A 1 189 ? -24.604 -4.037 37.334 1.00 93.81 189 LEU A C 1
ATOM 1429 O O . LEU A 1 189 ? -25.756 -4.365 37.601 1.00 93.81 189 LEU A O 1
ATOM 1433 N N . ASP A 1 190 ? -23.797 -4.812 36.604 1.00 94.06 190 ASP A N 1
ATOM 1434 C CA . ASP A 1 190 ? -24.142 -6.140 36.079 1.00 94.06 190 ASP A CA 1
ATOM 1435 C C . ASP A 1 190 ? -22.937 -7.106 36.195 1.00 94.06 190 ASP A C 1
ATOM 1437 O O . ASP A 1 190 ? -22.187 -7.298 35.227 1.00 94.06 190 ASP A O 1
ATOM 1441 N N . PRO A 1 191 ? -22.713 -7.700 37.386 1.00 93.62 191 PRO A N 1
ATOM 1442 C CA . PRO A 1 191 ? -21.525 -8.512 37.674 1.00 93.62 191 PRO A CA 1
ATOM 1443 C C . PRO A 1 191 ? -21.438 -9.825 36.889 1.00 93.62 191 PRO A C 1
ATOM 1445 O O . PRO A 1 191 ? -20.345 -10.364 36.706 1.00 93.62 191 PRO A O 1
ATOM 1448 N N . GLU A 1 192 ? -22.567 -10.346 36.410 1.00 91.94 192 GLU A N 1
ATOM 1449 C CA . GLU A 1 192 ? -22.649 -11.633 35.705 1.00 91.94 192 GLU A CA 1
ATOM 1450 C C . GLU A 1 192 ? -22.383 -11.499 34.196 1.00 91.94 192 GLU A C 1
ATOM 1452 O O . GLU A 1 192 ? -22.337 -12.489 33.464 1.00 91.94 192 GLU A O 1
ATOM 1457 N N . ASN A 1 193 ? -22.157 -10.279 33.703 1.00 92.31 193 ASN A N 1
ATOM 1458 C CA . ASN A 1 193 ? -21.975 -10.035 32.281 1.00 92.31 193 ASN A CA 1
ATOM 1459 C C . ASN A 1 193 ? -20.580 -10.448 31.779 1.00 92.31 193 ASN A C 1
ATOM 1461 O O . ASN A 1 193 ? -19.608 -9.686 31.833 1.00 92.31 193 ASN A O 1
ATOM 1465 N N . GLU A 1 194 ? -20.484 -11.653 31.219 1.00 92.44 194 GLU A N 1
ATOM 1466 C CA . GLU A 1 194 ? -19.232 -12.200 30.676 1.00 92.44 194 GLU A CA 1
ATOM 1467 C C . GLU A 1 194 ? -18.610 -11.351 29.552 1.00 92.44 194 GLU A C 1
ATOM 1469 O O . GLU A 1 194 ? -17.384 -11.329 29.394 1.00 92.44 194 GLU A O 1
ATOM 1474 N N . MET A 1 195 ? -19.422 -10.599 28.797 1.00 90.81 195 MET A N 1
ATOM 1475 C CA . MET A 1 195 ? -18.916 -9.693 27.759 1.00 90.81 195 MET A CA 1
ATOM 1476 C C . MET A 1 195 ? -18.117 -8.546 28.385 1.00 90.81 195 MET A C 1
ATOM 1478 O O . MET A 1 195 ? -17.031 -8.218 27.907 1.00 90.81 195 MET A O 1
ATOM 1482 N N . TYR A 1 196 ? -18.606 -7.960 29.482 1.00 94.69 196 TYR A N 1
ATOM 1483 C CA . TYR A 1 196 ? -17.884 -6.897 30.184 1.00 94.69 196 TYR A CA 1
ATOM 1484 C C . TYR A 1 196 ? -16.609 -7.429 30.842 1.00 94.69 196 TYR A C 1
ATOM 1486 O O . TYR A 1 196 ? -15.574 -6.773 30.751 1.00 94.69 196 TYR A O 1
ATOM 1494 N N . LYS A 1 197 ? -16.638 -8.641 31.422 1.00 94.75 197 LYS A N 1
ATOM 1495 C CA . LYS A 1 197 ? -15.436 -9.286 31.991 1.00 94.75 197 LYS A CA 1
ATOM 1496 C C . LYS A 1 197 ? -14.368 -9.512 30.925 1.00 94.75 197 LYS A C 1
ATOM 1498 O O . LYS A 1 197 ? -13.200 -9.190 31.139 1.00 94.75 197 LYS A O 1
ATOM 1503 N N . THR A 1 198 ? -14.764 -10.057 29.776 1.00 94.31 198 THR A N 1
ATOM 1504 C CA . THR A 1 198 ? -13.861 -10.303 28.644 1.00 94.31 198 THR A CA 1
ATOM 1505 C C . THR A 1 198 ? -13.275 -8.999 28.109 1.00 94.31 198 THR A C 1
ATOM 1507 O O . THR A 1 198 ? -12.056 -8.875 27.989 1.00 94.31 198 THR A O 1
ATOM 1510 N N . ASN A 1 199 ? -14.116 -7.996 27.854 1.00 92.25 199 ASN A N 1
ATOM 1511 C CA . ASN A 1 199 ? -13.663 -6.725 27.299 1.00 92.25 199 ASN A CA 1
ATOM 1512 C C . ASN A 1 199 ? -12.803 -5.915 28.278 1.00 92.25 199 ASN A C 1
ATOM 1514 O O . ASN A 1 199 ? -11.840 -5.282 27.850 1.00 92.25 199 ASN A O 1
ATOM 1518 N N . LEU A 1 200 ? -13.086 -5.987 29.584 1.00 94.88 200 LEU A N 1
ATOM 1519 C CA . LEU A 1 200 ? -12.232 -5.414 30.623 1.00 94.88 200 LEU A CA 1
ATOM 1520 C C . LEU A 1 200 ? -10.831 -6.029 30.579 1.00 94.88 200 LEU A C 1
ATOM 1522 O O . LEU A 1 200 ? -9.850 -5.294 30.531 1.00 94.88 200 LEU A O 1
ATOM 1526 N N . LYS A 1 201 ? -10.728 -7.365 30.531 1.00 94.38 201 LYS A N 1
ATOM 1527 C CA . LYS A 1 201 ? -9.434 -8.063 30.443 1.00 94.38 201 LYS A CA 1
ATOM 1528 C C . LYS A 1 201 ? -8.648 -7.646 29.199 1.00 94.38 201 LYS A C 1
ATOM 1530 O O . LYS A 1 201 ? -7.449 -7.396 29.298 1.00 94.38 201 LYS A O 1
ATOM 1535 N N . ILE A 1 202 ? -9.320 -7.528 28.051 1.00 90.69 202 ILE A N 1
ATOM 1536 C CA . ILE A 1 202 ? -8.701 -7.061 26.801 1.00 90.69 202 ILE A CA 1
ATOM 1537 C C . ILE A 1 202 ? -8.202 -5.619 26.955 1.00 90.69 202 ILE A C 1
ATOM 1539 O O . ILE A 1 202 ? -7.067 -5.325 26.585 1.00 90.69 202 ILE A O 1
ATOM 1543 N N . ALA A 1 203 ? -9.016 -4.720 27.514 1.00 91.00 203 ALA A N 1
ATOM 1544 C CA . ALA A 1 203 ? -8.631 -3.326 27.720 1.00 91.00 203 ALA A CA 1
ATOM 1545 C C . ALA A 1 203 ? -7.452 -3.192 28.703 1.00 91.00 203 ALA A C 1
ATOM 1547 O O . ALA A 1 203 ? -6.513 -2.449 28.429 1.00 91.00 203 ALA A O 1
ATOM 1548 N N . GLU A 1 204 ? -7.443 -3.956 29.799 1.00 91.25 204 GLU A N 1
ATOM 1549 C CA . GLU A 1 204 ? -6.336 -3.982 30.763 1.00 91.25 204 GLU A CA 1
ATOM 1550 C C . GLU A 1 204 ? -5.046 -4.559 30.165 1.00 91.25 204 GLU A C 1
ATOM 1552 O O . GLU A 1 204 ? -3.953 -4.098 30.498 1.00 91.25 204 GLU A O 1
ATOM 1557 N N . GLN A 1 205 ? -5.146 -5.552 29.277 1.00 89.50 205 GLN A N 1
ATOM 1558 C CA . GLN A 1 205 ? -3.991 -6.086 28.558 1.00 89.50 205 GLN A CA 1
ATOM 1559 C C . GLN A 1 205 ? -3.418 -5.047 27.587 1.00 89.50 205 GLN A C 1
ATOM 1561 O O . GLN A 1 205 ? -2.225 -4.757 27.647 1.00 89.50 205 GLN A O 1
ATOM 1566 N N . LYS A 1 206 ? -4.265 -4.422 26.762 1.00 84.12 206 LYS A N 1
ATOM 1567 C CA . LYS A 1 206 ? -3.833 -3.383 25.815 1.00 84.12 206 LYS A CA 1
ATOM 1568 C C . LYS A 1 206 ? -3.257 -2.150 26.515 1.00 84.12 206 LYS A C 1
ATOM 1570 O O . LYS A 1 206 ? -2.281 -1.574 26.044 1.00 84.12 206 LYS A O 1
ATOM 1575 N N . MET A 1 207 ? -3.796 -1.782 27.678 1.00 82.44 207 MET A N 1
ATOM 1576 C CA . MET A 1 207 ? -3.224 -0.743 28.540 1.00 82.44 207 MET A CA 1
ATOM 1577 C C . MET A 1 207 ? -1.793 -1.084 28.984 1.00 82.44 207 MET A C 1
ATOM 1579 O O . MET A 1 207 ? -0.933 -0.212 28.989 1.00 82.44 207 MET A O 1
ATOM 1583 N N . LYS A 1 208 ? -1.518 -2.347 29.333 1.00 78.38 208 LYS A N 1
ATOM 1584 C CA . LYS A 1 208 ? -0.170 -2.805 29.724 1.00 78.38 208 LYS A CA 1
ATOM 1585 C C . LYS A 1 208 ? 0.800 -2.894 28.543 1.00 78.38 208 LYS A C 1
ATOM 1587 O O . LYS A 1 208 ? 2.007 -2.830 28.749 1.00 78.38 208 LYS A O 1
ATOM 1592 N N . GLU A 1 209 ? 0.279 -3.071 27.334 1.00 66.75 209 GLU A N 1
ATOM 1593 C CA . GLU A 1 209 ? 1.052 -3.164 26.090 1.00 66.75 209 GLU A CA 1
ATOM 1594 C C . GLU A 1 209 ? 1.344 -1.790 25.461 1.00 66.75 209 GLU A C 1
ATOM 1596 O O . GLU A 1 209 ? 2.243 -1.686 24.630 1.00 66.75 209 GLU A O 1
ATOM 1601 N N . THR A 1 210 ? 0.642 -0.729 25.878 1.00 51.06 210 THR A N 1
ATOM 1602 C CA . THR A 1 210 ? 0.875 0.639 25.395 1.00 51.06 210 THR A CA 1
ATOM 1603 C C . THR A 1 210 ? 1.922 1.331 26.281 1.00 51.06 210 THR A C 1
ATOM 1605 O O . THR A 1 210 ? 1.642 1.579 27.455 1.00 51.06 210 THR A O 1
ATOM 1608 N N . PRO A 1 211 ? 3.127 1.671 25.783 1.00 43.22 211 PRO A N 1
ATOM 1609 C CA . PRO A 1 211 ? 4.060 2.488 26.547 1.00 43.22 211 PRO A CA 1
ATOM 1610 C C . PRO A 1 211 ? 3.506 3.915 26.634 1.00 43.22 211 PRO A C 1
ATOM 1612 O O . PRO A 1 211 ? 3.330 4.589 25.622 1.00 43.22 211 PRO A O 1
ATOM 1615 N N . SER A 1 212 ? 3.191 4.368 27.846 1.00 34.84 212 SER A N 1
ATOM 1616 C CA . SER A 1 212 ? 2.722 5.730 28.112 1.00 34.84 212 SER A CA 1
ATOM 1617 C C . SER A 1 212 ? 3.679 6.781 27.512 1.00 34.84 212 SER A C 1
ATOM 1619 O O . SER A 1 212 ? 4.885 6.682 27.747 1.00 34.84 212 SER A O 1
ATOM 1621 N N . PRO A 1 213 ? 3.186 7.833 26.822 1.00 33.62 213 PRO A N 1
ATOM 1622 C CA . PRO A 1 213 ? 4.026 8.918 26.296 1.00 33.62 213 PRO A CA 1
ATOM 1623 C C . PRO A 1 213 ? 4.615 9.835 27.376 1.00 33.62 213 PRO A C 1
ATOM 1625 O O . PRO A 1 213 ? 5.472 10.664 27.092 1.00 33.62 213 PRO A O 1
ATOM 1628 N N . THR A 1 214 ? 4.205 9.692 28.635 1.00 35.88 214 THR A N 1
ATOM 1629 C CA . THR A 1 214 ? 4.868 10.327 29.779 1.00 35.88 214 THR A CA 1
ATOM 1630 C C . THR A 1 214 ? 6.000 9.430 30.272 1.00 35.88 214 THR A C 1
ATOM 1632 O O . THR A 1 214 ? 5.946 8.852 31.357 1.00 35.88 214 THR A O 1
ATOM 1635 N N . GLY A 1 215 ? 7.022 9.286 29.430 1.00 36.28 215 GLY A N 1
ATOM 1636 C CA . GLY A 1 215 ? 8.305 8.690 29.779 1.00 36.28 215 GLY A CA 1
ATOM 1637 C C . GLY A 1 215 ? 9.098 9.630 30.682 1.00 36.28 215 GLY A C 1
ATOM 1638 O O . GLY A 1 215 ? 9.993 10.332 30.224 1.00 36.28 215 GLY A O 1
ATOM 1639 N N . GLY A 1 216 ? 8.753 9.650 31.967 1.00 33.94 216 GLY A N 1
ATOM 1640 C CA . GLY A 1 216 ? 9.500 10.325 33.021 1.00 33.94 216 GLY A CA 1
ATOM 1641 C C . GLY A 1 216 ? 9.713 9.357 34.177 1.00 33.94 216 GLY A C 1
ATOM 1642 O O . GLY A 1 216 ? 8.791 9.104 34.939 1.00 33.94 216 GLY A O 1
ATOM 1643 N N . MET A 1 217 ? 10.938 8.837 34.271 1.00 31.80 217 MET A N 1
ATOM 1644 C CA . MET A 1 217 ? 11.420 7.805 35.198 1.00 31.80 217 MET A CA 1
ATOM 1645 C C . MET A 1 217 ? 10.829 6.402 35.011 1.00 31.80 217 MET A C 1
ATOM 1647 O O . MET A 1 217 ? 9.627 6.166 35.029 1.00 31.80 217 MET A O 1
ATOM 1651 N N . GLY A 1 218 ? 11.752 5.458 34.806 1.00 36.81 218 GLY A N 1
ATOM 1652 C CA . GLY A 1 218 ? 11.477 4.056 34.537 1.00 36.81 218 GLY A CA 1
ATOM 1653 C C . GLY A 1 218 ? 10.591 3.406 35.591 1.00 36.81 218 GLY A C 1
ATOM 1654 O O . GLY A 1 218 ? 10.547 3.846 36.736 1.00 36.81 218 GLY A O 1
ATOM 1655 N N . GLY A 1 219 ? 9.906 2.346 35.153 1.00 38.31 219 GLY A N 1
ATOM 1656 C CA . GLY A 1 219 ? 8.948 1.541 35.906 1.00 38.31 219 GLY A CA 1
ATOM 1657 C C . GLY A 1 219 ? 9.507 0.958 37.197 1.00 38.31 219 GLY A C 1
ATOM 1658 O O . GLY A 1 219 ? 9.800 -0.232 37.294 1.00 38.31 219 GLY A O 1
ATOM 1659 N N . VAL A 1 220 ? 9.619 1.819 38.193 1.00 43.75 220 VAL A N 1
ATOM 1660 C CA . VAL A 1 220 ? 9.796 1.472 39.583 1.00 43.75 220 VAL A CA 1
ATOM 1661 C C . VAL A 1 220 ? 8.394 1.410 40.167 1.00 43.75 220 VAL A C 1
ATOM 1663 O O . VAL A 1 220 ? 7.654 2.392 40.144 1.00 43.75 220 VAL A O 1
ATOM 1666 N N . ASP A 1 221 ? 8.013 0.226 40.636 1.00 44.31 221 ASP A N 1
ATOM 1667 C CA . ASP A 1 221 ? 6.739 -0.012 41.303 1.00 44.31 221 ASP A CA 1
ATOM 1668 C C . ASP A 1 221 ? 6.721 0.760 42.633 1.00 44.31 221 ASP A C 1
ATOM 1670 O O . ASP A 1 221 ? 7.168 0.274 43.676 1.00 44.31 221 ASP A O 1
ATOM 1674 N N . LEU A 1 222 ? 6.290 2.025 42.570 1.00 45.03 222 LEU A N 1
ATOM 1675 C CA . LEU A 1 222 ? 6.318 2.965 43.692 1.00 45.03 222 LEU A CA 1
ATOM 1676 C C . LEU A 1 222 ? 5.480 2.447 44.871 1.00 45.03 222 LEU A C 1
ATOM 1678 O O . LEU A 1 222 ? 5.832 2.685 46.023 1.00 45.03 222 LEU A O 1
ATOM 1682 N N . ALA A 1 223 ? 4.433 1.663 44.597 1.00 44.62 223 ALA A N 1
ATOM 1683 C CA . ALA A 1 223 ? 3.630 1.006 45.625 1.00 44.62 223 ALA A CA 1
ATOM 1684 C C . ALA A 1 223 ? 4.428 -0.073 46.383 1.00 44.62 223 ALA A C 1
ATOM 1686 O O . ALA A 1 223 ? 4.332 -0.167 47.607 1.00 44.62 223 ALA A O 1
ATOM 1687 N N . GLY A 1 224 ? 5.277 -0.833 45.683 1.00 53.19 224 GLY A N 1
ATOM 1688 C CA . GLY A 1 224 ? 6.181 -1.810 46.292 1.00 53.19 224 GLY A CA 1
ATOM 1689 C C . GLY A 1 224 ? 7.295 -1.161 47.120 1.00 53.19 224 GLY A C 1
ATOM 1690 O O . GLY A 1 224 ? 7.591 -1.625 48.222 1.00 53.19 224 GLY A O 1
ATOM 1691 N N . LEU A 1 225 ? 7.863 -0.045 46.650 1.00 52.41 225 LEU A N 1
ATOM 1692 C CA . LEU A 1 225 ? 8.892 0.697 47.393 1.00 52.41 225 LEU A CA 1
ATOM 1693 C C . LEU A 1 225 ? 8.360 1.377 48.657 1.00 52.41 225 LEU A C 1
ATOM 1695 O O . LEU A 1 225 ? 9.030 1.338 49.686 1.00 52.41 225 LEU A O 1
ATOM 1699 N N . LEU A 1 226 ? 7.158 1.959 48.611 1.00 53.91 226 LEU A N 1
ATOM 1700 C CA . LEU A 1 226 ? 6.541 2.613 49.773 1.00 53.91 226 LEU A CA 1
ATOM 1701 C C . LEU A 1 226 ? 6.176 1.626 50.891 1.00 53.91 226 LEU A C 1
ATOM 1703 O O . LEU A 1 226 ? 6.092 2.019 52.050 1.00 53.91 226 LEU A O 1
ATOM 1707 N N . SER A 1 227 ? 6.003 0.345 50.557 1.00 56.44 227 SER A N 1
ATOM 1708 C CA . SER A 1 227 ? 5.769 -0.721 51.536 1.00 56.44 227 SER A CA 1
ATOM 1709 C C . SER A 1 227 ? 7.050 -1.268 52.184 1.00 56.44 227 SER A C 1
ATOM 1711 O O . SER A 1 227 ? 6.965 -2.035 53.142 1.00 56.44 227 SER A O 1
ATOM 1713 N N . ASN A 1 228 ? 8.238 -0.886 51.692 1.00 59.16 228 ASN A N 1
ATOM 1714 C CA . ASN A 1 228 ? 9.515 -1.400 52.182 1.00 59.16 228 ASN A CA 1
ATOM 1715 C C . ASN A 1 228 ? 10.011 -0.589 53.405 1.00 59.16 228 ASN A C 1
ATOM 1717 O O . ASN A 1 228 ? 10.358 0.589 53.259 1.00 59.16 228 ASN A O 1
ATOM 1721 N N . PRO A 1 229 ? 10.136 -1.203 54.602 1.00 59.28 229 PRO A N 1
ATOM 1722 C CA . PRO A 1 229 ? 10.592 -0.511 55.815 1.00 59.28 229 PRO A CA 1
ATOM 1723 C C . PRO A 1 229 ? 11.996 0.107 55.680 1.00 59.28 229 PRO A C 1
ATOM 1725 O O . PRO A 1 229 ? 12.286 1.158 56.260 1.00 59.28 229 PRO A O 1
ATOM 1728 N N . GLY A 1 230 ? 12.870 -0.508 54.873 1.00 63.41 230 GLY A N 1
ATOM 1729 C CA . GLY A 1 230 ? 14.214 -0.000 54.585 1.00 63.41 230 GLY A CA 1
ATOM 1730 C C . GLY A 1 230 ? 14.198 1.258 53.713 1.00 63.41 230 GLY A C 1
ATOM 1731 O O . GLY A 1 230 ? 14.974 2.184 53.934 1.00 63.41 230 GLY A O 1
ATOM 1732 N N . PHE A 1 231 ? 13.264 1.339 52.763 1.00 63.41 231 PHE A N 1
ATOM 1733 C CA . PHE A 1 231 ? 13.078 2.534 51.941 1.00 63.41 231 PHE A CA 1
ATOM 1734 C C . PHE A 1 231 ? 12.471 3.684 52.756 1.00 63.41 231 PHE A C 1
ATOM 1736 O O . PHE A 1 231 ? 12.917 4.820 52.638 1.00 63.41 231 PHE A O 1
ATOM 1743 N N . MET A 1 232 ? 11.513 3.393 53.641 1.00 62.91 232 MET A N 1
ATOM 1744 C CA . MET A 1 232 ? 10.854 4.409 54.471 1.00 62.91 232 MET A CA 1
ATOM 1745 C C . MET A 1 232 ? 11.798 5.029 55.518 1.00 62.91 232 MET A C 1
ATOM 1747 O O . MET A 1 232 ? 11.780 6.240 55.730 1.00 62.91 232 MET A O 1
ATOM 1751 N N . SER A 1 233 ? 12.684 4.224 56.110 1.00 64.62 233 SER A N 1
ATOM 1752 C CA . SER A 1 233 ? 13.749 4.707 57.010 1.00 64.62 233 SER A CA 1
ATOM 1753 C C . SER A 1 233 ? 14.847 5.488 56.272 1.00 64.62 233 SER A C 1
ATOM 1755 O O . SER A 1 233 ? 15.355 6.487 56.782 1.00 64.62 233 SER A O 1
ATOM 1757 N N . MET A 1 234 ? 15.182 5.097 55.039 1.00 61.84 234 MET A N 1
ATOM 1758 C CA . MET A 1 234 ? 16.084 5.867 54.178 1.00 61.84 234 MET A CA 1
ATOM 1759 C C . MET A 1 234 ? 15.464 7.210 53.759 1.00 61.84 234 MET A C 1
ATOM 1761 O O . MET A 1 234 ? 16.133 8.240 53.829 1.00 61.84 234 MET A O 1
ATOM 1765 N N . ALA A 1 235 ? 14.180 7.225 53.394 1.00 63.28 235 ALA A N 1
ATOM 1766 C CA . ALA A 1 235 ? 13.445 8.438 53.046 1.00 63.28 235 ALA A CA 1
ATOM 1767 C C . ALA A 1 235 ? 13.344 9.414 54.232 1.00 63.28 235 ALA A C 1
ATOM 1769 O O . ALA A 1 235 ? 13.522 10.619 54.043 1.00 63.28 235 ALA A O 1
ATOM 1770 N N . SER A 1 236 ? 13.144 8.918 55.462 1.00 64.12 236 SER A N 1
ATOM 1771 C CA . SER A 1 236 ? 13.144 9.780 56.653 1.00 64.12 236 SER A CA 1
ATOM 1772 C C . SER A 1 236 ? 14.530 10.356 56.955 1.00 64.12 236 SER A C 1
ATOM 1774 O O . SER A 1 236 ? 14.643 11.526 57.311 1.00 64.12 236 SER A O 1
ATOM 1776 N N . ASN A 1 237 ? 15.600 9.576 56.773 1.00 65.50 237 ASN A N 1
ATOM 1777 C CA . ASN A 1 237 ? 16.974 10.068 56.926 1.00 65.50 237 ASN A CA 1
ATOM 1778 C C . ASN A 1 237 ? 17.333 11.128 55.876 1.00 65.50 237 ASN A C 1
ATOM 1780 O O . ASN A 1 237 ? 18.044 12.081 56.191 1.00 65.50 237 ASN A O 1
ATOM 1784 N N . LEU A 1 238 ? 16.801 11.008 54.656 1.00 56.44 238 LEU A N 1
ATOM 1785 C CA . LEU A 1 238 ? 16.955 12.024 53.616 1.00 56.44 238 LEU A CA 1
ATOM 1786 C C . LEU A 1 238 ? 16.192 13.312 53.930 1.00 56.44 238 LEU A C 1
ATOM 1788 O O . LEU A 1 238 ? 16.749 14.391 53.758 1.00 56.44 238 LEU A O 1
ATOM 1792 N N . MET A 1 239 ? 14.955 13.220 54.430 1.00 61.22 239 MET A N 1
ATOM 1793 C CA . MET A 1 239 ? 14.200 14.402 54.874 1.00 61.22 239 MET A CA 1
ATOM 1794 C C . MET A 1 239 ? 14.839 15.100 56.077 1.00 61.22 239 MET A C 1
ATOM 1796 O O . MET A 1 239 ? 14.646 16.300 56.257 1.00 61.22 239 MET A O 1
ATOM 1800 N N . ASN A 1 240 ? 15.623 14.376 56.876 1.00 66.94 240 ASN A N 1
ATOM 1801 C CA . ASN A 1 240 ? 16.400 14.933 57.981 1.00 66.94 240 ASN A CA 1
ATOM 1802 C C . ASN A 1 240 ? 17.762 15.503 57.546 1.00 66.94 240 ASN A C 1
ATOM 1804 O O . ASN A 1 240 ? 18.481 16.051 58.381 1.00 66.94 240 ASN A O 1
ATOM 1808 N N . ASN A 1 241 ? 18.138 15.400 56.264 1.00 70.88 241 ASN A N 1
ATOM 1809 C CA . ASN A 1 241 ? 19.390 15.961 55.769 1.00 70.88 241 ASN A CA 1
ATOM 1810 C C . ASN A 1 241 ? 19.227 17.471 55.472 1.00 70.88 241 ASN A C 1
ATOM 1812 O O . ASN A 1 241 ? 18.417 17.839 54.613 1.00 70.88 241 ASN A O 1
ATOM 1816 N N . PRO A 1 242 ? 20.014 18.357 56.115 1.00 64.56 242 PRO A N 1
ATOM 1817 C CA . PRO A 1 242 ? 19.893 19.806 55.943 1.00 64.56 242 PRO A CA 1
ATOM 1818 C C . PRO A 1 242 ? 20.114 20.285 54.497 1.00 64.56 242 PRO A C 1
ATOM 1820 O O . PRO A 1 242 ? 19.525 21.284 54.095 1.00 64.56 242 PRO A O 1
ATOM 1823 N N . GLN A 1 243 ? 20.893 19.564 53.681 1.00 58.47 243 GLN A N 1
ATOM 1824 C CA . GLN A 1 243 ? 21.103 19.899 52.261 1.00 58.47 243 GLN A CA 1
ATOM 1825 C C . GLN A 1 243 ? 19.851 19.632 51.411 1.00 58.47 243 GLN A C 1
ATOM 1827 O O . GLN A 1 243 ? 19.522 20.401 50.510 1.00 58.47 243 GLN A O 1
ATOM 1832 N N . VAL A 1 244 ? 19.114 18.566 51.730 1.00 63.41 244 VAL A N 1
ATOM 1833 C CA . VAL A 1 244 ? 17.877 18.186 51.032 1.00 63.41 244 VAL A CA 1
ATOM 1834 C C . VAL A 1 244 ? 16.734 19.114 51.446 1.00 63.41 244 VAL A C 1
ATOM 1836 O O . VAL A 1 244 ? 15.950 19.536 50.600 1.00 63.41 244 VAL A O 1
ATOM 1839 N N . GLN A 1 245 ? 16.684 19.523 52.719 1.00 62.50 245 GLN A N 1
ATOM 1840 C CA . GLN A 1 245 ? 15.739 20.540 53.193 1.00 62.50 245 GLN A CA 1
ATOM 1841 C C . GLN A 1 245 ? 15.958 21.897 52.509 1.00 62.50 245 GLN A C 1
ATOM 1843 O O . GLN A 1 245 ? 14.989 22.551 52.128 1.00 62.50 245 GLN A O 1
ATOM 1848 N N . GLN A 1 246 ? 17.214 22.300 52.284 1.00 59.62 246 GLN A N 1
ATOM 1849 C CA . GLN A 1 246 ? 17.540 23.516 51.528 1.00 59.62 246 GLN A CA 1
ATOM 1850 C C . GLN A 1 246 ? 17.135 23.410 50.052 1.00 59.62 246 GLN A C 1
ATOM 1852 O O . GLN A 1 246 ? 16.592 24.365 49.498 1.00 59.62 246 GLN A O 1
ATOM 1857 N N . MET A 1 247 ? 17.326 22.244 49.429 1.00 56.62 247 MET A N 1
ATOM 1858 C CA . MET A 1 247 ? 16.915 21.993 48.043 1.00 56.62 247 MET A CA 1
ATOM 1859 C C . MET A 1 247 ? 15.384 22.032 47.876 1.00 56.62 247 MET A C 1
ATOM 1861 O O . MET A 1 247 ? 14.878 22.688 46.967 1.00 56.62 247 MET A O 1
ATOM 1865 N N . VAL A 1 248 ? 14.635 21.401 48.789 1.00 58.56 248 VAL A N 1
ATOM 1866 C CA . VAL A 1 248 ? 13.159 21.420 48.792 1.00 58.56 248 VAL A CA 1
ATOM 1867 C C . VAL A 1 248 ? 12.623 22.821 49.102 1.00 58.56 248 VAL A C 1
ATOM 1869 O O . VAL A 1 248 ? 11.684 23.277 48.451 1.00 58.56 248 VAL A O 1
ATOM 1872 N N . SER A 1 249 ? 13.259 23.547 50.026 1.00 55.88 249 SER A N 1
ATOM 1873 C CA . SER A 1 249 ? 12.917 24.943 50.320 1.00 55.88 249 SER A CA 1
ATOM 1874 C C . SER A 1 249 ? 13.164 25.871 49.126 1.00 55.88 249 SER A C 1
ATOM 1876 O O . SER A 1 249 ? 12.401 26.818 48.947 1.00 55.88 249 SER A O 1
ATOM 1878 N N . GLY A 1 250 ? 14.192 25.612 48.310 1.00 53.34 250 GLY A N 1
ATOM 1879 C CA . GLY A 1 250 ? 14.479 26.362 47.082 1.00 53.34 250 GLY A CA 1
ATOM 1880 C C . GLY A 1 250 ? 13.495 26.078 45.942 1.00 53.34 250 GLY A C 1
ATOM 1881 O O . GLY A 1 250 ? 13.200 26.966 45.150 1.00 53.34 250 GLY A O 1
ATOM 1882 N N . MET A 1 251 ? 12.934 24.866 45.881 1.00 45.25 251 MET A N 1
ATOM 1883 C CA . MET A 1 251 ? 11.855 24.541 44.939 1.00 45.25 251 MET A CA 1
ATOM 1884 C C . MET A 1 251 ? 10.497 25.104 45.381 1.00 45.25 251 MET A C 1
ATOM 1886 O O . MET A 1 251 ? 9.714 25.531 44.537 1.00 45.25 251 MET A O 1
ATOM 1890 N N . MET A 1 252 ? 10.206 25.143 46.687 1.00 45.88 252 MET A N 1
ATOM 1891 C CA . MET A 1 252 ? 8.955 25.716 47.206 1.00 45.88 252 MET A CA 1
ATOM 1892 C C . MET A 1 252 ? 8.933 27.251 47.193 1.00 45.88 252 MET A C 1
ATOM 1894 O O . MET A 1 252 ? 7.865 27.837 47.018 1.00 45.88 252 MET A O 1
ATOM 1898 N N . SER A 1 253 ? 10.084 27.918 47.328 1.00 50.25 253 SER A N 1
ATOM 1899 C CA . SER A 1 253 ? 10.169 29.387 47.293 1.00 50.25 253 SER A CA 1
ATOM 1900 C C . SER A 1 253 ? 9.961 29.989 45.896 1.00 50.25 253 SER A C 1
ATOM 1902 O O . SER A 1 253 ? 9.654 31.173 45.792 1.00 50.25 253 SER A O 1
ATOM 1904 N N . GLY A 1 254 ? 10.054 29.185 44.830 1.00 44.69 254 GLY A N 1
ATOM 1905 C CA . GLY A 1 254 ? 9.716 29.590 43.461 1.00 44.69 254 GLY A CA 1
ATOM 1906 C C . GLY A 1 254 ? 8.222 29.509 43.113 1.00 44.69 254 GLY A C 1
ATOM 1907 O O . GLY A 1 254 ? 7.831 29.968 42.044 1.00 44.69 254 GLY A O 1
ATOM 1908 N N . ALA A 1 255 ? 7.383 28.938 43.986 1.00 40.16 255 ALA A N 1
ATOM 1909 C CA . ALA A 1 255 ? 5.968 28.671 43.697 1.00 40.16 255 ALA A CA 1
ATOM 1910 C C . ALA A 1 255 ? 4.972 29.593 44.431 1.00 40.16 255 ALA A C 1
ATOM 1912 O O . ALA A 1 255 ? 3.777 29.531 44.152 1.00 40.16 255 ALA A O 1
ATOM 1913 N N . TYR A 1 256 ? 5.432 30.468 45.335 1.00 36.84 256 TYR A N 1
ATOM 1914 C CA . TYR A 1 256 ? 4.572 31.416 46.056 1.00 36.84 256 TYR A CA 1
ATOM 1915 C C . TYR A 1 256 ? 5.186 32.824 46.104 1.00 36.84 256 TYR A C 1
ATOM 1917 O O . TYR A 1 256 ? 5.878 33.191 47.050 1.00 36.84 256 TYR A O 1
ATOM 1925 N N . GLY A 1 257 ? 4.892 33.630 45.078 1.00 33.22 257 GLY A N 1
ATOM 1926 C CA . GLY A 1 257 ? 4.995 35.093 45.124 1.00 33.22 257 GLY A CA 1
ATOM 1927 C C . GLY A 1 257 ? 3.620 35.728 45.410 1.00 33.22 257 GLY A C 1
ATOM 1928 O O . GLY A 1 257 ? 2.609 35.164 44.983 1.00 33.22 257 GLY A O 1
ATOM 1929 N N . PRO A 1 258 ? 3.524 36.871 46.120 1.00 33.50 258 PRO A N 1
ATOM 1930 C CA . PRO A 1 258 ? 2.241 37.492 46.456 1.00 33.50 258 PRO A CA 1
ATOM 1931 C C . PRO A 1 258 ? 1.537 38.045 45.208 1.00 33.50 258 PRO A C 1
ATOM 1933 O O . PRO A 1 258 ? 2.149 38.745 44.401 1.00 33.50 258 PRO A O 1
ATOM 1936 N N . MET A 1 259 ? 0.235 37.774 45.072 1.00 35.34 259 MET A N 1
ATOM 1937 C CA . MET A 1 259 ? -0.626 38.407 44.069 1.00 35.34 259 MET A CA 1
ATOM 1938 C C . MET A 1 259 ? -0.649 39.929 44.263 1.00 35.34 259 MET A C 1
ATOM 1940 O O . MET A 1 259 ? -1.137 40.416 45.282 1.00 35.34 259 MET A O 1
ATOM 1944 N N . GLY A 1 260 ? -0.193 40.670 43.252 1.00 35.09 260 GLY A N 1
ATOM 1945 C CA . GLY A 1 260 ? -0.471 42.099 43.121 1.00 35.09 260 GLY A CA 1
ATOM 1946 C C . GLY A 1 260 ? 0.660 42.905 42.493 1.00 35.09 260 GLY A C 1
ATOM 1947 O O . GLY A 1 260 ? 1.446 43.509 43.211 1.00 35.09 260 GLY A O 1
ATOM 1948 N N . SER A 1 261 ? 0.734 42.946 41.160 1.00 29.53 261 SER A N 1
ATOM 1949 C CA . SER A 1 261 ? 1.057 44.148 40.360 1.00 29.53 261 SER A CA 1
ATOM 1950 C C . SER A 1 261 ? 1.327 43.789 38.895 1.00 29.53 261 SER A C 1
ATOM 1952 O O . SER A 1 261 ? 1.888 42.750 38.562 1.00 29.53 261 SER A O 1
ATOM 1954 N N . THR A 1 262 ? 0.874 44.671 38.010 1.00 37.59 262 THR A N 1
ATOM 1955 C CA . THR A 1 262 ? 1.022 44.624 36.556 1.00 37.59 262 THR A CA 1
ATOM 1956 C C . THR A 1 262 ? 2.421 45.082 36.136 1.00 37.59 262 THR A C 1
ATOM 1958 O O . THR A 1 262 ? 2.678 46.284 36.093 1.00 37.59 262 THR A O 1
ATOM 1961 N N . ALA A 1 263 ? 3.309 44.149 35.791 1.00 29.97 263 ALA A N 1
ATOM 1962 C CA . ALA A 1 263 ? 4.478 44.403 34.946 1.00 29.97 263 ALA A CA 1
ATOM 1963 C C . ALA A 1 263 ? 4.978 43.085 34.328 1.00 29.97 263 ALA A C 1
ATOM 1965 O O . ALA A 1 263 ? 5.050 42.062 35.005 1.00 29.97 263 ALA A O 1
ATOM 1966 N N . ALA A 1 264 ? 5.286 43.116 33.031 1.00 32.78 264 ALA A N 1
ATOM 1967 C CA . ALA A 1 264 ? 5.747 41.969 32.253 1.00 32.78 264 ALA A CA 1
ATOM 1968 C C . ALA A 1 264 ? 7.095 41.417 32.770 1.00 32.78 264 ALA A C 1
ATOM 1970 O O . ALA A 1 264 ? 7.989 42.217 33.056 1.00 32.78 264 ALA A O 1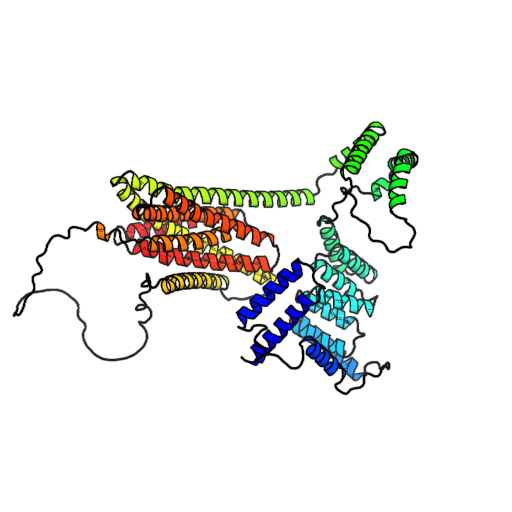
ATOM 1971 N N . PRO A 1 265 ? 7.295 40.085 32.836 1.00 32.16 265 PRO A N 1
ATOM 1972 C CA . PRO A 1 265 ? 8.604 39.519 33.114 1.00 32.16 265 PRO A CA 1
ATOM 1973 C C . PRO A 1 265 ? 9.421 39.361 31.825 1.00 32.16 265 PRO A C 1
ATOM 1975 O O . PRO A 1 265 ? 8.955 38.838 30.814 1.00 32.16 265 PRO A O 1
ATOM 1978 N N . THR A 1 266 ? 10.665 39.824 31.888 1.00 32.28 266 THR A N 1
ATOM 1979 C CA . THR A 1 266 ? 11.739 39.581 30.921 1.00 32.28 266 THR A CA 1
ATOM 1980 C C . THR A 1 266 ? 12.198 38.110 30.936 1.00 32.28 266 THR A C 1
ATOM 1982 O O . THR A 1 266 ? 12.008 37.422 31.942 1.00 32.28 266 THR A O 1
ATOM 1985 N N . PRO A 1 267 ? 12.831 37.593 29.860 1.00 34.16 267 PRO A N 1
ATOM 1986 C CA . PRO A 1 267 ? 13.252 36.194 29.791 1.00 34.16 267 PRO A CA 1
ATOM 1987 C C . PRO A 1 267 ? 14.535 35.959 30.606 1.00 34.16 267 PRO A C 1
ATOM 1989 O O . PRO A 1 267 ? 15.573 36.555 30.319 1.00 34.16 267 PRO A O 1
ATOM 1992 N N . GLY A 1 268 ? 14.467 35.080 31.610 1.00 31.83 268 GLY A N 1
ATOM 1993 C CA . GLY A 1 268 ? 15.630 34.499 32.295 1.00 31.83 268 GLY A CA 1
ATOM 1994 C C . GLY A 1 268 ? 16.154 33.231 31.590 1.00 31.83 268 GLY A C 1
ATOM 1995 O O . GLY A 1 268 ? 15.458 32.685 30.733 1.00 31.83 268 GLY A O 1
ATOM 1996 N N . PRO A 1 269 ? 17.378 32.764 31.911 1.00 34.12 269 PRO A N 1
ATOM 1997 C CA . PRO A 1 269 ? 18.064 31.698 31.175 1.00 34.12 269 PRO A CA 1
ATOM 1998 C C . PRO A 1 269 ? 17.483 30.289 31.450 1.00 34.12 269 PRO A C 1
ATOM 2000 O O . PRO A 1 269 ? 16.757 30.109 32.429 1.00 34.12 269 PRO A O 1
ATOM 2003 N N . PRO A 1 270 ? 17.780 29.282 30.599 1.00 40.06 270 PRO A N 1
ATOM 2004 C CA . PRO A 1 270 ? 17.073 27.998 30.567 1.00 40.06 270 PRO A CA 1
ATOM 2005 C C . PRO A 1 270 ? 17.363 27.100 31.778 1.00 40.06 270 PRO A C 1
ATOM 2007 O O . PRO A 1 270 ? 18.494 27.025 32.251 1.00 40.06 270 PRO A O 1
ATOM 2010 N N . ASN A 1 271 ? 16.332 26.366 32.211 1.00 44.12 271 ASN A N 1
ATOM 2011 C CA . ASN A 1 271 ? 16.350 25.340 33.257 1.00 44.12 271 ASN A CA 1
ATOM 2012 C C . ASN A 1 271 ? 17.529 24.356 33.138 1.00 44.12 271 ASN A C 1
ATOM 2014 O O . ASN A 1 271 ? 17.696 23.660 32.136 1.00 44.12 271 ASN A O 1
ATOM 2018 N N . ASP A 1 272 ? 18.293 24.253 34.223 1.00 45.25 272 ASP A N 1
ATOM 2019 C CA . ASP A 1 272 ? 19.540 23.502 34.327 1.00 45.25 272 ASP A CA 1
ATOM 2020 C C . ASP A 1 272 ? 19.283 21.996 34.571 1.00 45.25 272 ASP A C 1
ATOM 2022 O O . ASP A 1 272 ? 19.368 21.479 35.687 1.00 45.25 272 ASP A O 1
ATOM 2026 N N . ILE A 1 273 ? 18.932 21.267 33.503 1.00 44.38 273 ILE A N 1
ATOM 2027 C CA . ILE A 1 273 ? 18.783 19.791 33.488 1.00 44.38 273 ILE A CA 1
ATOM 2028 C C . ILE A 1 273 ? 20.076 19.094 33.960 1.00 44.38 273 ILE A C 1
ATOM 2030 O O . ILE A 1 273 ? 20.036 18.014 34.556 1.00 44.38 273 ILE A O 1
ATOM 2034 N N . SER A 1 274 ? 21.223 19.741 33.757 1.00 46.88 274 SER A N 1
ATOM 2035 C CA . SER A 1 274 ? 22.551 19.316 34.205 1.00 46.88 274 SER A CA 1
ATOM 2036 C C . SER A 1 274 ? 22.622 19.139 35.726 1.00 46.88 274 SER A C 1
ATOM 2038 O O . SER A 1 274 ? 23.173 18.146 36.205 1.00 46.88 274 SER A O 1
ATOM 2040 N N . GLY A 1 275 ? 22.003 20.049 36.489 1.00 52.38 275 GLY A N 1
ATOM 2041 C CA . GLY A 1 275 ? 21.990 20.005 37.954 1.00 52.38 275 GLY A CA 1
ATOM 2042 C C . GLY A 1 275 ? 21.177 18.834 38.510 1.00 52.38 275 GLY A C 1
ATOM 2043 O O . GLY A 1 275 ? 21.597 18.182 39.465 1.00 52.38 275 GLY A O 1
ATOM 2044 N N . LEU A 1 276 ? 20.055 18.498 37.866 1.00 48.53 276 LEU A N 1
ATOM 2045 C CA . LEU A 1 276 ? 19.235 17.333 38.221 1.00 48.53 276 LEU A CA 1
ATOM 2046 C C . LEU A 1 276 ? 19.946 16.009 37.919 1.00 48.53 276 LEU A C 1
ATOM 2048 O O . LEU A 1 276 ? 19.879 15.075 38.719 1.00 48.53 276 LEU A O 1
ATOM 2052 N N . ILE A 1 277 ? 20.664 15.930 36.796 1.00 55.12 277 ILE A N 1
ATOM 2053 C CA . ILE A 1 277 ? 21.461 14.748 36.441 1.00 55.12 277 ILE A CA 1
ATOM 2054 C C . ILE A 1 277 ? 22.625 14.569 37.423 1.00 55.12 277 ILE A C 1
ATOM 2056 O O . ILE A 1 277 ? 22.869 13.454 37.889 1.00 55.12 277 ILE A O 1
ATOM 2060 N N . GLN A 1 278 ? 23.308 15.655 37.788 1.00 61.09 278 GLN A N 1
ATOM 2061 C CA . GLN A 1 278 ? 24.420 15.613 38.736 1.00 61.09 278 GLN A CA 1
ATOM 2062 C C . GLN A 1 278 ? 23.955 15.255 40.156 1.00 61.09 278 GLN A C 1
ATOM 2064 O O . GLN A 1 278 ? 24.578 14.416 40.809 1.00 61.09 278 GLN A O 1
ATOM 2069 N N . ALA A 1 279 ? 22.815 15.795 40.597 1.00 55.59 279 ALA A N 1
ATOM 2070 C CA . ALA A 1 279 ? 22.181 15.413 41.857 1.00 55.59 279 ALA A CA 1
ATOM 2071 C C . ALA A 1 279 ? 21.754 13.933 41.854 1.00 55.59 279 ALA A C 1
ATOM 2073 O O . ALA A 1 279 ? 21.983 13.220 42.831 1.00 55.59 279 ALA A O 1
ATOM 2074 N N . GLY A 1 280 ? 21.209 13.436 40.737 1.00 51.94 280 GLY A N 1
ATOM 2075 C CA . GLY A 1 280 ? 20.864 12.022 40.565 1.00 51.94 280 GLY A CA 1
ATOM 2076 C C . GLY A 1 280 ? 22.080 11.090 40.630 1.00 51.94 280 GLY A C 1
ATOM 2077 O O . GLY A 1 280 ? 22.014 10.027 41.248 1.00 51.94 280 GLY A O 1
ATOM 2078 N N . GLN A 1 281 ? 23.216 11.499 40.056 1.00 63.44 281 GLN A N 1
ATOM 2079 C CA . GLN A 1 281 ? 24.471 10.742 40.133 1.00 63.44 281 GLN A CA 1
ATOM 2080 C C . GLN A 1 281 ? 25.064 10.730 41.548 1.00 63.44 281 GLN A C 1
ATOM 2082 O O . GLN A 1 281 ? 25.505 9.678 42.011 1.00 63.44 281 GLN A O 1
ATOM 2087 N N . GLN A 1 282 ? 25.033 11.859 42.260 1.00 66.06 282 GLN A N 1
ATOM 2088 C CA . GLN A 1 282 ? 25.480 11.930 43.655 1.00 66.06 282 GLN A CA 1
ATOM 2089 C C . GLN A 1 282 ? 24.589 11.094 44.581 1.00 66.06 282 GLN A C 1
ATOM 2091 O O . GLN A 1 282 ? 25.093 10.357 45.428 1.00 66.06 282 GLN A O 1
ATOM 2096 N N . PHE A 1 283 ? 23.273 11.131 44.366 1.00 65.56 283 PHE A N 1
ATOM 2097 C CA . PHE A 1 283 ? 22.314 10.309 45.098 1.00 65.56 283 PHE A CA 1
ATOM 2098 C C . PHE A 1 283 ? 22.551 8.810 44.874 1.00 65.56 283 PHE A C 1
ATOM 2100 O O . PHE A 1 283 ? 22.581 8.040 45.833 1.00 65.56 283 PHE A O 1
ATOM 2107 N N . ALA A 1 284 ? 22.798 8.391 43.628 1.00 58.28 284 ALA A N 1
ATOM 2108 C CA . ALA A 1 284 ? 23.124 7.001 43.311 1.00 58.28 284 ALA A CA 1
ATOM 2109 C C . ALA A 1 284 ? 24.424 6.537 43.996 1.00 58.28 284 ALA A C 1
ATOM 2111 O O . ALA A 1 284 ? 24.470 5.432 44.536 1.00 58.28 284 ALA A O 1
ATOM 2112 N N . GLN A 1 285 ? 25.455 7.389 44.039 1.00 68.94 285 GLN A N 1
ATOM 2113 C CA . GLN A 1 285 ? 26.712 7.091 44.738 1.00 68.94 285 GLN A CA 1
ATOM 2114 C C . GLN A 1 285 ? 26.517 6.967 46.255 1.00 68.94 285 GLN A C 1
ATOM 2116 O O . GLN A 1 285 ? 27.044 6.041 46.872 1.00 68.94 285 GLN A O 1
ATOM 2121 N N . GLN A 1 286 ? 25.721 7.854 46.854 1.00 66.44 286 GLN A N 1
ATOM 2122 C CA . GLN A 1 286 ? 25.428 7.823 48.286 1.00 66.44 286 GLN A CA 1
ATOM 2123 C C . GLN A 1 286 ? 24.580 6.598 48.668 1.00 66.44 286 GLN A C 1
ATOM 2125 O O . GLN A 1 286 ? 24.856 5.942 49.674 1.00 66.44 286 GLN A O 1
ATOM 2130 N N . MET A 1 287 ? 23.611 6.228 47.825 1.00 57.75 287 MET A N 1
ATOM 2131 C CA . MET A 1 287 ? 22.795 5.021 47.990 1.00 57.75 287 MET A CA 1
ATOM 2132 C C . MET A 1 287 ? 23.650 3.745 47.920 1.00 57.75 287 MET A C 1
ATOM 2134 O O . MET A 1 287 ? 23.459 2.825 48.716 1.00 57.75 287 MET A O 1
ATOM 2138 N N . GLN A 1 288 ? 24.637 3.712 47.019 1.00 65.00 288 GLN A N 1
ATOM 2139 C CA . GLN A 1 288 ? 25.548 2.579 46.849 1.00 65.00 288 GLN A CA 1
ATOM 2140 C C . GLN A 1 288 ? 26.528 2.411 48.019 1.00 65.00 288 GLN A C 1
ATOM 2142 O O . GLN A 1 288 ? 26.909 1.285 48.332 1.00 65.00 288 GLN A O 1
ATOM 2147 N N . GLN A 1 289 ? 26.906 3.504 48.688 1.00 69.81 289 GLN A N 1
ATOM 2148 C CA . GLN A 1 289 ? 27.766 3.468 49.875 1.00 69.81 289 GLN A CA 1
ATOM 2149 C C . GLN A 1 289 ? 27.007 3.106 51.156 1.00 69.81 289 GLN A C 1
ATOM 2151 O O . GLN A 1 289 ? 27.548 2.397 52.000 1.00 69.81 289 GLN A O 1
ATOM 2156 N N . GLN A 1 290 ? 25.774 3.595 51.319 1.00 64.25 290 GLN A N 1
ATOM 2157 C CA . GLN A 1 290 ? 25.022 3.412 52.564 1.00 64.25 290 GLN A CA 1
ATOM 2158 C C . GLN A 1 290 ? 24.263 2.086 52.639 1.00 64.25 290 GLN A C 1
ATOM 2160 O O . GLN A 1 290 ? 24.064 1.584 53.740 1.00 64.25 290 GLN A O 1
ATOM 2165 N N . ASN A 1 291 ? 23.826 1.518 51.509 1.00 61.12 291 ASN A N 1
ATOM 2166 C CA . ASN A 1 291 ? 23.053 0.275 51.518 1.00 61.12 291 ASN A CA 1
ATOM 2167 C C . ASN A 1 291 ? 23.350 -0.599 50.282 1.00 61.12 291 ASN A C 1
ATOM 2169 O O . ASN A 1 291 ? 22.520 -0.715 49.372 1.00 61.12 291 ASN A O 1
ATOM 2173 N N . PRO A 1 292 ? 24.531 -1.247 50.234 1.00 70.50 292 PRO A N 1
ATOM 2174 C CA . PRO A 1 292 ? 24.922 -2.089 49.102 1.00 70.50 292 PRO A CA 1
ATOM 2175 C C . PRO A 1 292 ? 23.984 -3.292 48.910 1.00 70.50 292 PRO A C 1
ATOM 2177 O O . PRO A 1 292 ? 23.717 -3.678 47.773 1.00 70.50 292 PRO A O 1
ATOM 2180 N N . GLU A 1 293 ? 23.412 -3.831 49.994 1.00 68.81 293 GLU A N 1
ATOM 2181 C CA . GLU A 1 293 ? 22.429 -4.924 49.937 1.00 68.81 293 GLU A CA 1
ATOM 2182 C C . GLU A 1 293 ? 21.125 -4.521 49.240 1.00 68.81 293 GLU A C 1
ATOM 2184 O O . GLU A 1 293 ? 20.579 -5.307 48.472 1.00 68.81 293 GLU A O 1
ATOM 2189 N N . LEU A 1 294 ? 20.640 -3.291 49.443 1.00 64.12 294 LEU A N 1
ATOM 2190 C CA . LEU A 1 294 ? 19.417 -2.800 48.799 1.00 64.12 294 LEU A CA 1
ATOM 2191 C C . LEU A 1 294 ? 19.606 -2.690 47.279 1.00 64.12 294 LEU A C 1
ATOM 2193 O O . LEU A 1 294 ? 18.714 -3.048 46.511 1.00 64.12 294 LEU A O 1
ATOM 2197 N N . ILE A 1 295 ? 20.783 -2.230 46.838 1.00 65.69 295 ILE A N 1
ATOM 2198 C CA . ILE A 1 295 ? 21.122 -2.156 45.412 1.00 65.69 295 ILE A CA 1
ATOM 2199 C C . ILE A 1 295 ? 21.246 -3.553 44.809 1.00 65.69 295 ILE A C 1
ATOM 2201 O O . ILE A 1 295 ? 20.774 -3.772 43.694 1.00 65.69 295 ILE A O 1
ATOM 2205 N N . GLU A 1 296 ? 21.829 -4.507 45.531 1.00 67.44 296 GLU A N 1
ATOM 2206 C CA . GLU A 1 296 ? 21.942 -5.882 45.047 1.00 67.44 296 GLU A CA 1
ATOM 2207 C C . GLU A 1 296 ? 20.582 -6.605 45.053 1.00 67.44 296 GLU A C 1
ATOM 2209 O O . GLU A 1 296 ? 20.291 -7.382 44.145 1.00 67.44 296 GLU A O 1
ATOM 2214 N N . GLN A 1 297 ? 19.680 -6.275 45.983 1.00 59.53 297 GLN A N 1
ATOM 2215 C CA . GLN A 1 297 ? 18.281 -6.718 45.974 1.00 59.53 297 GLN A CA 1
ATOM 2216 C C . GLN A 1 297 ? 17.487 -6.124 44.800 1.00 59.53 297 GLN A C 1
ATOM 2218 O O . GLN A 1 297 ? 16.798 -6.860 44.098 1.00 59.53 297 GLN A O 1
ATOM 2223 N N . LEU A 1 298 ? 17.634 -4.829 44.507 1.00 57.09 298 LEU A N 1
ATOM 2224 C CA . LEU A 1 298 ? 17.040 -4.189 43.324 1.00 57.09 298 LEU A CA 1
ATOM 2225 C C . LEU A 1 298 ? 17.596 -4.781 42.020 1.00 57.09 298 LEU A C 1
ATOM 2227 O O . LEU A 1 298 ? 16.846 -5.115 41.102 1.00 57.09 298 LEU A O 1
ATOM 2231 N N . ARG A 1 299 ? 18.917 -4.971 41.942 1.00 61.38 299 ARG A N 1
ATOM 2232 C CA . ARG A 1 299 ? 19.603 -5.565 40.787 1.00 61.38 299 ARG A CA 1
ATOM 2233 C C . ARG A 1 299 ? 19.201 -7.025 40.580 1.00 61.38 299 ARG A C 1
ATOM 2235 O O . ARG A 1 299 ? 18.977 -7.437 39.440 1.00 61.38 299 ARG A O 1
ATOM 2242 N N . SER A 1 300 ? 19.078 -7.798 41.655 1.00 57.47 300 SER A N 1
ATOM 2243 C CA . SER A 1 300 ? 18.629 -9.191 41.602 1.00 57.47 300 SER A CA 1
ATOM 2244 C C . SER A 1 300 ? 17.137 -9.304 41.291 1.00 57.47 300 SER A C 1
ATOM 2246 O O . SER A 1 300 ? 16.778 -10.184 40.517 1.00 57.47 300 SER A O 1
ATOM 2248 N N . GLN A 1 301 ? 16.271 -8.392 41.747 1.00 49.19 301 GLN A N 1
ATOM 2249 C CA . GLN A 1 301 ? 14.863 -8.319 41.317 1.00 49.19 301 GLN A CA 1
ATOM 2250 C C . GLN A 1 301 ? 14.722 -8.020 39.820 1.00 49.19 301 GLN A C 1
ATOM 2252 O O . GLN A 1 301 ? 13.906 -8.637 39.137 1.00 49.19 301 GLN A O 1
ATOM 2257 N N . ILE A 1 302 ? 15.551 -7.120 39.284 1.00 51.16 302 ILE A N 1
ATOM 2258 C CA . ILE A 1 302 ? 15.581 -6.819 37.846 1.00 51.16 302 ILE A CA 1
ATOM 2259 C C . ILE A 1 302 ? 16.098 -8.027 37.045 1.00 51.16 302 ILE A C 1
ATOM 2261 O O . ILE A 1 302 ? 15.618 -8.289 35.944 1.00 51.16 302 ILE A O 1
ATOM 2265 N N . ARG A 1 303 ? 17.056 -8.788 37.592 1.00 52.25 303 ARG A N 1
ATOM 2266 C CA . ARG A 1 303 ? 17.687 -9.939 36.923 1.00 52.25 303 ARG A CA 1
ATOM 2267 C C . ARG A 1 303 ? 16.928 -11.265 37.073 1.00 52.25 303 ARG A C 1
ATOM 2269 O O . ARG A 1 303 ? 17.070 -12.129 36.216 1.00 52.25 303 ARG A O 1
ATOM 2276 N N . SER A 1 304 ? 16.132 -11.430 38.127 1.00 46.62 304 SER A N 1
ATOM 2277 C CA . SER A 1 304 ? 15.376 -12.657 38.435 1.00 46.62 304 SER A CA 1
ATOM 2278 C C . SER A 1 304 ? 13.978 -12.696 37.823 1.00 46.62 304 SER A C 1
ATOM 2280 O O . SER A 1 304 ? 13.300 -13.715 37.934 1.00 46.62 304 SER A O 1
ATOM 2282 N N . ARG A 1 305 ? 13.536 -11.631 37.142 1.00 42.31 305 ARG A N 1
ATOM 2283 C CA . ARG A 1 305 ? 12.270 -11.638 36.407 1.00 42.31 305 ARG A CA 1
ATOM 2284 C C . ARG A 1 305 ? 12.444 -12.490 35.138 1.00 42.31 305 ARG A C 1
ATOM 2286 O O . ARG A 1 305 ? 13.168 -12.061 34.237 1.00 42.31 305 ARG A O 1
ATOM 2293 N N . PRO A 1 306 ? 11.823 -13.681 35.020 1.00 43.06 306 PRO A N 1
ATOM 2294 C CA . PRO A 1 306 ? 11.870 -14.412 33.765 1.00 43.06 306 PRO A CA 1
ATOM 2295 C C . PRO A 1 306 ? 11.160 -13.559 32.702 1.00 43.06 306 PRO A C 1
ATOM 2297 O O . PRO A 1 306 ? 10.085 -13.019 32.987 1.00 43.06 306 PRO A O 1
ATOM 2300 N N . PRO A 1 307 ? 11.735 -13.381 31.499 1.00 46.00 307 PRO A N 1
ATOM 2301 C CA . PRO A 1 307 ? 11.044 -12.688 30.420 1.00 46.00 307 PRO A CA 1
ATOM 2302 C C . PRO A 1 307 ? 9.699 -13.380 30.184 1.00 46.00 307 PRO A C 1
ATOM 2304 O O . PRO A 1 307 ? 9.649 -14.576 29.895 1.00 46.00 307 PRO A O 1
ATOM 2307 N N . SER A 1 308 ? 8.601 -12.644 30.369 1.00 50.88 308 SER A N 1
ATOM 2308 C CA . SER A 1 308 ? 7.263 -13.169 30.106 1.00 50.88 308 SER A CA 1
ATOM 2309 C C . SER A 1 308 ? 7.158 -13.568 28.631 1.00 50.88 308 SER A C 1
ATOM 2311 O O . SER A 1 308 ? 7.874 -13.032 27.783 1.00 50.88 308 SER A O 1
ATOM 2313 N N . ALA A 1 309 ? 6.242 -14.477 28.288 1.00 46.91 309 ALA A N 1
ATOM 2314 C CA . ALA A 1 309 ? 5.940 -14.807 26.891 1.00 46.91 309 ALA A CA 1
ATOM 2315 C C . ALA A 1 309 ? 5.679 -13.543 26.041 1.00 46.91 309 ALA A C 1
ATOM 2317 O O . ALA A 1 309 ? 6.059 -13.488 24.878 1.00 46.91 309 ALA A O 1
ATOM 2318 N N . THR A 1 310 ? 5.147 -12.485 26.659 1.00 45.25 310 THR A N 1
ATOM 2319 C CA . THR A 1 310 ? 4.997 -11.141 26.089 1.00 45.25 310 THR A CA 1
ATOM 2320 C C . THR A 1 310 ? 6.326 -10.485 25.721 1.00 45.25 310 THR A C 1
ATOM 2322 O O . THR A 1 310 ? 6.409 -9.884 24.665 1.00 45.25 310 THR A O 1
ATOM 2325 N N . HIS A 1 311 ? 7.386 -10.616 26.524 1.00 47.09 311 HIS A N 1
ATOM 2326 C CA . HIS A 1 311 ? 8.713 -10.084 26.196 1.00 47.09 311 HIS A CA 1
ATOM 2327 C C . HIS A 1 311 ? 9.387 -10.873 25.065 1.00 47.09 311 HIS A C 1
ATOM 2329 O O . HIS A 1 311 ? 10.079 -10.284 24.242 1.00 47.09 311 HIS A O 1
ATOM 2335 N N . TYR A 1 312 ? 9.163 -12.189 24.977 1.00 49.59 312 TYR A N 1
ATOM 2336 C CA . TYR A 1 312 ? 9.620 -12.979 23.828 1.00 49.59 312 TYR A CA 1
ATOM 2337 C C . TYR A 1 312 ? 8.842 -12.653 22.556 1.00 49.59 312 TYR A C 1
ATOM 2339 O O . TYR A 1 312 ? 9.461 -12.539 21.507 1.00 49.59 312 TYR A O 1
ATOM 2347 N N . LEU A 1 313 ? 7.525 -12.449 22.644 1.00 47.94 313 LEU A N 1
ATOM 2348 C CA . LEU A 1 313 ? 6.693 -12.040 21.512 1.00 47.94 313 LEU A CA 1
ATOM 2349 C C . LEU A 1 313 ? 7.003 -10.610 21.072 1.00 47.94 313 LEU A C 1
ATOM 2351 O O . LEU A 1 313 ? 7.178 -10.387 19.886 1.00 47.94 313 LEU A O 1
ATOM 2355 N N . LEU A 1 314 ? 7.165 -9.661 21.999 1.00 52.31 314 LEU A N 1
ATOM 2356 C CA . LEU A 1 314 ? 7.546 -8.288 21.671 1.00 52.31 314 LEU A CA 1
ATOM 2357 C C . LEU A 1 314 ? 8.953 -8.260 21.074 1.00 52.31 314 LEU A C 1
ATOM 2359 O O . LEU A 1 314 ? 9.148 -7.684 20.018 1.00 52.31 314 LEU A O 1
ATOM 2363 N N . LYS A 1 315 ? 9.922 -8.958 21.681 1.00 53.50 315 LYS A N 1
ATOM 2364 C CA . LYS A 1 315 ? 11.277 -9.064 21.129 1.00 53.50 315 LYS A CA 1
ATOM 2365 C C . LYS A 1 315 ? 11.278 -9.770 19.775 1.00 53.50 315 LYS A C 1
ATOM 2367 O O . LYS A 1 315 ? 12.004 -9.329 18.900 1.00 53.50 315 LYS A O 1
ATOM 2372 N N . ALA A 1 316 ? 10.467 -10.808 19.573 1.00 57.19 316 ALA A N 1
ATOM 2373 C CA . ALA A 1 316 ? 10.332 -11.488 18.286 1.00 57.19 316 ALA A CA 1
ATOM 2374 C C . ALA A 1 316 ? 9.667 -10.599 17.228 1.00 57.19 316 ALA A C 1
ATOM 2376 O O . ALA A 1 316 ? 10.125 -10.592 16.094 1.00 57.19 316 ALA A O 1
ATOM 2377 N N . THR A 1 317 ? 8.643 -9.818 17.579 1.00 60.28 317 THR A N 1
ATOM 2378 C CA . THR A 1 317 ? 7.988 -8.862 16.674 1.00 60.28 317 THR A CA 1
ATOM 2379 C C . THR A 1 317 ? 8.909 -7.687 16.351 1.00 60.28 317 THR A C 1
ATOM 2381 O O . THR A 1 317 ? 9.050 -7.327 15.189 1.00 60.28 317 THR A O 1
ATOM 2384 N N . THR A 1 318 ? 9.616 -7.130 17.338 1.00 63.62 318 THR A N 1
ATOM 2385 C CA . THR A 1 318 ? 10.601 -6.060 17.126 1.00 63.62 318 THR A CA 1
ATOM 2386 C C . THR A 1 318 ? 11.801 -6.557 16.323 1.00 63.62 318 THR A C 1
ATOM 2388 O O . THR A 1 318 ? 12.258 -5.851 15.431 1.00 63.62 318 THR A O 1
ATOM 2391 N N . LEU A 1 319 ? 12.288 -7.778 16.581 1.00 66.75 319 LEU A N 1
ATOM 2392 C CA . LEU A 1 319 ? 13.330 -8.413 15.768 1.00 66.75 319 LEU A CA 1
ATOM 2393 C C . LEU A 1 319 ? 12.845 -8.631 14.336 1.00 66.75 319 LEU A C 1
ATOM 2395 O O . LEU A 1 319 ? 13.549 -8.246 13.418 1.00 66.75 319 LEU A O 1
ATOM 2399 N N . ARG A 1 320 ? 11.631 -9.155 14.139 1.00 71.44 320 ARG A N 1
ATOM 2400 C CA . ARG A 1 320 ? 11.059 -9.400 12.808 1.00 71.44 320 ARG A CA 1
ATOM 2401 C C . ARG A 1 320 ? 10.840 -8.103 12.023 1.00 71.44 320 ARG A C 1
ATOM 2403 O O . ARG A 1 320 ? 11.151 -8.048 10.839 1.00 71.44 320 ARG A O 1
ATOM 2410 N N . ASN A 1 321 ? 10.378 -7.039 12.679 1.00 72.69 321 ASN A N 1
ATOM 2411 C CA . ASN A 1 321 ? 10.242 -5.717 12.060 1.00 72.69 321 ASN A CA 1
ATOM 2412 C C . ASN A 1 321 ? 11.609 -5.114 11.716 1.00 72.69 321 ASN A C 1
ATOM 2414 O O . ASN A 1 321 ? 11.767 -4.511 10.658 1.00 72.69 321 ASN A O 1
ATOM 2418 N N . MET A 1 322 ? 12.611 -5.302 12.580 1.00 79.75 322 MET A N 1
ATOM 2419 C CA . MET A 1 322 ? 13.978 -4.857 12.314 1.00 79.75 322 MET A CA 1
ATOM 2420 C C . MET A 1 322 ? 14.623 -5.662 11.178 1.00 79.75 322 MET A C 1
ATOM 2422 O O . MET A 1 322 ? 15.279 -5.073 10.328 1.00 79.75 322 MET A O 1
ATOM 2426 N N . GLU A 1 323 ? 14.397 -6.974 11.105 1.00 80.50 323 GLU A N 1
ATOM 2427 C CA . GLU A 1 323 ? 14.835 -7.832 9.998 1.00 80.50 323 GLU A CA 1
ATOM 2428 C C . GLU A 1 323 ? 14.188 -7.416 8.676 1.00 80.50 323 GLU A C 1
ATOM 2430 O O . GLU A 1 323 ? 14.893 -7.269 7.682 1.00 80.50 323 GLU A O 1
ATOM 2435 N N . MET A 1 324 ? 12.879 -7.148 8.666 1.00 80.50 324 MET A N 1
ATOM 2436 C CA . MET A 1 324 ? 12.174 -6.634 7.488 1.00 80.50 324 MET A CA 1
ATOM 2437 C C . MET A 1 324 ? 12.703 -5.270 7.053 1.00 80.50 324 MET A C 1
ATOM 2439 O O . MET A 1 324 ? 12.954 -5.049 5.870 1.00 80.50 324 MET A O 1
ATOM 2443 N N . PHE A 1 325 ? 12.923 -4.361 8.001 1.00 83.19 325 PHE A N 1
ATOM 2444 C CA . PHE A 1 325 ? 13.500 -3.054 7.716 1.00 83.19 325 PHE A CA 1
ATOM 2445 C C . PHE A 1 325 ? 14.907 -3.187 7.116 1.00 83.19 325 PHE A C 1
ATOM 2447 O O . PHE A 1 325 ? 15.191 -2.610 6.069 1.00 83.19 325 PHE A O 1
ATOM 2454 N N . VAL A 1 326 ? 15.771 -4.007 7.723 1.00 86.38 326 VAL A N 1
ATOM 2455 C CA . VAL A 1 326 ? 17.119 -4.287 7.210 1.00 86.38 326 VAL A CA 1
ATOM 2456 C C . VAL A 1 326 ? 17.054 -4.935 5.827 1.00 86.38 326 VAL A C 1
ATOM 2458 O O . VAL A 1 326 ? 17.798 -4.527 4.939 1.00 86.38 326 VAL A O 1
ATOM 2461 N N . ALA A 1 327 ? 16.141 -5.882 5.601 1.00 83.38 327 ALA A N 1
ATOM 2462 C CA . ALA A 1 327 ? 15.939 -6.511 4.300 1.00 83.38 327 ALA A CA 1
ATOM 2463 C C . ALA A 1 327 ? 15.531 -5.488 3.230 1.00 83.38 327 ALA A C 1
ATOM 2465 O O . ALA A 1 327 ? 16.111 -5.492 2.146 1.00 83.38 327 ALA A O 1
ATOM 2466 N N . LYS A 1 328 ? 14.609 -4.563 3.533 1.00 85.38 328 LYS A N 1
ATOM 2467 C CA . LYS A 1 328 ? 14.206 -3.481 2.614 1.00 85.38 328 LYS A CA 1
ATOM 2468 C C . LYS A 1 328 ? 15.367 -2.533 2.299 1.00 85.38 328 LYS A C 1
ATOM 2470 O O . LYS A 1 328 ? 15.554 -2.171 1.140 1.00 85.38 328 LYS A O 1
ATOM 2475 N N . ILE A 1 329 ? 16.197 -2.194 3.287 1.00 87.31 329 ILE A N 1
ATOM 2476 C CA . ILE A 1 329 ? 17.406 -1.378 3.079 1.00 87.31 329 ILE A CA 1
ATOM 2477 C C . ILE A 1 329 ? 18.448 -2.114 2.225 1.00 87.31 329 ILE A C 1
ATOM 2479 O O . ILE A 1 329 ? 19.042 -1.518 1.326 1.00 87.31 329 ILE A O 1
ATOM 2483 N N . LEU A 1 330 ? 18.657 -3.412 2.453 1.00 87.94 330 LEU A N 1
ATOM 2484 C CA . LEU A 1 330 ? 19.546 -4.227 1.621 1.00 87.94 330 LEU A CA 1
ATOM 2485 C C . LEU A 1 330 ? 19.025 -4.343 0.185 1.00 87.94 330 LEU A C 1
ATOM 2487 O O . LEU A 1 330 ? 19.813 -4.218 -0.751 1.00 87.94 330 LEU A O 1
ATOM 2491 N N . CYS A 1 331 ? 17.711 -4.510 0.002 1.00 84.25 331 CYS A N 1
ATOM 2492 C CA . CYS A 1 331 ? 17.076 -4.491 -1.316 1.00 84.25 331 CYS A CA 1
ATOM 2493 C C . CYS A 1 331 ? 17.308 -3.147 -2.013 1.00 84.25 331 CYS A C 1
ATOM 2495 O O . CYS A 1 331 ? 17.713 -3.121 -3.170 1.00 84.25 331 CYS A O 1
ATOM 2497 N N . LEU A 1 332 ? 17.125 -2.035 -1.297 1.00 89.25 332 LEU A N 1
ATOM 2498 C CA . LEU A 1 332 ? 17.349 -0.685 -1.810 1.00 89.25 332 LEU A CA 1
ATOM 2499 C C . LEU A 1 332 ? 18.787 -0.498 -2.314 1.00 89.25 332 LEU A C 1
ATOM 2501 O O . LEU A 1 332 ? 18.993 -0.062 -3.448 1.00 89.25 332 LEU A O 1
ATOM 2505 N N . LEU A 1 333 ? 19.782 -0.862 -1.500 1.00 89.00 333 LEU A N 1
ATOM 2506 C CA . LEU A 1 333 ? 21.197 -0.754 -1.871 1.00 89.00 333 LEU A CA 1
ATOM 2507 C C . LEU A 1 333 ? 21.564 -1.702 -3.023 1.00 89.00 333 LEU A C 1
ATOM 2509 O O . LEU A 1 333 ? 22.296 -1.314 -3.935 1.00 89.00 333 LEU A O 1
ATOM 2513 N N . GLY A 1 334 ? 21.037 -2.928 -2.995 1.00 88.94 334 GLY A N 1
ATOM 2514 C CA . GLY A 1 334 ? 21.244 -3.931 -4.034 1.00 88.94 334 GLY A CA 1
ATOM 2515 C C . GLY A 1 334 ? 20.697 -3.486 -5.389 1.00 88.94 334 GLY A C 1
ATOM 2516 O O . GLY A 1 334 ? 21.435 -3.504 -6.372 1.00 88.94 334 GLY A O 1
ATOM 2517 N N . MET A 1 335 ? 19.445 -3.015 -5.435 1.00 88.94 335 MET A N 1
ATOM 2518 C CA . MET A 1 335 ? 18.814 -2.523 -6.666 1.00 88.94 335 MET A CA 1
ATOM 2519 C C . MET A 1 335 ? 19.560 -1.332 -7.249 1.00 88.94 335 MET A C 1
ATOM 2521 O O . MET A 1 335 ? 19.825 -1.308 -8.448 1.00 88.94 335 MET A O 1
ATOM 2525 N N . PHE A 1 336 ? 19.953 -0.373 -6.407 1.00 92.75 336 PHE A N 1
ATOM 2526 C CA . PHE A 1 336 ? 20.724 0.780 -6.860 1.00 92.75 336 PHE A CA 1
ATOM 2527 C C . PHE A 1 336 ? 22.035 0.351 -7.535 1.00 92.75 336 PHE A C 1
ATOM 2529 O O . PHE A 1 336 ? 22.364 0.824 -8.623 1.00 92.75 336 PHE A O 1
ATOM 2536 N N . GLY A 1 337 ? 22.771 -0.581 -6.918 1.00 91.38 337 GLY A N 1
ATOM 2537 C CA . GLY A 1 337 ? 24.019 -1.102 -7.473 1.00 91.38 337 GLY A CA 1
ATOM 2538 C C . GLY A 1 337 ? 23.823 -1.879 -8.777 1.00 91.38 337 GLY A C 1
ATOM 2539 O O . GLY A 1 337 ? 24.568 -1.665 -9.737 1.00 91.38 337 GLY A O 1
ATOM 2540 N N . LEU A 1 338 ? 22.812 -2.752 -8.829 1.00 91.50 338 LEU A N 1
ATOM 2541 C CA . LEU A 1 338 ? 22.483 -3.547 -10.014 1.00 91.50 338 LEU A CA 1
ATOM 2542 C C . LEU A 1 338 ? 22.066 -2.669 -11.196 1.00 91.50 338 LEU A C 1
ATOM 2544 O O . LEU A 1 338 ? 22.575 -2.863 -12.297 1.00 91.50 338 LEU A O 1
ATOM 2548 N N . MET A 1 339 ? 21.224 -1.662 -10.960 1.00 90.44 339 MET A N 1
ATOM 2549 C CA . MET A 1 339 ? 20.795 -0.702 -11.980 1.00 90.44 339 MET A CA 1
ATOM 2550 C C . MET A 1 339 ? 21.958 0.124 -12.516 1.00 90.44 339 MET A C 1
ATOM 2552 O O . MET A 1 339 ? 22.167 0.218 -13.728 1.00 90.44 339 MET A O 1
ATOM 2556 N N . LEU A 1 340 ? 22.772 0.670 -11.613 1.00 93.00 340 LEU A N 1
ATOM 2557 C CA . LEU A 1 340 ? 23.913 1.493 -11.987 1.00 93.00 340 LEU A CA 1
ATOM 2558 C C . LEU A 1 340 ? 24.926 0.690 -12.816 1.00 93.00 340 LEU A C 1
ATOM 2560 O O . LEU A 1 340 ? 25.410 1.165 -13.847 1.00 93.00 340 LEU A O 1
ATOM 2564 N N . GLY A 1 341 ? 25.216 -0.544 -12.394 1.00 90.31 341 GLY A N 1
ATOM 2565 C CA . GLY A 1 341 ? 26.057 -1.476 -13.142 1.00 90.31 341 GLY A CA 1
ATOM 2566 C C . GLY A 1 341 ? 25.442 -1.856 -14.488 1.00 90.31 341 GLY A C 1
ATOM 2567 O O . GLY A 1 341 ? 26.124 -1.791 -15.512 1.00 90.31 341 GLY A O 1
ATOM 2568 N N . GLY A 1 342 ? 24.149 -2.181 -14.498 1.00 87.81 342 GLY A N 1
ATOM 2569 C CA . GLY A 1 342 ? 23.389 -2.550 -15.686 1.00 87.81 342 GLY A CA 1
ATOM 2570 C C . GLY A 1 342 ? 23.435 -1.479 -16.770 1.00 87.81 342 GLY A C 1
ATOM 2571 O O . GLY A 1 342 ? 23.602 -1.827 -17.928 1.00 87.81 342 GLY A O 1
ATOM 2572 N N . ILE A 1 343 ? 23.399 -0.189 -16.424 1.00 89.38 343 ILE A N 1
ATOM 2573 C CA . ILE A 1 343 ? 23.494 0.904 -17.408 1.00 89.38 343 ILE A CA 1
ATOM 2574 C C . ILE A 1 343 ? 24.953 1.158 -17.824 1.00 89.38 343 ILE A C 1
ATOM 2576 O O . ILE A 1 343 ? 25.255 1.282 -19.013 1.00 89.38 343 ILE A O 1
ATOM 2580 N N . LEU A 1 344 ? 25.885 1.240 -16.867 1.00 91.19 344 LEU A N 1
ATOM 2581 C CA . LEU A 1 344 ? 27.260 1.684 -17.138 1.00 91.19 344 LEU A CA 1
ATOM 2582 C C . LEU A 1 344 ? 28.138 0.632 -17.824 1.00 91.19 344 LEU A C 1
ATOM 2584 O O . LEU A 1 344 ? 29.007 0.997 -18.621 1.00 91.19 344 LEU A O 1
ATOM 2588 N N . ILE A 1 345 ? 27.938 -0.657 -17.532 1.00 89.19 345 ILE A N 1
ATOM 2589 C CA . ILE A 1 345 ? 28.707 -1.752 -18.141 1.00 89.19 345 ILE A CA 1
ATOM 2590 C C . ILE A 1 345 ? 28.533 -1.768 -19.674 1.00 89.19 345 ILE A C 1
ATOM 2592 O O . ILE A 1 345 ? 29.555 -1.687 -20.363 1.00 89.19 345 ILE A O 1
ATOM 2596 N N . PRO A 1 346 ? 27.305 -1.797 -20.241 1.00 83.88 346 PRO A N 1
ATOM 2597 C CA . PRO A 1 346 ? 27.094 -1.704 -21.685 1.00 83.88 346 PRO A CA 1
ATOM 2598 C C . PRO A 1 346 ? 27.743 -0.473 -22.315 1.00 83.88 346 PRO A C 1
ATOM 2600 O O . PRO A 1 346 ? 28.405 -0.594 -23.346 1.00 83.88 346 PRO A O 1
ATOM 2603 N N . VAL A 1 347 ? 27.591 0.699 -21.684 1.00 86.56 347 VAL A N 1
ATOM 2604 C CA . VAL A 1 347 ? 28.147 1.966 -22.186 1.00 86.56 347 VAL A CA 1
ATOM 2605 C C . VAL A 1 347 ? 29.661 1.866 -22.320 1.00 86.56 347 VAL A C 1
ATOM 2607 O O . VAL A 1 347 ? 30.213 2.196 -23.369 1.00 86.56 347 VAL A O 1
ATOM 2610 N N . ARG A 1 348 ? 30.338 1.335 -21.296 1.00 86.25 348 ARG A N 1
ATOM 2611 C CA . ARG A 1 348 ? 31.794 1.168 -21.322 1.00 86.25 348 ARG A CA 1
ATOM 2612 C C . ARG A 1 348 ? 32.255 0.116 -22.328 1.00 86.25 348 ARG A C 1
ATOM 2614 O O . ARG A 1 348 ? 33.249 0.330 -23.016 1.00 86.25 348 ARG A O 1
ATOM 2621 N N . VAL A 1 349 ? 31.555 -1.017 -22.412 1.00 83.00 349 VAL A N 1
ATOM 2622 C CA . VAL A 1 349 ? 31.915 -2.123 -23.313 1.00 83.00 349 VAL A CA 1
ATOM 2623 C C . VAL A 1 349 ? 31.759 -1.701 -24.773 1.00 83.00 349 VAL A C 1
ATOM 2625 O O . VAL A 1 349 ? 32.672 -1.923 -25.569 1.00 83.00 349 VAL A O 1
ATOM 2628 N N . MET A 1 350 ? 30.658 -1.034 -25.125 1.00 75.75 350 MET A N 1
ATOM 2629 C CA . MET A 1 350 ? 30.396 -0.596 -26.500 1.00 75.75 350 MET A CA 1
ATOM 2630 C C . MET A 1 350 ? 31.318 0.533 -26.969 1.00 75.75 350 MET A C 1
ATOM 2632 O O . MET A 1 350 ? 31.622 0.600 -28.155 1.00 75.75 350 MET A O 1
ATOM 2636 N N . GLN A 1 351 ? 31.805 1.385 -26.062 1.00 76.75 351 GLN A N 1
ATOM 2637 C CA . GLN A 1 351 ? 32.814 2.402 -26.390 1.00 76.75 351 GLN A CA 1
ATOM 2638 C C . GLN A 1 351 ? 34.212 1.807 -26.633 1.00 76.75 351 GLN A C 1
ATOM 2640 O O . GLN A 1 351 ? 35.061 2.473 -27.219 1.00 76.75 351 GLN A O 1
ATOM 2645 N N . SER A 1 352 ? 34.465 0.570 -26.188 1.00 77.50 352 SER A N 1
ATOM 2646 C CA . SER A 1 352 ? 35.798 -0.042 -26.235 1.00 77.50 352 SER A CA 1
ATOM 2647 C C . SER A 1 352 ? 36.070 -0.919 -27.464 1.00 77.50 352 SER A C 1
ATOM 2649 O O . SER A 1 352 ? 37.230 -1.037 -27.851 1.00 77.50 352 SER A O 1
ATOM 2651 N N . ASP A 1 353 ? 35.053 -1.561 -28.064 1.00 73.62 353 ASP A N 1
ATOM 2652 C CA . ASP A 1 353 ? 35.264 -2.569 -29.119 1.00 73.62 353 ASP A CA 1
ATOM 2653 C C . ASP A 1 353 ? 33.989 -2.878 -29.944 1.00 73.62 353 ASP A C 1
ATOM 2655 O O . ASP A 1 353 ? 32.930 -3.203 -29.396 1.00 73.62 353 ASP A O 1
ATOM 2659 N N . LEU A 1 354 ? 34.098 -2.822 -31.276 1.00 65.56 354 LEU A N 1
ATOM 2660 C CA . LEU A 1 354 ? 32.979 -2.899 -32.228 1.00 65.56 354 LEU A CA 1
ATOM 2661 C C . LEU A 1 354 ? 32.475 -4.343 -32.445 1.00 65.56 354 LEU A C 1
ATOM 2663 O O . LEU A 1 354 ? 31.267 -4.571 -32.539 1.00 65.56 354 LEU A O 1
ATOM 2667 N N . ASP A 1 355 ? 33.367 -5.340 -32.411 1.00 66.56 355 ASP A N 1
ATOM 2668 C CA . ASP A 1 355 ? 33.000 -6.764 -32.535 1.00 66.56 355 ASP A CA 1
ATOM 2669 C C . ASP A 1 355 ? 32.359 -7.310 -31.252 1.00 66.56 355 ASP A C 1
ATOM 2671 O O . ASP A 1 355 ? 31.513 -8.216 -31.270 1.00 66.56 355 ASP A O 1
ATOM 2675 N N . LYS A 1 356 ? 32.739 -6.746 -30.099 1.00 69.62 356 LYS A N 1
ATOM 2676 C CA . LYS A 1 356 ? 32.053 -7.023 -28.832 1.00 69.62 356 LYS A CA 1
ATOM 2677 C C . LYS A 1 356 ? 30.648 -6.425 -28.835 1.00 69.62 356 LYS A C 1
ATOM 2679 O O . LYS A 1 356 ? 29.736 -7.087 -28.348 1.00 69.62 356 LYS A O 1
ATOM 2684 N N . ALA A 1 357 ? 30.439 -5.257 -29.446 1.00 66.62 357 ALA A N 1
ATOM 2685 C CA . ALA A 1 357 ? 29.130 -4.605 -29.511 1.00 66.62 357 ALA A CA 1
ATOM 2686 C C . ALA A 1 357 ? 28.068 -5.438 -30.258 1.00 66.62 357 ALA A C 1
ATOM 2688 O O . ALA A 1 357 ? 26.923 -5.516 -29.811 1.00 66.62 357 ALA A O 1
ATOM 2689 N N . VAL A 1 358 ? 28.433 -6.122 -31.351 1.00 69.81 358 VAL A N 1
ATOM 2690 C CA . VAL A 1 358 ? 27.493 -6.977 -32.108 1.00 69.81 358 VAL A CA 1
ATOM 2691 C C . VAL A 1 358 ? 27.079 -8.215 -31.307 1.00 69.81 358 VAL A C 1
ATOM 2693 O O . VAL A 1 358 ? 25.891 -8.536 -31.229 1.00 69.81 358 VAL A O 1
ATOM 2696 N N . ARG A 1 359 ? 28.039 -8.897 -30.666 1.00 73.06 359 ARG A N 1
ATOM 2697 C CA . ARG A 1 359 ? 27.749 -10.048 -29.790 1.00 73.06 359 ARG A CA 1
ATOM 2698 C C . ARG A 1 359 ? 26.924 -9.639 -28.576 1.00 73.06 359 ARG A C 1
ATOM 2700 O O . ARG A 1 359 ? 25.963 -10.324 -28.234 1.00 73.06 359 ARG A O 1
ATOM 2707 N N . TYR A 1 360 ? 27.262 -8.500 -27.979 1.00 71.81 360 TYR A N 1
ATOM 2708 C CA . TYR A 1 360 ? 26.530 -7.931 -26.856 1.00 71.81 360 TYR A CA 1
ATOM 2709 C C . TYR A 1 360 ? 25.078 -7.623 -27.236 1.00 71.81 360 TYR A C 1
ATOM 2711 O O . TYR A 1 360 ? 24.166 -7.960 -26.494 1.00 71.81 360 TYR A O 1
ATOM 2719 N N . ARG A 1 361 ? 24.835 -7.093 -28.442 1.00 72.06 361 ARG A N 1
ATOM 2720 C CA . ARG A 1 361 ? 23.481 -6.815 -28.941 1.00 72.06 361 ARG A CA 1
ATOM 2721 C C . ARG A 1 361 ? 22.612 -8.070 -29.052 1.00 72.06 361 ARG A C 1
ATOM 2723 O O . ARG A 1 361 ? 21.454 -8.028 -28.652 1.00 72.06 361 ARG A O 1
ATOM 2730 N N . LYS A 1 362 ? 23.158 -9.181 -29.564 1.00 76.62 362 LYS A N 1
ATOM 2731 C CA . LYS A 1 362 ? 22.428 -10.462 -29.611 1.00 76.62 362 LYS A CA 1
ATOM 2732 C C . LYS A 1 362 ? 22.142 -11.004 -28.212 1.00 76.62 362 LYS A C 1
ATOM 2734 O O . LYS A 1 362 ? 21.029 -11.441 -27.948 1.00 76.62 362 LYS A O 1
ATOM 2739 N N . ALA A 1 363 ? 23.128 -10.941 -27.315 1.00 78.44 363 ALA A N 1
ATOM 2740 C CA . ALA A 1 363 ? 22.954 -11.373 -25.932 1.00 78.44 363 ALA A CA 1
ATOM 2741 C C . ALA A 1 363 ? 21.870 -10.553 -25.212 1.00 78.44 363 ALA A C 1
ATOM 2743 O O . ALA A 1 363 ? 21.017 -11.133 -24.552 1.00 78.44 363 ALA A O 1
ATOM 2744 N N . VAL A 1 364 ? 21.847 -9.229 -25.400 1.00 75.44 364 VAL A N 1
ATOM 2745 C CA . VAL A 1 364 ? 20.827 -8.345 -24.816 1.00 75.44 364 VAL A CA 1
ATOM 2746 C C . VAL A 1 364 ? 19.430 -8.665 -25.343 1.00 75.44 364 VAL A C 1
ATOM 2748 O O . VAL A 1 364 ? 18.514 -8.726 -24.541 1.00 75.44 364 VAL A O 1
ATOM 2751 N N . ALA A 1 365 ? 19.255 -8.957 -26.634 1.00 77.69 365 ALA A N 1
ATOM 2752 C CA . ALA A 1 365 ? 17.939 -9.311 -27.182 1.00 77.69 365 ALA A CA 1
ATOM 2753 C C . ALA A 1 365 ? 17.355 -10.601 -26.562 1.00 77.69 365 ALA A C 1
ATOM 2755 O O . ALA A 1 365 ? 16.176 -10.656 -26.199 1.00 77.69 365 ALA A O 1
ATOM 2756 N N . PHE A 1 366 ? 18.178 -11.644 -26.389 1.00 83.56 366 PHE A N 1
ATOM 2757 C CA . PHE A 1 366 ? 17.743 -12.876 -25.715 1.00 83.56 366 PHE A CA 1
ATOM 2758 C C . PHE A 1 366 ? 17.502 -12.660 -24.226 1.00 83.56 366 PHE A C 1
ATOM 2760 O O . PHE A 1 366 ? 16.517 -13.165 -23.691 1.00 83.56 366 PHE A O 1
ATOM 2767 N N . SER A 1 367 ? 18.360 -11.879 -23.572 1.00 79.50 367 SER A N 1
ATOM 2768 C CA . SER A 1 367 ? 18.181 -11.517 -22.172 1.00 79.50 367 SER A CA 1
ATOM 2769 C C . SER A 1 367 ? 16.917 -10.682 -21.956 1.00 79.50 367 SER A C 1
ATOM 2771 O O . SER A 1 367 ? 16.166 -10.992 -21.046 1.00 79.50 367 SER A O 1
ATOM 2773 N N . ASN A 1 368 ? 16.605 -9.710 -22.818 1.00 76.94 368 ASN A N 1
ATOM 2774 C CA . ASN A 1 368 ? 15.358 -8.936 -22.785 1.00 76.94 368 ASN A CA 1
ATOM 2775 C C . ASN A 1 368 ? 14.135 -9.834 -22.977 1.00 76.94 368 ASN A C 1
ATOM 2777 O O . ASN A 1 368 ? 13.162 -9.714 -22.239 1.00 76.94 368 ASN A O 1
ATOM 2781 N N . SER A 1 369 ? 14.203 -10.772 -23.927 1.00 83.25 369 SER A N 1
ATOM 2782 C CA . SER A 1 369 ? 13.126 -11.741 -24.154 1.00 83.25 369 SER A CA 1
ATOM 2783 C C . SER A 1 369 ? 12.919 -12.638 -22.931 1.00 83.25 369 SER A C 1
ATOM 2785 O O . SER A 1 369 ? 11.793 -12.830 -22.491 1.00 83.25 369 SER A O 1
ATOM 2787 N N . PHE A 1 370 ? 14.001 -13.131 -22.323 1.00 85.12 370 PHE A N 1
ATOM 2788 C CA . PHE A 1 370 ? 13.953 -13.866 -21.058 1.00 85.12 370 PHE A CA 1
ATOM 2789 C C . PHE A 1 370 ? 13.370 -13.021 -19.921 1.00 85.12 370 PHE A C 1
ATOM 2791 O O . PHE A 1 370 ? 12.481 -13.482 -19.208 1.00 85.12 370 PHE A O 1
ATOM 2798 N N . GLY A 1 371 ? 13.812 -11.768 -19.799 1.00 78.94 371 GLY A N 1
ATOM 2799 C CA . GLY A 1 371 ? 13.292 -10.788 -18.852 1.00 78.94 371 GLY A CA 1
ATOM 2800 C C . GLY A 1 371 ? 11.791 -10.593 -19.003 1.00 78.94 371 GLY A C 1
ATOM 2801 O O . GLY A 1 371 ? 11.080 -10.704 -18.014 1.00 78.94 371 GLY A O 1
ATOM 2802 N N . GLY A 1 372 ? 11.288 -10.416 -20.230 1.00 78.81 372 GLY A N 1
ATOM 2803 C CA . GLY A 1 372 ? 9.851 -10.332 -20.522 1.00 78.81 372 GLY A CA 1
ATOM 2804 C C . GLY A 1 372 ? 9.059 -11.540 -20.006 1.00 78.81 372 GLY A C 1
ATOM 2805 O O . GLY A 1 372 ? 7.926 -11.403 -19.554 1.00 78.81 372 GLY A O 1
ATOM 2806 N N . GLY A 1 373 ? 9.674 -12.724 -20.002 1.00 85.00 373 GLY A N 1
ATOM 2807 C CA . GLY A 1 373 ? 9.071 -13.952 -19.493 1.00 85.00 373 GLY A CA 1
ATOM 2808 C C . GLY A 1 373 ? 9.005 -13.958 -17.973 1.00 85.00 373 GLY A C 1
ATOM 2809 O O . GLY A 1 373 ? 7.960 -14.253 -17.394 1.00 85.00 373 GLY A O 1
ATOM 2810 N N . VAL A 1 374 ? 10.115 -13.576 -17.337 1.00 83.00 374 VAL A N 1
ATOM 2811 C CA . VAL A 1 374 ? 10.208 -13.364 -15.886 1.00 83.00 374 VAL A CA 1
ATOM 2812 C C . VAL A 1 374 ? 9.179 -12.320 -15.441 1.00 83.00 374 VAL A C 1
ATOM 2814 O O . VAL A 1 374 ? 8.428 -12.584 -14.512 1.00 83.00 374 VAL A O 1
ATOM 2817 N N . PHE A 1 375 ? 9.057 -11.189 -16.142 1.00 78.62 375 PHE A N 1
ATOM 2818 C CA . PHE A 1 375 ? 8.053 -10.151 -15.880 1.00 78.62 375 PHE A CA 1
ATOM 2819 C C . PHE A 1 375 ? 6.624 -10.694 -15.923 1.00 78.62 375 PHE A C 1
ATOM 2821 O O . PHE A 1 375 ? 5.837 -10.460 -15.005 1.00 78.62 375 PHE A O 1
ATOM 2828 N N . LEU A 1 376 ? 6.292 -11.450 -16.970 1.00 84.25 376 LEU A N 1
ATOM 2829 C CA . LEU A 1 376 ? 4.960 -12.020 -17.140 1.00 84.25 376 LEU A CA 1
ATOM 2830 C C . LEU A 1 376 ? 4.642 -13.024 -16.020 1.00 84.25 376 LEU A C 1
ATOM 2832 O O . LEU A 1 376 ? 3.530 -13.032 -15.489 1.00 84.25 376 LEU A O 1
ATOM 2836 N N . ALA A 1 377 ? 5.632 -13.807 -15.584 1.00 83.31 377 ALA A N 1
ATOM 2837 C CA . ALA A 1 377 ? 5.501 -14.673 -14.417 1.00 83.31 377 ALA A CA 1
ATOM 2838 C C . ALA A 1 377 ? 5.343 -13.872 -13.113 1.00 83.31 377 ALA A C 1
ATOM 2840 O O . ALA A 1 377 ? 4.465 -14.203 -12.321 1.00 83.31 377 ALA A O 1
ATOM 2841 N N . THR A 1 378 ? 6.112 -12.802 -12.888 1.00 79.31 378 THR A N 1
ATOM 2842 C CA . THR A 1 378 ? 5.974 -11.939 -11.700 1.00 79.31 378 THR A CA 1
ATOM 2843 C C . THR A 1 378 ? 4.578 -11.321 -11.638 1.00 79.31 378 THR A C 1
ATOM 2845 O O . THR A 1 378 ? 3.938 -11.329 -10.587 1.00 79.31 378 THR A O 1
ATOM 2848 N N . CYS A 1 379 ? 4.074 -10.829 -12.770 1.00 79.62 379 CYS A N 1
ATOM 2849 C CA . CYS A 1 379 ? 2.770 -10.185 -12.864 1.00 79.62 379 CYS A CA 1
ATOM 2850 C C . CYS A 1 379 ? 1.634 -11.149 -12.482 1.00 79.62 379 CYS A C 1
ATOM 2852 O O . CYS A 1 379 ? 0.874 -10.876 -11.551 1.00 79.62 379 CYS A O 1
ATOM 2854 N N . PHE A 1 380 ? 1.557 -12.312 -13.137 1.00 85.06 380 PHE A N 1
ATOM 2855 C CA . PHE A 1 380 ? 0.441 -13.244 -12.947 1.00 85.06 380 PHE A CA 1
ATOM 2856 C C . PHE A 1 380 ? 0.594 -14.183 -11.748 1.00 85.06 380 PHE A C 1
ATOM 2858 O O . PHE A 1 380 ? -0.412 -14.545 -11.141 1.00 85.06 380 PHE A O 1
ATOM 2865 N N . ASN A 1 381 ? 1.820 -14.570 -11.384 1.00 82.94 381 ASN A N 1
ATOM 2866 C CA . ASN A 1 381 ? 2.051 -15.584 -10.350 1.00 82.94 381 ASN A CA 1
ATOM 2867 C C . ASN A 1 381 ? 2.412 -14.978 -8.986 1.00 82.94 381 ASN A C 1
ATOM 2869 O O . ASN A 1 381 ? 2.312 -15.681 -7.984 1.00 82.94 381 ASN A O 1
ATOM 2873 N N . ALA A 1 382 ? 2.809 -13.699 -8.922 1.00 76.94 382 ALA A N 1
ATOM 2874 C CA . ALA A 1 382 ? 3.172 -13.038 -7.666 1.00 76.94 382 ALA A CA 1
ATOM 2875 C C . ALA A 1 382 ? 2.331 -11.784 -7.378 1.00 76.94 382 ALA A C 1
ATOM 2877 O O . ALA A 1 382 ? 1.685 -11.714 -6.331 1.00 76.94 382 ALA A O 1
ATOM 2878 N N . LEU A 1 383 ? 2.295 -10.807 -8.291 1.00 78.62 383 LEU A N 1
ATOM 2879 C CA . LEU A 1 383 ? 1.633 -9.519 -8.052 1.00 78.62 383 LEU A CA 1
ATOM 2880 C C . LEU A 1 383 ? 0.109 -9.635 -8.026 1.00 78.62 383 LEU A C 1
ATOM 2882 O O . LEU A 1 383 ? -0.507 -9.200 -7.053 1.00 78.62 383 LEU A O 1
ATOM 2886 N N . LEU A 1 384 ? -0.501 -10.247 -9.043 1.00 85.19 384 LEU A N 1
ATOM 2887 C CA . LEU A 1 384 ? -1.956 -10.395 -9.108 1.00 85.19 384 LEU A CA 1
ATOM 2888 C C . LEU A 1 384 ? -2.519 -11.190 -7.909 1.00 85.19 384 LEU A C 1
ATOM 2890 O O . LEU A 1 384 ? -3.454 -10.696 -7.272 1.00 85.19 384 LEU A O 1
ATOM 2894 N N . PRO A 1 385 ? -1.952 -12.351 -7.514 1.00 84.56 385 PRO A N 1
ATOM 2895 C CA . PRO A 1 385 ? -2.364 -13.040 -6.293 1.00 84.56 385 PRO A CA 1
ATOM 2896 C C . PRO A 1 385 ? -2.172 -12.189 -5.035 1.00 84.56 385 PRO A C 1
ATOM 2898 O O . PRO A 1 385 ? -3.051 -12.167 -4.184 1.00 84.56 385 PRO A O 1
ATOM 2901 N N . ALA A 1 386 ? -1.074 -11.433 -4.922 1.00 79.88 386 ALA A N 1
ATOM 2902 C CA . ALA A 1 386 ? -0.845 -10.577 -3.759 1.00 79.88 386 ALA A CA 1
ATOM 2903 C C . ALA A 1 386 ? -1.878 -9.442 -3.638 1.00 79.88 386 ALA A C 1
ATOM 2905 O O . ALA A 1 386 ? -2.326 -9.144 -2.530 1.00 79.88 386 ALA A O 1
ATOM 2906 N N . VAL A 1 387 ? -2.281 -8.832 -4.758 1.00 85.00 387 VAL A N 1
ATOM 2907 C CA . VAL A 1 387 ? -3.343 -7.813 -4.784 1.00 85.00 387 VAL A CA 1
ATOM 2908 C C . VAL A 1 387 ? -4.696 -8.442 -4.447 1.00 85.00 387 VAL A C 1
ATOM 2910 O O . VAL A 1 387 ? -5.434 -7.870 -3.647 1.00 85.00 387 VAL A O 1
ATOM 2913 N N . ARG A 1 388 ? -5.006 -9.634 -4.984 1.00 89.00 388 ARG A N 1
ATOM 2914 C CA . ARG A 1 388 ? -6.220 -10.391 -4.626 1.00 89.00 388 ARG A CA 1
ATOM 2915 C C . ARG A 1 388 ? -6.272 -10.701 -3.130 1.00 89.00 388 ARG A C 1
ATOM 2917 O O . ARG A 1 388 ? -7.262 -10.355 -2.495 1.00 89.00 388 ARG A O 1
ATOM 2924 N N . ASP A 1 389 ? -5.204 -11.266 -2.564 1.00 86.69 389 ASP A N 1
ATOM 2925 C CA . ASP A 1 389 ? -5.114 -11.618 -1.140 1.00 86.69 389 ASP A CA 1
ATOM 2926 C C . ASP A 1 389 ? -5.360 -10.393 -0.245 1.00 86.69 389 ASP A C 1
ATOM 2928 O O . ASP A 1 389 ? -6.184 -10.433 0.672 1.00 86.69 389 ASP A O 1
ATOM 2932 N N . LYS A 1 390 ? -4.651 -9.284 -0.508 1.00 83.44 390 LYS A N 1
ATOM 2933 C CA . LYS A 1 390 ? -4.805 -8.038 0.259 1.00 83.44 390 LYS A CA 1
ATOM 2934 C C . LYS A 1 390 ? -6.212 -7.460 0.106 1.00 83.44 390 LYS A C 1
ATOM 2936 O O . LYS A 1 390 ? -6.790 -6.991 1.084 1.00 83.44 390 LYS A O 1
ATOM 2941 N N . MET A 1 391 ? -6.782 -7.515 -1.096 1.00 89.12 391 MET A N 1
ATOM 2942 C CA . MET A 1 391 ? -8.129 -7.011 -1.339 1.00 89.12 391 MET A CA 1
ATOM 2943 C C . MET A 1 391 ? -9.183 -7.851 -0.618 1.00 89.12 391 MET A C 1
ATOM 2945 O O . MET A 1 391 ? -10.083 -7.299 0.007 1.00 89.12 391 MET A O 1
ATOM 2949 N N . GLU A 1 392 ? -9.041 -9.175 -0.619 1.00 88.94 392 GLU A N 1
ATOM 2950 C CA . GLU A 1 392 ? -9.930 -10.072 0.117 1.00 88.94 392 GLU A CA 1
ATOM 2951 C C . GLU A 1 392 ? -9.860 -9.816 1.630 1.00 88.94 392 GLU A C 1
ATOM 2953 O O . GLU A 1 392 ? -10.887 -9.816 2.309 1.00 88.94 392 GLU A O 1
ATOM 2958 N N . GLN A 1 393 ? -8.671 -9.534 2.172 1.00 85.19 393 GLN A N 1
ATOM 2959 C CA . GLN A 1 393 ? -8.514 -9.144 3.578 1.00 85.19 393 GLN A CA 1
ATOM 2960 C C . GLN A 1 393 ? -9.235 -7.828 3.898 1.00 85.19 393 GLN A C 1
ATOM 2962 O O . GLN A 1 393 ? -9.937 -7.747 4.907 1.00 85.19 393 GLN A O 1
ATOM 2967 N N . ILE A 1 394 ? -9.116 -6.819 3.031 1.00 86.38 394 ILE A N 1
ATOM 2968 C CA . ILE A 1 394 ? -9.804 -5.528 3.188 1.00 86.38 394 ILE A CA 1
ATOM 2969 C C . ILE A 1 394 ? -11.324 -5.707 3.088 1.00 86.38 394 ILE A C 1
ATOM 2971 O O . ILE A 1 394 ? -12.060 -5.188 3.925 1.00 86.38 394 ILE A O 1
ATOM 2975 N N . LEU A 1 395 ? -11.804 -6.485 2.116 1.00 88.62 395 LEU A N 1
ATOM 2976 C CA . LEU A 1 395 ? -13.224 -6.798 1.945 1.00 88.62 395 LEU A CA 1
ATOM 2977 C C . LEU A 1 395 ? -13.790 -7.554 3.153 1.00 88.62 395 LEU A C 1
ATOM 2979 O O . LEU A 1 395 ? -14.864 -7.202 3.642 1.00 88.62 395 LEU A O 1
ATOM 2983 N N . LYS A 1 396 ? -13.041 -8.522 3.703 1.00 87.88 396 LYS A N 1
ATOM 2984 C CA . LYS A 1 396 ? -13.395 -9.216 4.953 1.00 87.88 396 LYS A CA 1
ATOM 2985 C C . LYS A 1 396 ? -13.488 -8.253 6.130 1.00 87.88 396 LYS A C 1
ATOM 2987 O O . LYS A 1 396 ? -14.429 -8.351 6.915 1.00 87.88 396 LYS A O 1
ATOM 2992 N N . LEU A 1 397 ? -12.549 -7.312 6.246 1.00 84.50 397 LEU A N 1
ATOM 2993 C CA . LEU A 1 397 ? -12.564 -6.305 7.307 1.00 84.50 397 LEU A CA 1
ATOM 2994 C C . LEU A 1 397 ? -13.779 -5.370 7.191 1.00 84.50 397 LEU A C 1
ATOM 2996 O O . LEU A 1 397 ? -14.397 -5.028 8.196 1.00 84.50 397 LEU A O 1
ATOM 3000 N N . LEU A 1 398 ? -14.145 -5.004 5.961 1.00 86.00 398 LEU A N 1
ATOM 3001 C CA . LEU A 1 398 ? -15.317 -4.185 5.644 1.00 86.00 398 LEU A CA 1
ATOM 3002 C C . LEU A 1 398 ? -16.633 -4.982 5.635 1.00 86.00 398 LEU A C 1
ATOM 3004 O O . LEU A 1 398 ? -17.694 -4.386 5.475 1.00 86.00 398 LEU A O 1
ATOM 3008 N N . LYS A 1 399 ? -16.577 -6.310 5.816 1.00 87.75 399 LYS A N 1
ATOM 3009 C CA . LYS A 1 399 ? -17.706 -7.249 5.685 1.00 87.75 399 LYS A CA 1
ATOM 3010 C C . LYS A 1 399 ? -18.453 -7.160 4.347 1.00 87.75 399 LYS A C 1
ATOM 3012 O O . LYS A 1 399 ? -19.642 -7.460 4.272 1.00 87.75 399 LYS A O 1
ATOM 3017 N N . ILE A 1 400 ? -17.761 -6.771 3.283 1.00 88.50 400 ILE A N 1
ATOM 3018 C CA . ILE A 1 400 ? -18.325 -6.732 1.935 1.00 88.50 400 ILE A CA 1
ATOM 3019 C C . ILE A 1 400 ? -17.993 -8.062 1.264 1.00 88.50 400 ILE A C 1
ATOM 3021 O O . ILE A 1 400 ? -16.833 -8.461 1.205 1.00 88.50 400 ILE A O 1
ATOM 3025 N N . THR A 1 401 ? -19.009 -8.751 0.753 1.00 83.94 401 THR A N 1
ATOM 3026 C CA . THR A 1 401 ? -18.826 -9.926 -0.106 1.00 83.94 401 THR A CA 1
ATOM 3027 C C . THR A 1 401 ? -19.174 -9.524 -1.530 1.00 83.94 401 THR A C 1
ATOM 3029 O O . THR A 1 401 ? -20.186 -8.870 -1.772 1.00 83.94 401 THR A O 1
ATOM 3032 N N . THR A 1 402 ? -18.279 -9.816 -2.466 1.00 85.44 402 THR A N 1
ATOM 3033 C CA . THR A 1 402 ? -18.443 -9.463 -3.873 1.00 85.44 402 THR A CA 1
ATOM 3034 C C . THR A 1 402 ? -17.735 -10.498 -4.727 1.00 85.44 402 THR A C 1
ATOM 3036 O O . THR A 1 402 ? -16.589 -10.847 -4.450 1.00 85.44 402 THR A O 1
ATOM 3039 N N . ASP A 1 403 ? -18.421 -10.966 -5.764 1.00 87.25 403 ASP A N 1
ATOM 3040 C CA . ASP A 1 403 ? -17.854 -11.862 -6.776 1.00 87.25 403 ASP A CA 1
ATOM 3041 C C . ASP A 1 403 ? -17.143 -11.077 -7.895 1.00 87.25 403 ASP A C 1
ATOM 3043 O O . ASP A 1 403 ? -16.616 -11.655 -8.845 1.00 87.25 403 ASP A O 1
ATOM 3047 N N . TYR A 1 404 ? -17.144 -9.741 -7.813 1.00 89.94 404 TYR A N 1
ATOM 3048 C CA . TYR A 1 404 ? -16.549 -8.879 -8.826 1.00 89.94 404 TYR A CA 1
ATOM 3049 C C . TYR A 1 404 ? -15.005 -8.901 -8.752 1.00 89.94 404 TYR A C 1
ATOM 3051 O O . TYR A 1 404 ? -14.444 -8.746 -7.663 1.00 89.94 404 TYR A O 1
ATOM 3059 N N . PRO A 1 405 ? -14.292 -9.016 -9.892 1.00 91.75 405 PRO A N 1
ATOM 3060 C CA . PRO A 1 405 ? -12.829 -9.099 -9.947 1.00 91.75 405 PRO A CA 1
ATOM 3061 C C . PRO A 1 405 ? -12.164 -7.724 -9.729 1.00 91.75 405 PRO A C 1
ATOM 3063 O O . PRO A 1 405 ? -11.680 -7.071 -10.664 1.00 91.75 405 PRO A O 1
ATOM 3066 N N . ILE A 1 406 ? -12.183 -7.223 -8.485 1.00 91.31 406 ILE A N 1
ATOM 3067 C CA . ILE A 1 406 ? -11.683 -5.870 -8.184 1.00 91.31 406 ILE A CA 1
ATOM 3068 C C . ILE A 1 406 ? -10.166 -5.772 -8.388 1.00 91.31 406 ILE A C 1
ATOM 3070 O O . ILE A 1 406 ? -9.691 -4.764 -8.907 1.00 91.31 406 ILE A O 1
ATOM 3074 N N . ALA A 1 407 ? -9.404 -6.807 -8.022 1.00 90.50 407 ALA A N 1
ATOM 3075 C CA . ALA A 1 407 ? -7.946 -6.805 -8.160 1.00 90.50 407 ALA A CA 1
ATOM 3076 C C . ALA A 1 407 ? -7.515 -6.654 -9.630 1.00 90.50 407 ALA A C 1
ATOM 3078 O O . ALA A 1 407 ? -6.654 -5.839 -9.953 1.00 90.50 407 ALA A O 1
ATOM 3079 N N . GLU A 1 408 ? -8.171 -7.385 -10.526 1.00 93.25 408 GLU A N 1
ATOM 3080 C CA . GLU A 1 408 ? -7.981 -7.335 -11.972 1.00 93.25 408 GLU A CA 1
ATOM 3081 C C . GLU A 1 408 ? -8.417 -5.988 -12.531 1.00 93.25 408 GLU A C 1
ATOM 3083 O O . GLU A 1 408 ? -7.725 -5.418 -13.368 1.00 93.25 408 GLU A O 1
ATOM 3088 N N . THR A 1 409 ? -9.539 -5.451 -12.046 1.00 93.50 409 THR A N 1
ATOM 3089 C CA . THR A 1 409 ? -10.028 -4.131 -12.461 1.00 93.50 409 THR A CA 1
ATOM 3090 C C . THR A 1 409 ? -9.035 -3.035 -12.085 1.00 93.50 409 THR A C 1
ATOM 3092 O O . THR A 1 409 ? -8.739 -2.171 -12.904 1.00 93.50 409 THR A O 1
ATOM 3095 N N . MET A 1 410 ? -8.468 -3.083 -10.877 1.00 90.94 410 MET A N 1
ATOM 3096 C CA . MET A 1 410 ? -7.399 -2.174 -10.450 1.00 90.94 410 MET A CA 1
ATOM 3097 C C . MET A 1 410 ? -6.143 -2.323 -11.306 1.00 90.94 410 MET A C 1
ATOM 3099 O O . MET A 1 410 ? -5.521 -1.323 -11.659 1.00 90.94 410 MET A O 1
ATOM 3103 N N . MET A 1 411 ? -5.790 -3.554 -11.673 1.00 90.50 411 MET A N 1
ATOM 3104 C CA . MET A 1 411 ? -4.659 -3.815 -12.558 1.00 90.50 411 MET A CA 1
ATOM 3105 C C . MET A 1 411 ? -4.901 -3.243 -13.960 1.00 90.50 411 MET A C 1
ATOM 3107 O O . MET A 1 411 ? -4.041 -2.562 -14.511 1.00 90.50 411 MET A O 1
ATOM 3111 N N . MET A 1 412 ? -6.100 -3.419 -14.514 1.00 93.25 412 MET A N 1
ATOM 3112 C CA . MET A 1 412 ? -6.479 -2.812 -15.792 1.00 93.25 412 MET A CA 1
ATOM 3113 C C . MET A 1 412 ? -6.540 -1.285 -15.717 1.00 93.25 412 MET A C 1
ATOM 3115 O O . MET A 1 412 ? -6.145 -0.613 -16.665 1.00 93.25 412 MET A O 1
ATOM 3119 N N . LEU A 1 413 ? -6.972 -0.719 -14.588 1.00 91.75 413 LEU A N 1
ATOM 3120 C CA . LEU A 1 413 ? -6.937 0.724 -14.370 1.00 91.75 413 LEU A CA 1
ATOM 3121 C C . LEU A 1 413 ? -5.497 1.251 -14.395 1.00 91.75 413 LEU A C 1
ATOM 3123 O O . LEU A 1 413 ? -5.243 2.272 -15.026 1.00 91.75 413 LEU A O 1
ATOM 3127 N N . GLY A 1 414 ? -4.558 0.535 -13.770 1.00 85.75 414 GLY A N 1
ATOM 3128 C CA . GLY A 1 414 ? -3.129 0.840 -13.843 1.00 85.75 414 GLY A CA 1
ATOM 3129 C C . GLY A 1 414 ? -2.610 0.807 -15.276 1.00 85.75 414 GLY A C 1
ATOM 3130 O O . GLY A 1 414 ? -2.014 1.775 -15.730 1.00 85.75 414 GLY A O 1
ATOM 3131 N N . PHE A 1 415 ? -2.932 -0.257 -16.015 1.00 87.19 415 PHE A N 1
ATOM 3132 C CA . PHE A 1 415 ? -2.581 -0.397 -17.428 1.00 87.19 415 PHE A CA 1
ATOM 3133 C C . PHE A 1 415 ? -3.081 0.792 -18.266 1.00 87.19 415 PHE A C 1
ATOM 3135 O O . PHE A 1 415 ? -2.300 1.427 -18.973 1.00 87.19 415 PHE A O 1
ATOM 3142 N N . PHE A 1 416 ? -4.367 1.144 -18.160 1.00 87.50 416 PHE A N 1
ATOM 3143 C CA . PHE A 1 416 ? -4.937 2.266 -18.911 1.00 87.50 416 PHE A CA 1
ATOM 3144 C C . PHE A 1 416 ? -4.396 3.620 -18.458 1.00 87.50 416 PHE A C 1
ATOM 3146 O O . PHE A 1 416 ? -4.238 4.512 -19.288 1.00 87.50 416 PHE A O 1
ATOM 3153 N N . LEU A 1 417 ? -4.086 3.781 -17.170 1.00 83.31 417 LEU A N 1
ATOM 3154 C CA . LEU A 1 417 ? -3.431 4.981 -16.663 1.00 83.31 417 LEU A CA 1
ATOM 3155 C C . LEU A 1 417 ? -2.047 5.145 -17.297 1.00 83.31 417 LEU A C 1
ATOM 3157 O O . LEU A 1 417 ? -1.712 6.244 -17.728 1.00 83.31 417 LEU A O 1
ATOM 3161 N N . THR A 1 418 ? -1.265 4.068 -17.404 1.00 77.44 418 THR A N 1
ATOM 3162 C CA . THR A 1 418 ? 0.039 4.098 -18.081 1.00 77.44 418 THR A CA 1
ATOM 3163 C C . THR A 1 418 ? -0.110 4.457 -19.554 1.00 77.44 418 THR A C 1
ATOM 3165 O O . THR A 1 418 ? 0.566 5.377 -20.012 1.00 77.44 418 THR A O 1
ATOM 3168 N N . VAL A 1 419 ? -1.050 3.820 -20.266 1.00 80.12 419 VAL A N 1
ATOM 3169 C CA . VAL A 1 419 ? -1.376 4.162 -21.662 1.00 80.12 419 VAL A CA 1
ATOM 3170 C C . VAL A 1 419 ? -1.721 5.645 -21.775 1.00 80.12 419 VAL A C 1
ATOM 3172 O O . VAL A 1 419 ? -1.173 6.348 -22.616 1.00 80.12 419 VAL A O 1
ATOM 3175 N N . PHE A 1 420 ? -2.609 6.148 -20.917 1.00 80.81 420 PHE A N 1
ATOM 3176 C CA . PHE A 1 420 ? -3.026 7.545 -20.936 1.00 80.81 420 PHE A CA 1
ATOM 3177 C C . PHE A 1 420 ? -1.848 8.494 -20.716 1.00 80.81 420 PHE A C 1
ATOM 3179 O O . PHE A 1 420 ? -1.698 9.452 -21.470 1.00 80.81 420 PHE A O 1
ATOM 3186 N N . VAL A 1 421 ? -1.007 8.232 -19.712 1.00 73.88 421 VAL A N 1
ATOM 3187 C CA . VAL A 1 421 ? 0.168 9.062 -19.417 1.00 73.88 421 VAL A CA 1
ATOM 3188 C C . VAL A 1 421 ? 1.127 9.076 -20.603 1.00 73.88 421 VAL A C 1
ATOM 3190 O O . VAL A 1 421 ? 1.576 10.149 -21.002 1.00 73.88 421 VAL A O 1
ATOM 3193 N N . GLU A 1 422 ? 1.404 7.925 -21.211 1.00 71.94 422 GLU A N 1
ATOM 3194 C CA . GLU A 1 422 ? 2.275 7.853 -22.382 1.00 71.94 422 GLU A CA 1
ATOM 3195 C C . GLU A 1 422 ? 1.688 8.607 -23.580 1.00 71.94 422 GLU A C 1
ATOM 3197 O O . GLU A 1 422 ? 2.356 9.465 -24.160 1.00 71.94 422 GLU A O 1
ATOM 3202 N N . GLN A 1 423 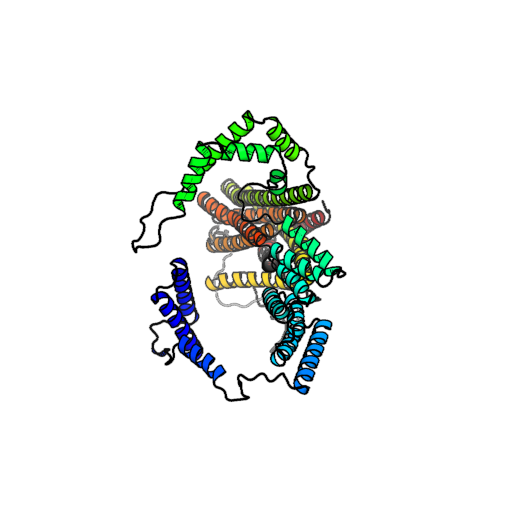? 0.418 8.364 -23.915 1.00 78.12 423 GLN A N 1
ATOM 3203 C CA . GLN A 1 423 ? -0.240 9.053 -25.025 1.00 78.12 423 GLN A CA 1
ATOM 3204 C C . GLN A 1 423 ? -0.352 10.560 -24.772 1.00 78.12 423 GLN A C 1
ATOM 3206 O O . GLN A 1 423 ? -0.181 11.352 -25.700 1.00 78.12 423 GLN A O 1
ATOM 3211 N N . ALA A 1 424 ? -0.573 10.987 -23.526 1.00 74.25 424 ALA A N 1
ATOM 3212 C CA . ALA A 1 424 ? -0.552 12.395 -23.150 1.00 74.25 424 ALA A CA 1
ATOM 3213 C C . ALA A 1 424 ? 0.838 12.998 -23.394 1.00 74.25 424 ALA A C 1
ATOM 3215 O O . ALA A 1 424 ? 0.946 14.028 -24.061 1.00 74.25 424 ALA A O 1
ATOM 3216 N N . VAL A 1 425 ? 1.907 12.338 -22.933 1.00 69.06 425 VAL A N 1
ATOM 3217 C CA . VAL A 1 425 ? 3.293 12.782 -23.161 1.00 69.06 425 VAL A CA 1
ATOM 3218 C C . VAL A 1 425 ? 3.598 12.900 -24.658 1.00 69.06 425 VAL A C 1
ATOM 3220 O O . VAL A 1 425 ? 4.155 13.917 -25.079 1.00 69.06 425 VAL A O 1
ATOM 3223 N N . LEU A 1 426 ? 3.191 11.923 -25.473 1.00 66.50 426 LEU A N 1
ATOM 3224 C CA . LEU A 1 426 ? 3.374 11.949 -26.929 1.00 66.50 426 LEU A CA 1
ATOM 3225 C C . LEU A 1 426 ? 2.563 13.075 -27.596 1.00 66.50 426 LEU A C 1
ATOM 3227 O O . LEU A 1 426 ? 3.085 13.796 -28.451 1.00 66.50 426 LEU A O 1
ATOM 3231 N N . THR A 1 427 ? 1.324 13.296 -27.145 1.00 70.81 427 THR A N 1
ATOM 3232 C CA . THR A 1 427 ? 0.437 14.365 -27.636 1.00 70.81 427 THR A CA 1
ATOM 3233 C C . THR A 1 427 ? 1.021 15.749 -27.356 1.00 70.81 427 THR A C 1
ATOM 3235 O O . THR A 1 427 ? 1.092 16.591 -28.254 1.00 70.81 427 THR A O 1
ATOM 3238 N N . PHE A 1 428 ? 1.514 15.988 -26.136 1.00 67.00 428 PHE A N 1
ATOM 3239 C CA . PHE A 1 428 ? 2.161 17.252 -25.771 1.00 67.00 428 PHE A CA 1
ATOM 3240 C C . PHE A 1 428 ? 3.485 17.483 -26.512 1.00 67.00 428 PHE A C 1
ATOM 3242 O O . PHE A 1 428 ? 3.912 18.630 -26.661 1.00 67.00 428 PHE A O 1
ATOM 3249 N N . ARG A 1 429 ? 4.124 16.421 -27.018 1.00 60.59 429 ARG A N 1
ATOM 3250 C CA . ARG A 1 429 ? 5.400 16.497 -27.744 1.00 60.59 429 ARG A CA 1
ATOM 3251 C C . ARG A 1 429 ? 5.274 16.626 -29.268 1.00 60.59 429 ARG A C 1
ATOM 3253 O O . ARG A 1 429 ? 6.303 16.770 -29.922 1.00 60.59 429 ARG A O 1
ATOM 3260 N N . LYS A 1 430 ? 4.056 16.672 -29.836 1.00 52.88 430 LYS A N 1
ATOM 3261 C CA . LYS A 1 430 ? 3.799 16.743 -31.297 1.00 52.88 430 LYS A CA 1
ATOM 3262 C C . LYS A 1 430 ? 4.540 15.657 -32.105 1.00 52.88 430 LYS A C 1
ATOM 3264 O O . LYS A 1 430 ? 4.934 15.897 -33.247 1.00 52.88 430 LYS A O 1
ATOM 3269 N N . GLU A 1 431 ? 4.745 14.473 -31.534 1.00 51.81 431 GLU A N 1
ATOM 3270 C CA . GLU A 1 431 ? 5.311 13.325 -32.254 1.00 51.81 431 GLU A CA 1
ATOM 3271 C C . GLU A 1 431 ? 4.191 12.458 -32.856 1.00 51.81 431 GLU A C 1
ATOM 3273 O O . GLU A 1 431 ? 3.068 12.437 -32.352 1.00 51.81 431 GLU A O 1
ATOM 3278 N N . LYS A 1 432 ? 4.476 11.747 -33.960 1.00 46.41 432 LYS A N 1
ATOM 3279 C CA . LYS A 1 432 ? 3.579 10.677 -34.428 1.00 46.41 432 LYS A CA 1
ATOM 3280 C C . LYS A 1 432 ? 3.572 9.573 -33.363 1.00 46.41 432 LYS A C 1
ATOM 3282 O O . LYS A 1 432 ? 4.660 9.216 -32.911 1.00 46.41 432 LYS A O 1
ATOM 3287 N N . PRO A 1 433 ? 2.403 9.028 -32.988 1.00 42.44 433 PRO A N 1
ATOM 3288 C CA . PRO A 1 433 ? 2.326 8.010 -31.951 1.00 42.44 433 PRO A CA 1
ATOM 3289 C C . PRO A 1 433 ? 3.190 6.809 -32.33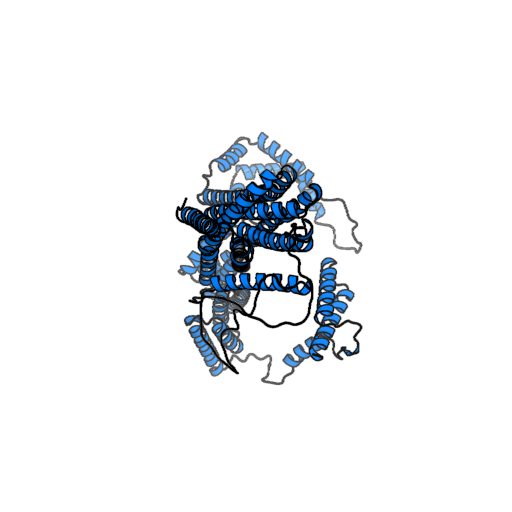9 1.00 42.44 433 PRO A C 1
ATOM 3291 O O . PRO A 1 433 ? 3.074 6.281 -33.449 1.00 42.44 433 PRO A O 1
ATOM 3294 N N . SER A 1 434 ? 4.066 6.373 -31.435 1.00 47.41 434 SER A N 1
ATOM 3295 C CA . SER A 1 434 ? 4.625 5.031 -31.513 1.00 47.41 434 SER A CA 1
ATOM 3296 C C . SER A 1 434 ? 3.518 4.062 -31.121 1.00 47.41 434 SER A C 1
ATOM 3298 O O . SER A 1 434 ? 3.162 3.951 -29.955 1.00 47.41 434 SER A O 1
ATOM 3300 N N . PHE A 1 435 ? 2.990 3.368 -32.126 1.00 45.34 435 PHE A N 1
ATOM 3301 C CA . PHE A 1 435 ? 2.282 2.104 -31.960 1.00 45.34 435 PHE A CA 1
ATOM 3302 C C . PHE A 1 435 ? 0.867 2.170 -31.358 1.00 45.34 435 PHE A C 1
ATOM 3304 O O . PHE A 1 435 ? 0.579 1.545 -30.346 1.00 45.34 435 PHE A O 1
ATOM 3311 N N . ILE A 1 436 ? -0.061 2.823 -32.060 1.00 41.72 436 ILE A N 1
ATOM 3312 C CA . ILE A 1 436 ? -1.424 2.288 -32.191 1.00 41.72 436 ILE A CA 1
ATOM 3313 C C . ILE A 1 436 ? -1.838 2.495 -33.646 1.00 41.72 436 ILE A C 1
ATOM 3315 O O . ILE A 1 436 ? -2.277 3.581 -34.019 1.00 41.72 436 ILE A O 1
ATOM 3319 N N . ASP A 1 437 ? -1.680 1.465 -34.478 1.00 35.41 437 ASP A N 1
ATOM 3320 C CA . ASP A 1 437 ? -2.410 1.426 -35.743 1.00 35.41 437 ASP A CA 1
ATOM 3321 C C . ASP A 1 437 ? -3.858 1.057 -35.397 1.00 35.41 437 ASP A C 1
ATOM 3323 O O . ASP A 1 437 ? -4.219 -0.105 -35.174 1.00 35.41 437 ASP A O 1
ATOM 3327 N N . LEU A 1 438 ? -4.677 2.097 -35.244 1.00 37.84 438 LEU A N 1
ATOM 3328 C CA . LEU A 1 438 ? -6.089 2.031 -34.868 1.00 37.84 438 LEU A CA 1
ATOM 3329 C C . LEU A 1 438 ? -6.960 1.418 -35.987 1.00 37.84 438 LEU A C 1
ATOM 3331 O O . LEU A 1 438 ? -8.181 1.509 -35.936 1.00 37.84 438 LEU A O 1
ATOM 3335 N N . GLU A 1 439 ? -6.361 0.790 -37.001 1.00 38.94 439 GLU A N 1
ATOM 3336 C CA . GLU A 1 439 ? -7.079 0.038 -38.034 1.00 38.94 439 GLU A CA 1
ATOM 3337 C C . GLU A 1 439 ? -7.494 -1.364 -37.558 1.00 38.94 439 GLU A C 1
ATOM 3339 O O . GLU A 1 439 ? -8.465 -1.928 -38.058 1.00 38.94 439 GLU A O 1
ATOM 3344 N N . THR A 1 440 ? -6.853 -1.911 -36.519 1.00 40.62 440 THR A N 1
ATOM 3345 C CA . THR A 1 440 ? -7.157 -3.276 -36.037 1.00 40.62 440 THR A CA 1
ATOM 3346 C C . THR A 1 440 ? -8.400 -3.365 -35.136 1.00 40.62 440 THR A C 1
ATOM 3348 O O . THR A 1 440 ? -8.886 -4.461 -34.873 1.00 40.62 440 THR A O 1
ATOM 3351 N N . PHE A 1 441 ? -8.941 -2.232 -34.672 1.00 34.53 441 PHE A N 1
ATOM 3352 C CA . PHE A 1 441 ? -10.159 -2.180 -33.842 1.00 34.53 441 PHE A CA 1
ATOM 3353 C C . PHE A 1 441 ? -11.406 -1.695 -34.595 1.00 34.53 441 PHE A C 1
ATOM 3355 O O . PHE A 1 441 ? -12.492 -1.702 -34.023 1.00 34.53 441 PHE A O 1
ATOM 3362 N N . ASN A 1 442 ? -11.270 -1.325 -35.874 1.00 35.91 442 ASN A N 1
ATOM 3363 C CA . ASN A 1 442 ? -12.386 -0.873 -36.712 1.00 35.91 442 ASN A CA 1
ATOM 3364 C C . ASN A 1 442 ? -12.864 -1.928 -37.729 1.00 35.91 442 ASN A C 1
ATOM 3366 O O . ASN A 1 442 ? -13.685 -1.641 -38.597 1.00 35.91 442 ASN A O 1
ATOM 3370 N N . ALA A 1 443 ? -12.400 -3.176 -37.613 1.00 37.31 443 ALA A N 1
ATOM 3371 C CA . ALA A 1 443 ? -12.907 -4.299 -38.399 1.00 37.31 443 ALA A CA 1
ATOM 3372 C C . ALA A 1 443 ? -14.191 -4.869 -37.769 1.00 37.31 443 ALA A C 1
ATOM 3374 O O . ALA A 1 443 ? -14.213 -5.983 -37.251 1.00 37.31 443 ALA A O 1
ATOM 3375 N N . GLY A 1 444 ? -15.268 -4.083 -37.779 1.00 35.25 444 GLY A N 1
ATOM 3376 C CA . GLY A 1 444 ? -16.553 -4.529 -37.250 1.00 35.25 444 GLY A CA 1
ATOM 3377 C C . GLY A 1 444 ? -17.634 -3.458 -37.258 1.00 35.25 444 GLY A C 1
ATOM 3378 O O . GLY A 1 444 ? -17.998 -2.964 -36.198 1.00 35.25 444 GLY A O 1
ATOM 3379 N N . GLY A 1 445 ? -18.185 -3.151 -38.437 1.00 27.59 445 GLY A N 1
ATOM 3380 C CA . GLY A 1 445 ? -19.502 -2.514 -38.550 1.00 27.59 445 GLY A CA 1
ATOM 3381 C C . GLY A 1 445 ? -19.628 -1.457 -39.647 1.00 27.59 445 GLY A C 1
ATOM 3382 O O . GLY A 1 445 ? -19.302 -0.306 -39.398 1.00 27.59 445 GLY A O 1
ATOM 3383 N N . SER A 1 446 ? -20.165 -1.889 -40.803 1.00 31.12 446 SER A N 1
ATOM 3384 C CA . SER A 1 446 ? -21.098 -1.188 -41.727 1.00 31.12 446 SER A CA 1
ATOM 3385 C C . SER A 1 446 ? -20.762 0.242 -42.172 1.00 31.12 446 SER A C 1
ATOM 3387 O O . SER A 1 446 ? -20.620 1.127 -41.343 1.00 31.12 446 SER A O 1
ATOM 3389 N N . GLU A 1 447 ? -20.768 0.660 -43.434 1.00 38.38 447 GLU A N 1
ATOM 3390 C CA . GLU A 1 447 ? -21.310 0.240 -44.742 1.00 38.38 447 GLU A CA 1
ATOM 3391 C C . GLU A 1 447 ? -20.795 1.371 -45.690 1.00 38.38 447 GLU A C 1
ATOM 3393 O O . GLU A 1 447 ? -20.546 2.477 -45.218 1.00 38.38 447 GLU A O 1
ATOM 3398 N N . ALA A 1 448 ? -20.567 1.301 -46.999 1.00 33.03 448 ALA A N 1
ATOM 3399 C CA . ALA A 1 448 ? -20.961 0.428 -48.085 1.00 33.03 448 ALA A CA 1
ATOM 3400 C C . ALA A 1 448 ? -20.108 0.803 -49.321 1.00 33.03 448 ALA A C 1
ATOM 3402 O O . ALA A 1 448 ? -19.689 1.954 -49.458 1.00 33.03 448 ALA A O 1
ATOM 3403 N N . GLY A 1 449 ? -19.966 -0.136 -50.261 1.00 28.30 449 GLY A N 1
ATOM 3404 C CA . GLY A 1 449 ? -19.886 0.201 -51.686 1.00 28.30 449 GLY A CA 1
ATOM 3405 C C . GLY A 1 449 ? -18.691 -0.350 -52.461 1.00 28.30 449 GLY A C 1
ATOM 3406 O O . GLY A 1 449 ? -17.662 0.308 -52.509 1.00 28.30 449 GLY A O 1
ATOM 3407 N N . SER A 1 450 ? -18.946 -1.470 -53.156 1.00 28.92 450 SER A N 1
ATOM 3408 C CA . SER A 1 450 ? -18.360 -1.905 -54.442 1.00 28.92 450 SER A CA 1
ATOM 3409 C C . SER A 1 450 ? -16.851 -2.153 -54.525 1.00 28.92 450 SER A C 1
ATOM 3411 O O . SER A 1 450 ? -16.047 -1.311 -54.164 1.00 28.92 450 SER A O 1
ATOM 3413 N N . ASP A 1 451 ? -16.332 -3.219 -55.122 1.00 29.44 451 ASP A N 1
ATOM 3414 C CA . ASP A 1 451 ? -16.844 -4.422 -55.785 1.00 29.44 451 ASP A CA 1
ATOM 3415 C C . ASP A 1 451 ? -15.607 -5.325 -56.001 1.00 29.44 451 ASP A C 1
ATOM 3417 O O . ASP A 1 451 ? -14.503 -4.795 -56.102 1.00 29.44 451 ASP A O 1
ATOM 3421 N N . SER A 1 452 ? -15.815 -6.649 -56.102 1.00 31.53 452 SER A N 1
ATOM 3422 C CA . SER A 1 452 ? -15.007 -7.653 -56.853 1.00 31.53 452 SER A CA 1
ATOM 3423 C C . SER A 1 452 ? -13.466 -7.628 -56.716 1.00 31.53 452 SER A C 1
ATOM 3425 O O . SER A 1 452 ? -12.812 -6.654 -57.054 1.00 31.53 452 SER A O 1
ATOM 3427 N N . GLU A 1 453 ? -12.743 -8.687 -56.363 1.00 29.67 453 GLU A N 1
ATOM 3428 C CA . GLU A 1 453 ? -12.901 -10.101 -56.704 1.00 29.67 453 GLU A CA 1
ATOM 3429 C C . GLU A 1 453 ? -11.847 -10.896 -55.905 1.00 29.67 453 GLU A C 1
ATOM 3431 O O . GLU A 1 453 ? -10.755 -10.404 -55.611 1.00 29.67 453 GLU A O 1
ATOM 3436 N N . TYR A 1 454 ? -12.180 -12.139 -55.566 1.00 30.00 454 TYR A N 1
ATOM 3437 C CA . TYR A 1 454 ? -11.216 -13.166 -55.176 1.00 30.00 454 TYR A CA 1
ATOM 3438 C C . TYR A 1 454 ? -10.255 -13.435 -56.345 1.00 30.00 454 TYR A C 1
ATOM 3440 O O . TYR A 1 454 ? -10.732 -13.700 -57.439 1.00 30.00 454 TYR A O 1
ATOM 3448 N N . ASP A 1 455 ? -8.939 -13.443 -56.107 1.00 27.94 455 ASP A N 1
ATOM 3449 C CA . ASP A 1 455 ? -8.098 -14.601 -56.448 1.00 27.94 455 ASP A CA 1
ATOM 3450 C C . ASP A 1 455 ? -6.635 -14.436 -55.998 1.00 27.94 455 ASP A C 1
ATOM 3452 O O . ASP A 1 455 ? -5.979 -13.409 -56.164 1.00 27.94 455 ASP A O 1
ATOM 3456 N N . THR A 1 456 ? -6.109 -15.522 -55.443 1.00 27.44 456 THR A N 1
ATOM 3457 C CA . THR A 1 456 ? -4.671 -15.841 -55.378 1.00 27.44 456 THR A CA 1
ATOM 3458 C C . THR A 1 456 ? -4.424 -16.965 -56.406 1.00 27.44 456 THR A C 1
ATOM 3460 O O . THR A 1 456 ? -5.406 -17.584 -56.810 1.00 27.44 456 THR A O 1
ATOM 3463 N N . PRO A 1 457 ? -3.198 -17.428 -56.737 1.00 41.09 457 PRO A N 1
ATOM 3464 C CA . PRO A 1 457 ? -1.854 -16.835 -56.780 1.00 41.09 457 PRO A CA 1
ATOM 3465 C C . PRO A 1 457 ? -1.121 -17.121 -58.137 1.00 41.09 457 PRO A C 1
ATOM 3467 O O . PRO A 1 457 ? -1.622 -17.835 -58.994 1.00 41.09 457 PRO A O 1
ATOM 3470 N N . PHE A 1 458 ? 0.145 -16.683 -58.263 1.00 28.05 458 PHE A N 1
ATOM 3471 C CA . PHE A 1 458 ? 1.188 -17.197 -59.190 1.00 28.05 458 PHE A CA 1
ATOM 3472 C C . PHE A 1 458 ? 1.197 -16.779 -60.695 1.00 28.05 458 PHE A C 1
ATOM 3474 O O . PHE A 1 458 ? 0.219 -16.901 -61.415 1.00 28.05 458 PHE A O 1
ATOM 3481 N N . ILE A 1 459 ? 2.421 -16.453 -61.169 1.00 28.95 459 ILE A N 1
ATOM 3482 C CA . ILE A 1 459 ? 2.940 -16.379 -62.565 1.00 28.95 459 ILE A CA 1
ATOM 3483 C C . ILE A 1 459 ? 2.824 -15.023 -63.312 1.00 28.95 459 ILE A C 1
ATOM 3485 O O . ILE A 1 459 ? 1.757 -14.567 -63.697 1.00 28.95 459 ILE A O 1
ATOM 3489 N N . ALA A 1 460 ? 3.989 -14.426 -63.611 1.00 31.27 460 ALA A N 1
ATOM 3490 C CA . ALA A 1 460 ? 4.219 -13.435 -64.683 1.00 31.27 460 ALA A CA 1
ATOM 3491 C C . ALA A 1 460 ? 4.475 -14.175 -66.027 1.00 31.27 460 ALA A C 1
ATOM 3493 O O . ALA A 1 460 ? 4.990 -15.294 -65.934 1.00 31.27 460 ALA A O 1
ATOM 3494 N N . PRO A 1 461 ? 4.236 -13.628 -67.258 1.00 35.38 461 PRO A N 1
ATOM 3495 C CA . PRO A 1 461 ? 5.007 -12.477 -67.790 1.00 35.38 461 PRO A CA 1
ATOM 3496 C C . PRO A 1 461 ? 4.388 -11.579 -68.922 1.00 35.38 461 PRO A C 1
ATOM 3498 O O . PRO A 1 461 ? 3.464 -11.955 -69.627 1.00 35.38 461 PRO A O 1
ATOM 3501 N N . ALA A 1 462 ? 5.047 -10.422 -69.140 1.00 25.20 462 ALA A N 1
ATOM 3502 C CA . ALA A 1 462 ? 5.401 -9.691 -70.389 1.00 25.20 462 ALA A CA 1
ATOM 3503 C C . ALA A 1 462 ? 4.384 -9.113 -71.430 1.00 25.20 462 ALA A C 1
ATOM 3505 O O . ALA A 1 462 ? 3.545 -9.813 -71.982 1.00 25.20 462 ALA A O 1
ATOM 3506 N N . ARG A 1 463 ? 4.736 -7.874 -71.868 1.00 27.67 463 ARG A N 1
ATOM 3507 C CA . ARG A 1 463 ? 4.296 -6.998 -73.005 1.00 27.67 463 ARG A CA 1
ATOM 3508 C C . ARG A 1 463 ? 3.108 -6.060 -72.710 1.00 27.67 463 ARG A C 1
ATOM 3510 O O . ARG A 1 463 ? 2.043 -6.535 -72.376 1.00 27.67 463 ARG A O 1
ATOM 3517 N N . GLY A 1 464 ? 3.148 -4.730 -72.864 1.00 25.22 464 GLY A N 1
ATOM 3518 C CA . GLY A 1 464 ? 4.159 -3.765 -73.319 1.00 25.22 464 GLY A CA 1
ATOM 3519 C C . GLY A 1 464 ? 3.519 -2.673 -74.198 1.00 25.22 464 GLY A C 1
ATOM 3520 O O . GLY A 1 464 ? 3.122 -3.002 -75.306 1.00 25.22 464 GLY A O 1
ATOM 3521 N N . SER A 1 465 ? 3.469 -1.403 -73.755 1.00 26.47 465 SER A N 1
ATOM 3522 C CA . SER A 1 465 ? 3.581 -0.203 -74.623 1.00 26.47 465 SER A CA 1
ATOM 3523 C C . SER A 1 465 ? 3.704 1.117 -73.828 1.00 26.47 465 SER A C 1
ATOM 3525 O O . SER A 1 465 ? 2.749 1.596 -73.229 1.00 26.47 465 SER A O 1
ATOM 3527 N N . HIS A 1 466 ? 4.921 1.666 -73.853 1.00 27.52 466 HIS A N 1
ATOM 3528 C CA . HIS A 1 466 ? 5.381 3.067 -73.824 1.00 27.52 466 HIS A CA 1
ATOM 3529 C C . HIS A 1 466 ? 4.429 4.243 -73.480 1.00 27.52 466 HIS A C 1
ATOM 3531 O O . HIS A 1 466 ? 3.513 4.512 -74.245 1.00 27.52 466 HIS A O 1
ATOM 3537 N N . HIS A 1 467 ? 4.821 5.103 -72.517 1.00 27.55 467 HIS A N 1
ATOM 3538 C CA . HIS A 1 467 ? 5.515 6.390 -72.784 1.00 27.55 467 HIS A CA 1
ATOM 3539 C C . HIS A 1 467 ? 6.006 7.128 -71.504 1.00 27.55 467 HIS A C 1
ATOM 3541 O O . HIS A 1 467 ? 5.296 7.185 -70.510 1.00 27.55 467 HIS A O 1
ATOM 3547 N N . HIS A 1 468 ? 7.213 7.717 -71.607 1.00 28.89 468 HIS A N 1
ATOM 3548 C CA . HIS A 1 468 ? 7.850 8.790 -70.801 1.00 28.89 468 HIS A CA 1
ATOM 3549 C C . HIS A 1 468 ? 8.138 8.564 -69.296 1.00 28.89 468 HIS A C 1
ATOM 3551 O O . HIS A 1 468 ? 7.269 8.685 -68.449 1.00 28.89 468 HIS A O 1
ATOM 3557 N N . SER A 1 469 ? 9.337 8.104 -68.903 1.00 26.05 469 SER A N 1
ATOM 3558 C CA . SER A 1 469 ? 10.643 8.805 -68.780 1.00 26.05 469 SER A CA 1
ATOM 3559 C C . SER A 1 469 ? 10.895 9.442 -67.403 1.00 26.05 469 SER A C 1
ATOM 3561 O O . SER A 1 469 ? 10.561 10.601 -67.206 1.00 26.05 469 SER A O 1
ATOM 3563 N N . HIS A 1 470 ? 11.575 8.713 -66.507 1.00 27.70 470 HIS A N 1
ATOM 3564 C CA . HIS A 1 470 ? 12.682 9.216 -65.675 1.00 27.70 470 HIS A CA 1
ATOM 3565 C C . HIS A 1 470 ? 13.522 8.032 -65.149 1.00 27.70 470 HIS A C 1
ATOM 3567 O O . HIS A 1 470 ? 12.995 7.020 -64.694 1.00 27.70 470 HIS A O 1
ATOM 3573 N N . HIS A 1 471 ? 14.843 8.145 -65.298 1.00 27.11 471 HIS A N 1
ATOM 3574 C CA . HIS A 1 471 ? 15.850 7.128 -64.992 1.00 27.11 471 HIS A CA 1
ATOM 3575 C C . HIS A 1 471 ? 15.901 6.758 -63.498 1.00 27.11 471 HIS A C 1
ATOM 3577 O O . HIS A 1 471 ? 16.272 7.589 -62.674 1.00 27.11 471 HIS A O 1
ATOM 3583 N N . HIS A 1 472 ? 15.673 5.483 -63.175 1.00 26.06 472 HIS A N 1
ATOM 3584 C CA . HIS A 1 472 ? 16.197 4.845 -61.965 1.00 26.06 472 HIS A CA 1
ATOM 3585 C C . HIS A 1 472 ? 17.290 3.853 -62.369 1.00 26.06 472 HIS A C 1
ATOM 3587 O O . HIS A 1 472 ? 17.017 2.753 -62.844 1.00 26.06 472 HIS A O 1
ATOM 3593 N N . SER A 1 473 ? 18.548 4.257 -62.202 1.00 26.98 473 SER A N 1
ATOM 3594 C CA . SER A 1 473 ? 19.688 3.344 -62.198 1.00 26.98 473 SER A CA 1
ATOM 3595 C C . SER A 1 473 ? 19.846 2.763 -60.797 1.00 26.98 473 SER A C 1
ATOM 3597 O O . SER A 1 473 ? 20.048 3.502 -59.833 1.00 26.98 473 SER A O 1
ATOM 3599 N N . HIS A 1 474 ? 19.778 1.438 -60.700 1.00 27.58 474 HIS A N 1
ATOM 3600 C CA . HIS A 1 474 ? 20.201 0.674 -59.537 1.00 27.58 474 HIS A CA 1
ATOM 3601 C C . HIS A 1 474 ? 21.648 1.030 -59.176 1.00 27.58 474 HIS A C 1
ATOM 3603 O O . HIS A 1 474 ? 22.578 0.664 -59.889 1.00 27.58 474 HIS A O 1
ATOM 3609 N N . HIS A 1 475 ? 21.835 1.717 -58.053 1.00 25.33 475 HIS A N 1
ATOM 3610 C CA . HIS A 1 475 ? 23.102 1.736 -57.340 1.00 25.33 475 HIS A CA 1
ATOM 3611 C C . HIS A 1 475 ? 22.881 1.051 -55.999 1.00 25.33 475 HIS A C 1
ATOM 3613 O O . HIS A 1 475 ? 21.955 1.383 -55.261 1.00 25.33 475 HIS A O 1
ATOM 3619 N N . HIS A 1 476 ? 23.722 0.052 -55.742 1.00 27.61 476 HIS A N 1
ATOM 3620 C CA . HIS A 1 476 ? 23.902 -0.622 -54.467 1.00 27.61 476 HIS A CA 1
ATOM 3621 C C . HIS A 1 476 ? 23.664 0.341 -53.305 1.00 27.61 476 HIS A C 1
ATOM 3623 O O . HIS A 1 476 ? 24.327 1.375 -53.226 1.00 27.61 476 HIS A O 1
ATOM 3629 N N . GLY A 1 477 ? 22.710 -0.005 -52.437 1.00 25.69 477 GLY A N 1
ATOM 3630 C CA . GLY A 1 477 ? 22.428 0.715 -51.205 1.00 25.69 477 GLY A CA 1
ATOM 3631 C C . GLY A 1 477 ? 23.666 0.717 -50.323 1.00 25.69 477 GLY A C 1
ATOM 3632 O O . GLY A 1 477 ? 23.846 -0.156 -49.478 1.00 25.69 477 GLY A O 1
ATOM 3633 N N . HIS A 1 478 ? 24.537 1.696 -50.552 1.00 26.14 478 HIS A N 1
ATOM 3634 C CA . HIS A 1 478 ? 25.518 2.133 -49.589 1.00 26.14 478 HIS A CA 1
ATOM 3635 C C . HIS A 1 478 ? 24.700 2.623 -48.403 1.00 26.14 478 HIS A C 1
ATOM 3637 O O . HIS A 1 478 ? 24.102 3.696 -48.430 1.00 26.14 478 HIS A O 1
ATOM 3643 N N . PHE A 1 479 ? 24.599 1.747 -47.410 1.00 29.28 479 PHE A N 1
ATOM 3644 C CA . PHE A 1 479 ? 24.017 2.014 -46.113 1.00 29.28 479 PHE A CA 1
ATOM 3645 C C . PHE A 1 479 ? 24.677 3.289 -45.594 1.00 29.28 479 PHE A C 1
ATOM 3647 O O . PHE A 1 479 ? 25.866 3.289 -45.273 1.00 29.28 479 PHE A O 1
ATOM 3654 N N . ASN A 1 480 ? 23.946 4.400 -45.615 1.00 25.95 480 ASN A N 1
ATOM 3655 C CA . ASN A 1 480 ? 24.454 5.653 -45.098 1.00 25.95 480 ASN A CA 1
ATOM 3656 C C . ASN A 1 480 ? 24.425 5.523 -43.567 1.00 25.95 480 ASN A C 1
ATOM 3658 O O . ASN A 1 480 ? 23.333 5.434 -43.000 1.00 25.95 480 ASN A O 1
ATOM 3662 N N . PRO A 1 481 ? 25.573 5.490 -42.861 1.00 35.06 481 PRO A N 1
ATOM 3663 C CA . PRO A 1 481 ? 25.586 5.331 -41.404 1.00 35.06 481 PRO A CA 1
ATOM 3664 C C . PRO A 1 481 ? 24.851 6.479 -40.691 1.00 35.06 481 PRO A C 1
ATOM 3666 O O . PRO A 1 481 ? 24.490 6.353 -39.525 1.00 35.06 481 PRO A O 1
ATOM 3669 N N . ALA A 1 482 ? 24.594 7.576 -41.414 1.00 27.91 482 ALA A N 1
ATOM 3670 C CA . ALA A 1 482 ? 23.853 8.746 -40.968 1.00 27.91 482 ALA A CA 1
ATOM 3671 C C . ALA A 1 482 ? 22.325 8.545 -40.845 1.00 27.91 482 ALA A C 1
ATOM 3673 O O . ALA A 1 482 ? 21.666 9.374 -40.222 1.00 27.91 482 ALA A O 1
ATOM 3674 N N . GLU A 1 483 ? 21.742 7.470 -41.393 1.00 31.03 483 GLU A N 1
ATOM 3675 C CA . GLU A 1 483 ? 20.328 7.132 -41.134 1.00 31.03 483 GLU A CA 1
ATOM 3676 C C . GLU A 1 483 ? 20.143 6.275 -39.869 1.00 31.03 483 GLU A C 1
ATOM 3678 O O . GLU A 1 483 ? 19.047 6.229 -39.312 1.00 31.03 483 GLU A O 1
ATOM 3683 N N . LEU A 1 484 ? 21.221 5.678 -39.338 1.00 30.27 484 LEU A N 1
ATOM 3684 C CA . LEU A 1 484 ? 21.204 4.932 -38.071 1.00 30.27 484 LEU A CA 1
ATOM 3685 C C . LEU A 1 484 ? 21.438 5.804 -36.825 1.00 30.27 484 LEU A C 1
ATOM 3687 O O . LEU A 1 484 ? 21.253 5.329 -35.706 1.00 30.27 484 LEU A O 1
ATOM 3691 N N . THR A 1 485 ? 21.794 7.078 -36.994 1.00 33.53 485 THR A N 1
ATOM 3692 C CA . THR A 1 485 ? 21.963 8.072 -35.916 1.00 33.53 485 THR A CA 1
ATOM 3693 C C . THR A 1 485 ? 20.653 8.740 -35.485 1.00 33.53 485 THR A C 1
ATOM 3695 O O . THR A 1 485 ? 20.662 9.650 -34.660 1.00 33.53 485 THR A O 1
ATOM 3698 N N . ARG A 1 486 ? 19.501 8.294 -36.005 1.00 36.94 486 ARG A N 1
ATOM 3699 C CA . ARG A 1 486 ? 18.184 8.902 -35.742 1.00 36.94 486 ARG A CA 1
ATOM 3700 C C . ARG A 1 486 ? 17.358 8.226 -34.642 1.00 36.94 486 ARG A C 1
ATOM 3702 O O . ARG A 1 486 ? 16.155 8.453 -34.562 1.00 36.94 486 ARG A O 1
ATOM 3709 N N . ALA A 1 487 ? 17.973 7.461 -33.739 1.00 43.94 487 ALA A N 1
ATOM 3710 C CA . ALA A 1 487 ? 17.408 7.321 -32.395 1.00 43.94 487 ALA A CA 1
ATOM 3711 C C . ALA A 1 487 ? 17.698 8.636 -31.654 1.00 43.94 487 ALA A C 1
ATOM 3713 O O . ALA A 1 487 ? 18.731 8.782 -31.010 1.00 43.94 487 ALA A O 1
ATOM 3714 N N . GLY A 1 488 ? 16.851 9.646 -31.868 1.00 56.47 488 GLY A N 1
ATOM 3715 C CA . GLY A 1 488 ? 17.113 10.996 -31.379 1.00 56.47 488 GLY A CA 1
ATOM 3716 C C . GLY A 1 488 ? 17.237 11.063 -29.847 1.00 56.47 488 GLY A C 1
ATOM 3717 O O . GLY A 1 488 ? 16.662 10.225 -29.146 1.00 56.47 488 GLY A O 1
ATOM 3718 N N . PRO A 1 489 ? 17.910 12.097 -29.306 1.00 62.81 489 PRO A N 1
ATOM 3719 C CA . PRO A 1 489 ? 17.989 12.354 -27.862 1.00 62.81 489 PRO A CA 1
ATOM 3720 C C . PRO A 1 489 ? 16.606 12.427 -27.191 1.00 62.81 489 PRO A C 1
ATOM 3722 O O . PRO A 1 489 ? 16.475 12.132 -26.008 1.00 62.81 489 PRO A O 1
ATOM 3725 N N . LEU A 1 490 ? 15.559 12.744 -27.960 1.00 58.09 490 LEU A N 1
ATOM 3726 C CA . LEU A 1 490 ? 14.162 12.749 -27.523 1.00 58.09 490 LEU A CA 1
ATOM 3727 C C . LEU A 1 490 ? 13.609 11.350 -27.223 1.00 58.09 490 LEU A C 1
ATOM 3729 O O . LEU A 1 490 ? 12.928 11.184 -26.214 1.00 58.09 490 LEU A O 1
ATOM 3733 N N . ARG A 1 491 ? 13.952 10.338 -28.033 1.00 62.62 491 ARG A N 1
ATOM 3734 C CA . ARG A 1 491 ? 13.544 8.945 -27.796 1.00 62.62 491 ARG A CA 1
ATOM 3735 C C . ARG A 1 491 ? 14.241 8.382 -26.563 1.00 62.62 491 ARG A C 1
ATOM 3737 O O . ARG A 1 491 ? 13.604 7.725 -25.750 1.00 62.62 491 ARG A O 1
ATOM 3744 N N . LEU A 1 492 ? 15.525 8.704 -26.392 1.00 70.94 492 LEU A N 1
ATOM 3745 C CA . LEU A 1 492 ? 16.258 8.363 -25.175 1.00 70.94 492 LEU A CA 1
ATOM 3746 C C . LEU A 1 492 ? 15.650 9.054 -23.945 1.00 70.94 492 LEU A C 1
ATOM 3748 O O . LEU A 1 492 ? 15.474 8.410 -22.920 1.00 70.94 492 LEU A O 1
ATOM 3752 N N . ALA A 1 493 ? 15.278 10.332 -24.049 1.00 68.75 493 ALA A N 1
ATOM 3753 C CA . ALA A 1 493 ? 14.625 11.055 -22.959 1.00 68.75 493 ALA A CA 1
ATOM 3754 C C . ALA A 1 493 ? 13.239 10.482 -22.612 1.00 68.75 493 ALA A C 1
ATOM 3756 O O . ALA A 1 493 ? 12.897 10.404 -21.436 1.00 68.75 493 ALA A O 1
ATOM 3757 N N . SER A 1 494 ? 12.453 10.070 -23.613 1.00 62.28 494 SER A N 1
ATOM 3758 C CA . SER A 1 494 ? 11.157 9.410 -23.402 1.00 62.28 494 SER A CA 1
ATOM 3759 C C . SER A 1 494 ? 11.325 8.053 -22.718 1.00 62.28 494 SER A C 1
ATOM 3761 O O . SER A 1 494 ? 10.666 7.789 -21.718 1.00 62.28 494 SER A O 1
ATOM 3763 N N . LEU A 1 495 ? 12.273 7.238 -23.192 1.00 68.06 495 LEU A N 1
ATOM 3764 C CA . LEU A 1 495 ? 12.612 5.946 -22.593 1.00 68.06 495 LEU A CA 1
ATOM 3765 C C . LEU A 1 495 ? 13.060 6.104 -21.134 1.00 68.06 495 LEU A C 1
ATOM 3767 O O . LEU A 1 495 ? 12.614 5.372 -20.261 1.00 68.06 495 LEU A O 1
ATOM 3771 N N . VAL A 1 496 ? 13.911 7.094 -20.853 1.00 77.88 496 VAL A N 1
ATOM 3772 C CA . VAL A 1 496 ? 14.369 7.408 -19.492 1.00 77.88 496 VAL A CA 1
ATOM 3773 C C . VAL A 1 496 ? 13.206 7.822 -18.601 1.00 77.88 496 VAL A C 1
ATOM 3775 O O . VAL A 1 496 ? 13.151 7.381 -17.458 1.00 77.88 496 VAL A O 1
ATOM 3778 N N . LEU A 1 497 ? 12.286 8.656 -19.094 1.00 72.69 497 LEU A N 1
ATOM 3779 C CA . LEU A 1 497 ? 11.118 9.095 -18.330 1.00 72.69 497 LEU A CA 1
ATOM 3780 C C . LEU A 1 497 ? 10.186 7.919 -18.010 1.00 72.69 497 LEU A C 1
ATOM 3782 O O . LEU A 1 497 ? 9.776 7.771 -16.861 1.00 72.69 497 LEU A O 1
ATOM 3786 N N . ALA A 1 498 ? 9.894 7.078 -19.004 1.00 66.00 498 ALA A N 1
ATOM 3787 C CA . ALA A 1 498 ? 9.046 5.901 -18.848 1.00 66.00 498 ALA A CA 1
ATOM 3788 C C . ALA A 1 498 ? 9.658 4.888 -17.868 1.00 66.00 498 ALA A C 1
ATOM 3790 O O . ALA A 1 498 ? 8.993 4.484 -16.916 1.00 66.00 498 ALA A O 1
ATOM 3791 N N . LEU A 1 499 ? 10.945 4.556 -18.037 1.00 73.88 499 LEU A N 1
ATOM 3792 C CA . LEU A 1 499 ? 11.672 3.678 -17.116 1.00 73.88 499 LEU A CA 1
ATOM 3793 C C . LEU A 1 499 ? 11.738 4.279 -15.709 1.00 73.88 499 LEU A C 1
ATOM 3795 O O . LEU A 1 499 ? 11.490 3.579 -14.742 1.00 73.88 499 LEU A O 1
ATOM 3799 N N . SER A 1 500 ? 11.977 5.585 -15.575 1.00 82.62 500 SER A N 1
ATOM 3800 C CA . SER A 1 500 ? 12.009 6.247 -14.263 1.00 82.62 500 SER A CA 1
ATOM 3801 C C . SER A 1 500 ? 10.663 6.161 -13.543 1.00 82.62 500 SER A C 1
ATOM 3803 O O . SER A 1 500 ? 10.617 5.802 -12.369 1.00 82.62 500 SER A O 1
ATOM 3805 N N . ALA A 1 501 ? 9.562 6.465 -14.238 1.00 73.19 501 ALA A N 1
ATOM 3806 C CA . ALA A 1 501 ? 8.220 6.361 -13.674 1.00 73.19 501 ALA A CA 1
ATOM 3807 C C . ALA A 1 501 ? 7.899 4.916 -13.268 1.00 73.19 501 ALA A C 1
ATOM 3809 O O . ALA A 1 501 ? 7.365 4.685 -12.184 1.00 73.19 501 ALA A O 1
ATOM 3810 N N . HIS A 1 502 ? 8.279 3.948 -14.104 1.00 76.12 502 HIS A N 1
ATOM 3811 C CA . HIS A 1 502 ? 8.150 2.529 -13.806 1.00 76.12 502 HIS A CA 1
ATOM 3812 C C . HIS A 1 502 ? 8.898 2.145 -12.529 1.00 76.12 502 HIS A C 1
ATOM 3814 O O . HIS A 1 502 ? 8.257 1.698 -11.579 1.00 76.12 502 HIS A O 1
ATOM 3820 N N . SER A 1 503 ? 10.203 2.424 -12.468 1.00 84.44 503 SER A N 1
ATOM 3821 C CA . SER A 1 503 ? 11.085 2.135 -11.336 1.00 84.44 503 SER A CA 1
ATOM 3822 C C . SER A 1 503 ? 10.559 2.701 -10.005 1.00 84.44 503 SER A C 1
ATOM 3824 O O . SER A 1 503 ? 10.712 2.061 -8.963 1.00 84.44 503 SER A O 1
ATOM 3826 N N . VAL A 1 504 ? 9.894 3.869 -10.009 1.00 83.88 504 VAL A N 1
ATOM 3827 C CA . VAL A 1 504 ? 9.232 4.416 -8.805 1.00 83.88 504 VAL A CA 1
ATOM 3828 C C . VAL A 1 504 ? 8.092 3.510 -8.336 1.00 83.88 504 VAL A C 1
ATOM 3830 O O . VAL A 1 504 ? 8.005 3.209 -7.145 1.00 83.88 504 VAL A O 1
ATOM 3833 N N . PHE A 1 505 ? 7.219 3.060 -9.240 1.00 76.44 505 PHE A N 1
ATOM 3834 C CA . PHE A 1 505 ? 6.105 2.176 -8.885 1.00 76.44 505 PHE A CA 1
ATOM 3835 C C . PHE A 1 505 ? 6.575 0.786 -8.439 1.00 76.44 505 PHE A C 1
ATOM 3837 O O . PHE A 1 505 ? 5.961 0.192 -7.552 1.00 76.44 505 PHE A O 1
ATOM 3844 N N . GLU A 1 506 ? 7.677 0.276 -8.990 1.00 76.88 506 GLU A N 1
ATOM 3845 C CA . GLU A 1 506 ? 8.262 -0.988 -8.528 1.00 76.88 506 GLU A CA 1
ATOM 3846 C C . GLU A 1 506 ? 8.849 -0.866 -7.128 1.00 76.88 506 GLU A C 1
ATOM 3848 O O . GLU A 1 506 ? 8.586 -1.698 -6.255 1.00 76.88 506 GLU A O 1
ATOM 3853 N N . GLY A 1 507 ? 9.610 0.207 -6.897 1.00 84.19 507 GLY A N 1
ATOM 3854 C CA . GLY A 1 507 ? 10.136 0.511 -5.580 1.00 84.19 507 GLY A CA 1
ATOM 3855 C C . GLY A 1 507 ? 9.003 0.647 -4.566 1.00 84.19 507 GLY A C 1
ATOM 3856 O O . GLY A 1 507 ? 9.074 0.077 -3.482 1.00 84.19 507 GLY A O 1
ATOM 3857 N N . LEU A 1 508 ? 7.920 1.328 -4.943 1.00 81.50 508 LEU A N 1
ATOM 3858 C CA . LEU A 1 508 ? 6.719 1.479 -4.125 1.00 81.50 508 LEU A CA 1
ATOM 3859 C C . LEU A 1 508 ? 6.114 0.121 -3.755 1.00 81.50 508 LEU A C 1
ATOM 3861 O O . LEU A 1 508 ? 5.832 -0.118 -2.584 1.00 81.50 508 LEU A O 1
ATOM 3865 N N . ALA A 1 509 ? 5.972 -0.794 -4.717 1.00 75.00 509 ALA A N 1
ATOM 3866 C CA . ALA A 1 509 ? 5.455 -2.138 -4.466 1.00 75.00 509 ALA A CA 1
ATOM 3867 C C . ALA A 1 509 ? 6.354 -2.954 -3.515 1.00 75.00 509 ALA A C 1
ATOM 3869 O O . ALA A 1 509 ? 5.839 -3.623 -2.617 1.00 75.00 509 ALA A O 1
ATOM 3870 N N . LEU A 1 510 ? 7.683 -2.867 -3.662 1.00 80.31 510 LEU A N 1
ATOM 3871 C CA . LEU A 1 510 ? 8.649 -3.487 -2.741 1.00 80.31 510 LEU A CA 1
ATOM 3872 C C . LEU A 1 510 ? 8.574 -2.872 -1.333 1.00 80.31 510 LEU A C 1
ATOM 3874 O O . LEU A 1 510 ? 8.614 -3.593 -0.335 1.00 80.31 510 LEU A O 1
ATOM 3878 N N . GLY A 1 511 ? 8.429 -1.548 -1.245 1.00 82.31 511 GLY A N 1
ATOM 3879 C CA . GLY A 1 511 ? 8.283 -0.825 0.018 1.00 82.31 511 GLY A CA 1
ATOM 3880 C C . GLY A 1 511 ? 6.989 -1.173 0.759 1.00 82.31 511 GLY A C 1
ATOM 3881 O O . GLY A 1 511 ? 7.011 -1.300 1.979 1.00 82.31 511 GLY A O 1
ATOM 3882 N N . LEU A 1 512 ? 5.894 -1.410 0.029 1.00 78.69 512 LEU A N 1
ATOM 3883 C CA . LEU A 1 512 ? 4.569 -1.776 0.557 1.00 78.69 512 LEU A CA 1
ATOM 3884 C C . LEU A 1 512 ? 4.417 -3.266 0.926 1.00 78.69 512 LEU A C 1
ATOM 3886 O O . LEU A 1 512 ? 3.324 -3.692 1.326 1.00 78.69 512 LEU A O 1
ATOM 3890 N N . GLN A 1 513 ? 5.456 -4.087 0.746 1.00 76.56 513 GLN A N 1
ATOM 3891 C CA . GLN A 1 513 ? 5.391 -5.512 1.062 1.00 76.56 513 GLN A CA 1
ATOM 3892 C C . GLN A 1 513 ? 5.693 -5.774 2.543 1.00 76.56 513 GLN A C 1
ATOM 3894 O O . GLN A 1 513 ? 6.759 -5.418 3.046 1.00 76.56 513 GLN A O 1
ATOM 3899 N N . GLU A 1 514 ? 4.766 -6.448 3.221 1.00 76.00 514 GLU A N 1
ATOM 3900 C CA . GLU A 1 514 ? 4.829 -6.725 4.668 1.00 76.00 514 GLU A CA 1
ATOM 3901 C C . GLU A 1 514 ? 5.359 -8.139 4.978 1.00 76.00 514 GLU A C 1
ATOM 3903 O O . GLU A 1 514 ? 5.838 -8.416 6.076 1.00 76.00 514 GLU A O 1
ATOM 3908 N N . ASP A 1 515 ? 5.297 -9.049 4.002 1.00 76.25 515 ASP A N 1
ATOM 3909 C CA . ASP A 1 515 ? 5.711 -10.448 4.138 1.00 76.25 515 ASP A CA 1
ATOM 3910 C C . ASP A 1 515 ? 7.128 -10.651 3.582 1.00 76.25 515 ASP A C 1
ATOM 3912 O O . ASP A 1 515 ? 7.380 -10.402 2.403 1.00 76.25 515 ASP A O 1
ATOM 3916 N N . GLY A 1 516 ? 8.053 -11.132 4.419 1.00 72.31 516 GLY A N 1
ATOM 3917 C CA . GLY A 1 516 ? 9.459 -11.328 4.055 1.00 72.31 516 GLY A CA 1
ATOM 3918 C C . GLY A 1 516 ? 9.707 -12.383 2.970 1.00 72.31 516 GLY A C 1
ATOM 3919 O O . GLY A 1 516 ? 10.591 -12.200 2.133 1.00 72.31 516 GLY A O 1
ATOM 3920 N N . ALA A 1 517 ? 8.911 -13.454 2.917 1.00 71.75 517 ALA A N 1
ATOM 3921 C CA . ALA A 1 517 ? 9.045 -14.482 1.881 1.00 71.75 517 ALA A CA 1
ATOM 3922 C C . ALA A 1 517 ? 8.522 -13.968 0.531 1.00 71.75 517 ALA A C 1
ATOM 3924 O O . ALA A 1 517 ? 9.146 -14.163 -0.522 1.00 71.75 517 ALA A O 1
ATOM 3925 N N . LYS A 1 518 ? 7.401 -13.232 0.559 1.00 72.31 518 LYS A N 1
ATOM 3926 C CA . LYS A 1 518 ? 6.890 -12.539 -0.632 1.00 72.31 518 LYS A CA 1
ATOM 3927 C C . LYS A 1 518 ? 7.816 -11.391 -1.059 1.00 72.31 518 LYS A C 1
ATOM 3929 O O . LYS A 1 518 ? 7.935 -11.136 -2.251 1.00 72.31 518 LYS A O 1
ATOM 3934 N N . LEU A 1 519 ? 8.499 -10.727 -0.122 1.00 79.00 519 LEU A N 1
ATOM 3935 C CA . LEU A 1 519 ? 9.487 -9.684 -0.412 1.00 79.00 519 LEU A CA 1
ATOM 3936 C C . LEU A 1 519 ? 10.708 -10.260 -1.130 1.00 79.00 519 LEU A C 1
ATOM 3938 O O . LEU A 1 519 ? 11.119 -9.697 -2.134 1.00 79.00 519 LEU A O 1
ATOM 3942 N N . GLY A 1 520 ? 11.259 -11.385 -0.666 1.00 76.50 520 GLY A N 1
ATOM 3943 C CA . GLY A 1 520 ? 12.428 -12.008 -1.295 1.00 76.50 520 GLY A CA 1
ATOM 3944 C C . GLY A 1 520 ? 12.160 -12.496 -2.722 1.00 76.50 520 GLY A C 1
ATOM 3945 O O . GLY A 1 520 ? 12.958 -12.244 -3.623 1.00 76.50 520 GLY A O 1
ATOM 3946 N N . SER A 1 521 ? 11.017 -13.149 -2.949 1.00 72.50 521 SER A N 1
ATOM 3947 C CA . SER A 1 521 ? 10.612 -13.607 -4.288 1.00 72.50 521 SER A CA 1
ATOM 3948 C C . SER A 1 521 ? 10.303 -12.445 -5.237 1.00 72.50 521 SER A C 1
ATOM 3950 O O . SER A 1 521 ? 10.758 -12.457 -6.382 1.00 72.50 521 SER A O 1
ATOM 3952 N N . LEU A 1 522 ? 9.600 -11.414 -4.754 1.00 75.25 522 LEU A N 1
ATOM 3953 C CA . LEU A 1 522 ? 9.341 -10.194 -5.518 1.00 75.25 522 LEU A CA 1
ATOM 3954 C C . LEU A 1 522 ? 10.646 -9.454 -5.839 1.00 75.25 522 LEU A C 1
ATOM 3956 O O . LEU A 1 522 ? 10.867 -9.095 -6.989 1.00 75.25 522 LEU A O 1
ATOM 3960 N N . PHE A 1 523 ? 11.537 -9.292 -4.858 1.00 82.75 523 PHE A N 1
ATOM 3961 C CA . PHE A 1 523 ? 12.851 -8.679 -5.047 1.00 82.75 523 PHE A CA 1
ATOM 3962 C C . PHE A 1 523 ? 13.684 -9.434 -6.076 1.00 82.75 523 PHE A C 1
ATOM 3964 O O . PHE A 1 523 ? 14.290 -8.800 -6.926 1.00 82.75 523 PHE A O 1
ATOM 3971 N N . LEU A 1 524 ? 13.709 -10.769 -6.041 1.00 80.88 524 LEU A N 1
ATOM 3972 C CA . LEU A 1 524 ? 14.475 -11.551 -7.009 1.00 80.88 524 LEU A CA 1
ATOM 3973 C C . LEU A 1 524 ? 13.946 -11.359 -8.437 1.00 80.88 524 LEU A C 1
ATOM 3975 O O . LEU A 1 524 ? 14.737 -11.146 -9.355 1.00 80.88 524 LEU A O 1
ATOM 3979 N N . GLY A 1 525 ? 12.622 -11.403 -8.619 1.00 74.12 525 GLY A N 1
ATOM 3980 C CA . GLY A 1 525 ? 11.991 -11.124 -9.910 1.00 74.12 525 GLY A CA 1
ATOM 3981 C C . GLY A 1 525 ? 12.322 -9.716 -10.408 1.00 74.12 525 GLY A C 1
ATOM 3982 O O . GLY A 1 525 ? 12.744 -9.563 -11.556 1.00 74.12 525 GLY A O 1
ATOM 3983 N N . VAL A 1 526 ? 12.215 -8.726 -9.514 1.00 78.25 526 VAL A N 1
ATOM 3984 C CA . VAL A 1 526 ? 12.507 -7.319 -9.805 1.00 78.25 526 VAL A CA 1
ATOM 3985 C C . VAL A 1 526 ? 13.973 -7.088 -10.144 1.00 78.25 526 VAL A C 1
ATOM 3987 O O . VAL A 1 526 ? 14.301 -6.550 -11.195 1.00 78.25 526 VAL A O 1
ATOM 3990 N N . ALA A 1 527 ? 14.885 -7.594 -9.322 1.00 84.12 527 ALA A N 1
ATOM 3991 C CA . ALA A 1 527 ? 16.320 -7.488 -9.535 1.00 84.12 527 ALA A CA 1
ATOM 3992 C C . ALA A 1 527 ? 16.751 -8.059 -10.888 1.00 84.12 527 ALA A C 1
ATOM 3994 O O . ALA A 1 527 ? 17.537 -7.426 -11.596 1.00 84.12 527 ALA A O 1
ATOM 3995 N N . ILE A 1 528 ? 16.236 -9.234 -11.268 1.00 78.56 528 ILE A N 1
ATOM 3996 C CA . ILE A 1 528 ? 16.571 -9.856 -12.552 1.00 78.56 528 ILE A CA 1
ATOM 3997 C C . ILE A 1 528 ? 16.143 -8.943 -13.694 1.00 78.56 528 ILE A C 1
ATOM 3999 O O . ILE A 1 528 ? 16.963 -8.609 -14.545 1.00 78.56 528 ILE A O 1
ATOM 4003 N N . HIS A 1 529 ? 14.881 -8.532 -13.724 1.00 77.12 529 HIS A N 1
ATOM 4004 C CA . HIS A 1 529 ? 14.346 -7.847 -14.888 1.00 77.12 529 HIS A CA 1
ATOM 4005 C C . HIS A 1 529 ? 14.837 -6.400 -15.013 1.00 77.12 529 HIS A C 1
ATOM 4007 O O . HIS A 1 529 ? 15.064 -5.907 -16.114 1.00 77.12 529 HIS A O 1
ATOM 4013 N N . GLU A 1 530 ? 15.075 -5.737 -13.889 1.00 81.31 530 GLU A N 1
ATOM 4014 C CA . GLU A 1 530 ? 15.429 -4.322 -13.843 1.00 81.31 530 GLU A CA 1
ATOM 4015 C C . GLU A 1 530 ? 16.904 -4.155 -14.212 1.00 81.31 530 GLU A C 1
ATOM 4017 O O . GLU A 1 530 ? 17.280 -3.255 -14.957 1.00 81.31 530 GLU A O 1
ATOM 4022 N N . THR A 1 531 ? 17.729 -5.154 -13.876 1.00 83.94 531 THR A N 1
ATOM 4023 C CA . THR A 1 531 ? 19.084 -5.281 -14.430 1.00 83.94 531 THR A CA 1
ATOM 4024 C C . THR A 1 531 ? 19.067 -5.432 -15.959 1.00 83.94 531 THR A C 1
ATOM 4026 O O . THR A 1 531 ? 19.943 -4.903 -16.645 1.00 83.94 531 THR A O 1
ATOM 4029 N N . LEU A 1 532 ? 18.079 -6.136 -16.522 1.00 77.56 532 LEU A N 1
ATOM 4030 C CA . LEU A 1 532 ? 17.943 -6.307 -17.974 1.00 77.56 532 LEU A CA 1
ATOM 4031 C C . LEU A 1 532 ? 17.479 -5.016 -18.659 1.00 77.56 532 LEU A C 1
ATOM 4033 O O . LEU A 1 532 ? 18.086 -4.607 -19.651 1.00 77.56 532 LEU A O 1
ATOM 4037 N N . ALA A 1 533 ? 16.482 -4.332 -18.091 1.00 75.25 533 ALA A N 1
ATOM 4038 C CA . ALA A 1 533 ? 16.028 -3.022 -18.554 1.00 75.25 533 ALA A CA 1
ATOM 4039 C C . ALA A 1 533 ? 17.159 -1.979 -18.493 1.00 75.25 533 ALA A C 1
ATOM 4041 O O . ALA A 1 533 ? 17.405 -1.265 -19.468 1.00 75.25 533 ALA A O 1
ATOM 4042 N N . ALA A 1 534 ? 17.932 -1.962 -17.402 1.00 85.38 534 ALA A N 1
ATOM 4043 C CA . ALA A 1 534 ? 19.141 -1.155 -17.262 1.00 85.38 534 ALA A CA 1
ATOM 4044 C C . ALA A 1 534 ? 20.178 -1.449 -18.351 1.00 85.38 534 ALA A C 1
ATOM 4046 O O . ALA A 1 534 ? 20.734 -0.516 -18.934 1.00 85.38 534 ALA A O 1
ATOM 4047 N N . MET A 1 535 ? 20.417 -2.724 -18.674 1.00 82.62 535 MET A N 1
ATOM 4048 C CA . MET A 1 535 ? 21.314 -3.096 -19.772 1.00 82.62 535 MET A CA 1
ATOM 4049 C C . MET A 1 535 ? 20.803 -2.615 -21.133 1.00 82.62 535 MET A C 1
ATOM 4051 O O . MET A 1 535 ? 21.586 -2.072 -21.918 1.00 82.62 535 MET A O 1
ATOM 4055 N N . ALA A 1 536 ? 19.505 -2.741 -21.410 1.00 74.12 536 ALA A N 1
ATOM 4056 C CA . ALA A 1 536 ? 18.894 -2.234 -22.639 1.00 74.12 536 ALA A CA 1
ATOM 4057 C C . ALA A 1 536 ? 18.991 -0.699 -22.748 1.00 74.12 536 ALA A C 1
ATOM 4059 O O . ALA A 1 536 ? 19.341 -0.161 -23.810 1.00 74.12 536 ALA A O 1
ATOM 4060 N N . LEU A 1 537 ? 18.763 0.014 -21.640 1.00 80.25 537 LEU A N 1
ATOM 4061 C CA . LEU A 1 537 ? 18.963 1.458 -21.552 1.00 80.25 537 LEU A CA 1
ATOM 4062 C C . LEU A 1 537 ? 20.434 1.824 -21.778 1.00 80.25 537 LEU A C 1
ATOM 4064 O O . LEU A 1 537 ? 20.720 2.703 -22.587 1.00 80.25 537 LEU A O 1
ATOM 4068 N N . GLY A 1 538 ? 21.376 1.120 -21.150 1.00 82.81 538 GLY A N 1
ATOM 4069 C CA . GLY A 1 538 ? 22.811 1.341 -21.338 1.00 82.81 538 GLY A CA 1
ATOM 4070 C C . GLY A 1 538 ? 23.258 1.163 -22.792 1.00 82.81 538 GLY A C 1
ATOM 4071 O O . GLY A 1 538 ? 24.019 1.980 -23.311 1.00 82.81 538 GLY A O 1
ATOM 4072 N N . VAL A 1 539 ? 22.727 0.163 -23.504 1.00 77.06 539 VAL A N 1
ATOM 4073 C CA . VAL A 1 539 ? 22.949 0.004 -24.955 1.00 77.06 539 VAL A CA 1
ATOM 4074 C C . VAL A 1 539 ? 22.388 1.191 -25.740 1.00 77.06 539 VAL A C 1
ATOM 4076 O O . VAL A 1 539 ? 23.015 1.659 -26.691 1.00 77.06 539 VAL A O 1
ATOM 4079 N N . SER A 1 540 ? 21.214 1.693 -25.361 1.00 75.81 540 SER A N 1
ATOM 4080 C CA . SER A 1 540 ? 20.574 2.839 -26.018 1.00 75.81 540 SER A CA 1
ATOM 4081 C C . SER A 1 540 ? 21.351 4.141 -25.790 1.00 75.81 540 SER A C 1
ATOM 4083 O O . SER A 1 540 ? 21.569 4.898 -26.734 1.00 75.81 540 SER A O 1
ATOM 4085 N N . VAL A 1 541 ? 21.865 4.353 -24.576 1.00 82.06 541 VAL A N 1
ATOM 4086 C CA . VAL A 1 541 ? 22.773 5.453 -24.212 1.00 82.06 541 VAL A CA 1
ATOM 4087 C C . VAL A 1 541 ? 24.081 5.371 -25.002 1.00 82.06 541 VAL A C 1
ATOM 4089 O O . VAL A 1 541 ? 24.543 6.379 -25.538 1.00 82.06 541 VAL A O 1
ATOM 4092 N N . ALA A 1 542 ? 24.652 4.170 -25.135 1.00 79.12 542 ALA A N 1
ATOM 4093 C CA . ALA A 1 542 ? 25.862 3.944 -25.920 1.00 79.12 542 ALA A CA 1
ATOM 4094 C C . ALA A 1 542 ? 25.651 4.269 -27.408 1.00 79.12 542 ALA A C 1
ATOM 4096 O O . ALA A 1 542 ? 26.494 4.920 -28.024 1.00 79.12 542 ALA A O 1
ATOM 4097 N N . LYS A 1 543 ? 24.507 3.866 -27.980 1.00 73.38 543 LYS A N 1
ATOM 4098 C CA . LYS A 1 543 ? 24.123 4.185 -29.368 1.00 73.38 543 LYS A CA 1
ATOM 4099 C C . LYS A 1 543 ? 23.883 5.675 -29.591 1.00 73.38 543 LYS A C 1
ATOM 4101 O O . LYS A 1 543 ? 24.189 6.173 -30.668 1.00 73.38 543 LYS A O 1
ATOM 4106 N N . ALA A 1 544 ? 23.359 6.376 -28.587 1.00 74.06 544 ALA A N 1
ATOM 4107 C CA . ALA A 1 544 ? 23.164 7.823 -28.634 1.00 74.06 544 ALA A CA 1
ATOM 4108 C C . ALA A 1 544 ? 24.487 8.612 -28.586 1.00 74.06 544 ALA A C 1
ATOM 4110 O O . ALA A 1 544 ? 24.472 9.831 -28.736 1.00 74.06 544 ALA A O 1
ATOM 4111 N N . GLY A 1 545 ? 25.628 7.940 -28.381 1.00 77.19 545 GLY A N 1
ATOM 4112 C CA . GLY A 1 545 ? 26.949 8.569 -28.387 1.00 77.19 545 GLY A CA 1
ATOM 4113 C C . GLY A 1 545 ? 27.203 9.480 -27.186 1.00 77.19 545 GLY A C 1
ATOM 4114 O O . GLY A 1 545 ? 28.060 10.359 -27.258 1.00 77.19 545 GLY A O 1
ATOM 4115 N N . LEU A 1 546 ? 26.464 9.297 -26.086 1.00 81.06 546 LEU A N 1
ATOM 4116 C CA . LEU A 1 546 ? 26.643 10.102 -24.882 1.00 81.06 546 LEU A CA 1
ATOM 4117 C C . LEU A 1 546 ? 28.020 9.865 -24.256 1.00 81.06 546 LEU A C 1
ATOM 4119 O O . LEU A 1 546 ? 28.509 8.733 -24.165 1.00 81.06 546 LEU A O 1
ATOM 4123 N N . GLN A 1 547 ? 28.635 10.949 -23.782 1.00 84.19 547 GLN A N 1
ATOM 4124 C CA . GLN A 1 547 ? 29.879 10.864 -23.027 1.00 84.19 547 GLN A CA 1
ATOM 4125 C C . GLN A 1 547 ? 29.645 10.113 -21.713 1.00 84.19 547 GLN A C 1
ATOM 4127 O O . GLN A 1 547 ? 28.580 10.222 -21.103 1.00 84.19 547 GLN A O 1
ATOM 4132 N N . LEU A 1 548 ? 30.662 9.388 -21.235 1.00 86.44 548 LEU A N 1
ATOM 4133 C CA . LEU A 1 548 ? 30.556 8.572 -20.019 1.00 86.44 548 LEU A CA 1
ATOM 4134 C C . LEU A 1 548 ? 30.124 9.390 -18.785 1.00 86.44 548 LEU A C 1
ATOM 4136 O O . LEU A 1 548 ? 29.473 8.848 -17.898 1.00 86.44 548 LEU A O 1
ATOM 4140 N N . GLN A 1 549 ? 30.448 10.688 -18.742 1.00 87.56 549 GLN A N 1
ATOM 4141 C CA . GLN A 1 549 ? 30.034 11.599 -17.668 1.00 87.56 549 GLN A CA 1
ATOM 4142 C C . GLN A 1 549 ? 28.532 11.911 -17.680 1.00 87.56 549 GLN A C 1
ATOM 4144 O O . GLN A 1 549 ? 27.919 12.029 -16.624 1.00 87.56 549 GLN A O 1
ATOM 4149 N N . ASP A 1 550 ? 27.922 12.055 -18.854 1.00 87.31 550 ASP A N 1
ATOM 4150 C CA . ASP A 1 550 ? 26.484 12.323 -18.950 1.00 87.31 550 ASP A CA 1
ATOM 4151 C C . ASP A 1 550 ? 25.685 11.025 -18.842 1.00 87.31 550 ASP A C 1
ATOM 4153 O O . ASP A 1 550 ? 24.642 10.990 -18.192 1.00 87.31 550 ASP A O 1
ATOM 4157 N N . ALA A 1 551 ? 26.238 9.927 -19.366 1.00 86.88 551 ALA A N 1
ATOM 4158 C CA . ALA A 1 551 ? 25.727 8.584 -19.131 1.00 86.88 551 ALA A CA 1
ATOM 4159 C C . ALA A 1 551 ? 25.721 8.224 -17.636 1.00 86.88 551 ALA A C 1
ATOM 4161 O O . ALA A 1 551 ? 24.767 7.607 -17.171 1.00 86.88 551 ALA A O 1
ATOM 4162 N N . SER A 1 552 ? 26.740 8.624 -16.863 1.00 90.00 552 SER A N 1
ATOM 4163 C CA . SER A 1 552 ? 26.779 8.355 -15.422 1.00 90.00 552 SER A CA 1
ATOM 4164 C C . SER A 1 552 ? 25.780 9.187 -14.630 1.00 90.00 552 SER A C 1
ATOM 4166 O O . SER A 1 552 ? 25.121 8.633 -13.754 1.00 90.00 552 SER A O 1
ATOM 4168 N N . LYS A 1 553 ? 25.593 10.471 -14.964 1.00 91.25 553 LYS A N 1
ATOM 4169 C CA . LYS A 1 553 ? 24.520 11.289 -14.371 1.00 91.25 553 LYS A CA 1
ATOM 4170 C C . LYS A 1 553 ? 23.155 10.658 -14.629 1.00 91.25 553 LYS A C 1
ATOM 4172 O O . LYS A 1 553 ? 22.399 10.448 -13.689 1.00 91.25 553 LYS A O 1
ATOM 4177 N N . LEU A 1 554 ? 22.886 10.291 -15.883 1.00 89.50 554 LEU A N 1
ATOM 4178 C CA . LEU A 1 554 ? 21.640 9.642 -16.281 1.00 89.50 554 LEU A CA 1
ATOM 4179 C C . LEU A 1 554 ? 21.421 8.320 -15.536 1.00 89.50 554 LEU A C 1
ATOM 4181 O O . LEU A 1 554 ? 20.339 8.081 -15.007 1.00 89.50 554 LEU A O 1
ATOM 4185 N N . ALA A 1 555 ? 22.459 7.483 -15.461 1.00 90.00 555 ALA A N 1
ATOM 4186 C CA . ALA A 1 555 ? 22.399 6.205 -14.768 1.00 90.00 555 ALA A CA 1
ATOM 4187 C C . ALA A 1 555 ? 22.089 6.381 -13.277 1.00 90.00 555 ALA A C 1
ATOM 4189 O O . ALA A 1 555 ? 21.253 5.655 -12.748 1.00 90.00 555 ALA A O 1
ATOM 4190 N N . ILE A 1 556 ? 22.701 7.367 -12.611 1.00 93.00 556 ILE A N 1
ATOM 4191 C CA . ILE A 1 556 ? 22.402 7.695 -11.210 1.00 93.00 556 ILE A CA 1
ATOM 4192 C C . ILE A 1 556 ? 20.950 8.159 -11.067 1.00 93.00 556 ILE A C 1
ATOM 4194 O O . ILE A 1 556 ? 20.253 7.675 -10.180 1.00 93.00 556 ILE A O 1
ATOM 4198 N N . THR A 1 557 ? 20.477 9.053 -11.943 1.00 88.94 557 THR A N 1
ATOM 4199 C CA . THR A 1 557 ? 19.099 9.559 -11.899 1.00 88.94 557 THR A CA 1
ATOM 4200 C C . THR A 1 557 ? 18.078 8.431 -12.007 1.00 88.94 557 THR A C 1
ATOM 4202 O O . THR A 1 557 ? 17.189 8.352 -11.165 1.00 88.94 557 THR A O 1
ATOM 4205 N N . VAL A 1 558 ? 18.227 7.534 -12.985 1.00 88.06 558 VAL A N 1
ATOM 4206 C CA . VAL A 1 558 ? 17.309 6.396 -13.164 1.00 88.06 558 VAL A CA 1
ATOM 4207 C C . VAL A 1 558 ? 17.431 5.407 -12.001 1.00 88.06 558 VAL A C 1
ATOM 4209 O O . VAL A 1 558 ? 16.423 4.981 -11.447 1.00 88.06 558 VAL A O 1
ATOM 4212 N N . SER A 1 559 ? 18.653 5.106 -11.548 1.00 92.00 559 SER A N 1
ATOM 4213 C CA . SER A 1 559 ? 18.880 4.148 -10.451 1.00 92.00 559 SER A CA 1
ATOM 4214 C C . SER A 1 559 ? 18.315 4.621 -9.106 1.00 92.00 559 SER A C 1
ATOM 4216 O O . SER A 1 559 ? 18.015 3.789 -8.256 1.00 92.00 559 SER A O 1
ATOM 4218 N N . LEU A 1 560 ? 18.165 5.935 -8.890 1.00 92.31 560 LEU A N 1
ATOM 4219 C CA . LEU A 1 560 ? 17.573 6.501 -7.670 1.00 92.31 560 LEU A CA 1
ATOM 4220 C C . LEU A 1 560 ? 16.048 6.351 -7.601 1.00 92.31 560 LEU A C 1
ATOM 4222 O O . LEU A 1 560 ? 15.490 6.425 -6.506 1.00 92.31 560 LEU A O 1
ATOM 4226 N N . MET A 1 561 ? 15.372 6.110 -8.724 1.00 90.69 561 MET A N 1
ATOM 4227 C CA . MET A 1 561 ? 13.910 6.029 -8.766 1.00 90.69 561 MET A CA 1
ATOM 4228 C C . MET A 1 561 ? 13.360 4.843 -7.962 1.00 90.69 561 MET A C 1
ATOM 4230 O O . MET A 1 561 ? 12.367 5.001 -7.252 1.00 90.69 561 MET A O 1
ATOM 4234 N N . ILE A 1 562 ? 14.044 3.692 -7.975 1.00 87.81 562 ILE A N 1
ATOM 4235 C CA . ILE A 1 562 ? 13.642 2.511 -7.188 1.00 87.81 562 ILE A CA 1
ATOM 4236 C C . ILE A 1 562 ? 13.797 2.765 -5.678 1.00 87.81 562 ILE A C 1
ATOM 4238 O O . ILE A 1 562 ? 12.819 2.578 -4.955 1.00 87.81 562 ILE A O 1
ATOM 4242 N N . PRO A 1 563 ? 14.953 3.241 -5.159 1.00 91.25 563 PRO A N 1
ATOM 4243 C CA . PRO A 1 563 ? 15.068 3.678 -3.768 1.00 91.25 563 PRO A CA 1
ATOM 4244 C C . PRO A 1 563 ? 14.007 4.683 -3.325 1.00 91.25 563 PRO A C 1
ATOM 4246 O O . PRO A 1 563 ? 13.478 4.551 -2.223 1.00 91.25 563 PRO A O 1
ATOM 4249 N N . ILE A 1 564 ? 13.682 5.666 -4.173 1.00 91.38 564 ILE A N 1
ATOM 4250 C CA . ILE A 1 564 ? 12.627 6.648 -3.888 1.00 91.38 564 ILE A CA 1
ATOM 4251 C C . ILE A 1 564 ? 11.283 5.937 -3.732 1.00 91.38 564 ILE A C 1
ATOM 4253 O O . ILE A 1 564 ? 10.591 6.160 -2.741 1.00 91.38 564 ILE A O 1
ATOM 4257 N N . GLY A 1 565 ? 10.944 5.035 -4.656 1.00 88.00 565 GLY A N 1
ATOM 4258 C CA . GLY A 1 565 ? 9.752 4.200 -4.549 1.00 88.00 565 GLY A CA 1
ATOM 4259 C C . GLY A 1 565 ? 9.715 3.393 -3.248 1.00 88.00 565 GLY A C 1
ATOM 4260 O O . GLY A 1 565 ? 8.721 3.445 -2.528 1.00 88.00 565 GLY A O 1
ATOM 4261 N N . ILE A 1 566 ? 10.807 2.697 -2.901 1.00 88.50 566 ILE A N 1
ATOM 4262 C CA . ILE A 1 566 ? 10.899 1.885 -1.671 1.00 88.50 566 ILE A CA 1
ATOM 4263 C C . ILE A 1 566 ? 10.682 2.759 -0.437 1.00 88.50 566 ILE A C 1
ATOM 4265 O O . ILE A 1 566 ? 9.893 2.399 0.436 1.00 88.50 566 ILE A O 1
ATOM 4269 N N . GLY A 1 567 ? 11.325 3.928 -0.384 1.00 87.88 567 GLY A N 1
ATOM 4270 C CA . GLY A 1 567 ? 11.159 4.887 0.706 1.00 87.88 567 GLY A CA 1
ATOM 4271 C C . GLY A 1 567 ? 9.720 5.391 0.839 1.00 87.88 567 GLY A C 1
ATOM 4272 O O . GLY A 1 567 ? 9.186 5.421 1.948 1.00 87.88 567 GLY A O 1
ATOM 4273 N N . LEU A 1 568 ? 9.063 5.718 -0.279 1.00 85.81 568 LEU A N 1
ATOM 4274 C CA . LEU A 1 568 ? 7.647 6.100 -0.292 1.00 85.81 568 LEU A CA 1
ATOM 4275 C C . LEU A 1 568 ? 6.752 4.959 0.214 1.00 85.81 568 LEU A C 1
ATOM 4277 O O . LEU A 1 568 ? 5.870 5.194 1.039 1.00 85.81 568 LEU A O 1
ATOM 4281 N N . GLY A 1 569 ? 7.007 3.722 -0.220 1.00 83.50 569 GLY A N 1
ATOM 4282 C CA . GLY A 1 569 ? 6.255 2.546 0.222 1.00 83.50 569 GLY A CA 1
ATOM 4283 C C . GLY A 1 569 ? 6.404 2.278 1.721 1.00 83.50 569 GLY A C 1
ATOM 4284 O O . GLY A 1 569 ? 5.404 2.072 2.404 1.00 83.50 569 GLY A O 1
ATOM 4285 N N . MET A 1 570 ? 7.627 2.376 2.252 1.00 84.94 570 MET A N 1
ATOM 4286 C CA . MET A 1 570 ? 7.898 2.270 3.694 1.00 84.94 570 MET A CA 1
ATOM 4287 C C . MET A 1 570 ? 7.199 3.380 4.495 1.00 84.94 570 MET A C 1
ATOM 4289 O O . MET A 1 570 ? 6.688 3.138 5.588 1.00 84.94 570 MET A O 1
ATOM 4293 N N . GLY A 1 571 ? 7.143 4.600 3.948 1.00 80.62 571 GLY A N 1
ATOM 4294 C CA . GLY A 1 571 ? 6.420 5.716 4.556 1.00 80.62 571 GLY A CA 1
ATOM 4295 C C . GLY A 1 571 ? 4.920 5.437 4.681 1.00 80.62 571 GLY A C 1
ATOM 4296 O O . GLY A 1 571 ? 4.342 5.649 5.745 1.00 80.62 571 GLY A O 1
ATOM 4297 N N . ILE A 1 572 ? 4.297 4.895 3.633 1.00 76.88 572 ILE A N 1
ATOM 4298 C CA . ILE A 1 572 ? 2.864 4.552 3.622 1.00 76.88 572 ILE A CA 1
ATOM 4299 C C . ILE A 1 572 ? 2.557 3.369 4.553 1.00 76.88 572 ILE A C 1
ATOM 4301 O O . ILE A 1 572 ? 1.558 3.404 5.272 1.00 76.88 572 ILE A O 1
ATOM 4305 N N . GLU A 1 573 ? 3.421 2.351 4.590 1.00 69.69 573 GLU A N 1
ATOM 4306 C CA . GLU A 1 573 ? 3.307 1.203 5.506 1.00 69.69 573 GLU A CA 1
ATOM 4307 C C . GLU A 1 573 ? 3.285 1.646 6.979 1.00 69.69 573 GLU A C 1
ATOM 4309 O O . GLU A 1 573 ? 2.523 1.113 7.789 1.00 69.69 573 GLU A O 1
ATOM 4314 N N . SER A 1 574 ? 4.060 2.677 7.331 1.00 66.94 574 SER A N 1
ATOM 4315 C CA . SER A 1 574 ? 4.151 3.167 8.711 1.00 66.94 574 SER A CA 1
ATOM 4316 C C . SER A 1 574 ? 2.842 3.757 9.268 1.00 66.94 574 SER A C 1
ATOM 4318 O O . SER A 1 574 ? 2.694 3.872 10.484 1.00 66.94 574 SER A O 1
ATOM 4320 N N . ALA A 1 575 ? 1.866 4.086 8.412 1.00 60.50 575 ALA A N 1
ATOM 4321 C CA . ALA A 1 575 ? 0.643 4.780 8.809 1.00 60.50 575 ALA A CA 1
ATOM 4322 C C . ALA A 1 575 ? -0.423 3.889 9.490 1.00 60.50 575 ALA A C 1
ATOM 4324 O O . ALA A 1 575 ? -1.412 4.443 9.960 1.00 60.50 575 ALA A O 1
ATOM 4325 N N . GLN A 1 576 ? -0.253 2.553 9.524 1.00 60.69 576 GLN A N 1
ATOM 4326 C CA . GLN A 1 576 ? -1.055 1.508 10.222 1.00 60.69 576 GLN A CA 1
ATOM 4327 C C . GLN A 1 576 ? -2.590 1.699 10.344 1.00 60.69 576 GLN A C 1
ATOM 4329 O O . GLN A 1 576 ? -3.238 1.109 11.208 1.00 60.69 576 GLN A O 1
ATOM 4334 N N . ASN A 1 577 ? -3.209 2.473 9.456 1.00 73.62 577 ASN A N 1
ATOM 4335 C CA . ASN A 1 577 ? -4.645 2.734 9.442 1.00 73.62 577 ASN A CA 1
ATOM 4336 C C . ASN A 1 577 ? -5.306 1.992 8.277 1.00 73.62 577 ASN A C 1
ATOM 4338 O O . ASN A 1 577 ? -4.667 1.729 7.260 1.00 73.62 577 ASN A O 1
ATOM 4342 N N . LEU A 1 578 ? -6.615 1.736 8.373 1.00 73.81 578 LEU A N 1
ATOM 4343 C CA . LEU A 1 578 ? -7.412 1.134 7.291 1.00 73.81 578 LEU A CA 1
ATOM 4344 C C . LEU A 1 578 ? -7.219 1.856 5.945 1.00 73.81 578 LEU A C 1
ATOM 4346 O O . LEU A 1 578 ? -7.109 1.220 4.900 1.00 73.81 578 LEU A O 1
ATOM 4350 N N . ALA A 1 579 ? -7.116 3.188 5.985 1.00 73.94 579 ALA A N 1
ATOM 4351 C CA . ALA A 1 579 ? -6.801 4.004 4.818 1.00 73.94 579 ALA A CA 1
ATOM 4352 C C . ALA A 1 579 ? -5.439 3.636 4.202 1.00 73.94 579 ALA A C 1
ATOM 4354 O O . ALA A 1 579 ? -5.333 3.547 2.985 1.00 73.94 579 ALA A O 1
ATOM 4355 N N . GLY A 1 580 ? -4.425 3.352 5.024 1.00 71.69 580 GLY A N 1
ATOM 4356 C CA . GLY A 1 580 ? -3.107 2.900 4.575 1.00 71.69 580 GLY A CA 1
ATOM 4357 C C . GLY A 1 580 ? -3.159 1.543 3.872 1.00 71.69 580 GLY A C 1
ATOM 4358 O O . GLY A 1 580 ? -2.555 1.388 2.815 1.00 71.69 580 GLY A O 1
ATOM 4359 N N . SER A 1 581 ? -3.947 0.588 4.380 1.00 76.62 581 SER A N 1
ATOM 4360 C CA . SER A 1 581 ? -4.139 -0.714 3.720 1.00 76.62 581 SER A CA 1
ATOM 4361 C C . SER A 1 581 ? -4.860 -0.583 2.374 1.00 76.62 581 SER A C 1
ATOM 4363 O O . SER A 1 581 ? -4.457 -1.215 1.398 1.00 76.62 581 SER A O 1
ATOM 4365 N N . ILE A 1 582 ? -5.884 0.275 2.288 1.00 83.19 582 ILE A N 1
ATOM 4366 C CA . ILE A 1 582 ? -6.595 0.558 1.030 1.00 83.19 582 ILE A CA 1
ATOM 4367 C C . ILE A 1 582 ? -5.662 1.245 0.027 1.00 83.19 582 ILE A C 1
ATOM 4369 O O . ILE A 1 582 ? -5.572 0.822 -1.122 1.00 83.19 582 ILE A O 1
ATOM 4373 N N . ILE A 1 583 ? -4.923 2.269 0.456 1.00 80.56 583 ILE A N 1
ATOM 4374 C CA . ILE A 1 583 ? -3.949 2.965 -0.392 1.00 80.56 583 ILE A CA 1
ATOM 4375 C C . ILE A 1 583 ? -2.880 1.982 -0.884 1.00 80.56 583 ILE A C 1
ATOM 4377 O O . ILE A 1 583 ? -2.582 1.956 -2.074 1.00 80.56 583 ILE A O 1
ATOM 4381 N N . SER A 1 584 ? -2.360 1.125 -0.002 1.00 78.50 584 SER A N 1
ATOM 4382 C CA . SER A 1 584 ? -1.384 0.084 -0.339 1.00 78.50 584 SER A CA 1
ATOM 4383 C C . SER A 1 584 ? -1.910 -0.861 -1.421 1.00 78.50 584 SER A C 1
ATOM 4385 O O . SER A 1 584 ? -1.228 -1.077 -2.423 1.00 78.50 584 SER A O 1
ATOM 4387 N N . VAL A 1 585 ? -3.139 -1.379 -1.278 1.00 85.06 585 VAL A N 1
ATOM 4388 C CA . VAL A 1 585 ? -3.699 -2.312 -2.268 1.00 85.06 585 VAL A CA 1
ATOM 4389 C C . VAL A 1 585 ? -3.957 -1.628 -3.608 1.00 85.06 585 VAL A C 1
ATOM 4391 O O . VAL A 1 585 ? -3.609 -2.190 -4.645 1.00 85.06 585 VAL A O 1
ATOM 4394 N N . VAL A 1 586 ? -4.496 -0.402 -3.595 1.00 86.88 586 VAL A N 1
ATOM 4395 C CA . VAL A 1 586 ? -4.761 0.389 -4.807 1.00 86.88 586 VAL A CA 1
ATOM 4396 C C . VAL A 1 586 ? -3.460 0.674 -5.547 1.00 86.88 586 VAL A C 1
ATOM 4398 O O . VAL A 1 586 ? -3.364 0.385 -6.737 1.00 86.88 586 VAL A O 1
ATOM 4401 N N . LEU A 1 587 ? -2.439 1.173 -4.847 1.00 82.00 587 LEU A N 1
ATOM 4402 C CA . LEU A 1 587 ? -1.137 1.473 -5.439 1.00 82.00 587 LEU A CA 1
ATOM 4403 C C . LEU A 1 587 ? -0.451 0.218 -5.983 1.00 82.00 587 LEU A C 1
ATOM 4405 O O . LEU A 1 587 ? 0.109 0.264 -7.074 1.00 82.00 587 LEU A O 1
ATOM 4409 N N . GLN A 1 588 ? -0.536 -0.911 -5.276 1.00 81.00 588 GLN A N 1
ATOM 4410 C CA . GLN A 1 588 ? 0.025 -2.178 -5.743 1.00 81.00 588 GLN A CA 1
ATOM 4411 C C . GLN A 1 588 ? -0.709 -2.709 -6.987 1.00 81.00 588 GLN A C 1
ATOM 4413 O O . GLN A 1 588 ? -0.066 -3.215 -7.905 1.00 81.00 588 GLN A O 1
ATOM 4418 N N . GLY A 1 589 ? -2.037 -2.555 -7.049 1.00 85.81 589 GLY A N 1
ATOM 4419 C CA . GLY A 1 589 ? -2.835 -2.887 -8.231 1.00 85.81 589 GLY A CA 1
ATOM 4420 C C . GLY A 1 589 ? -2.500 -2.002 -9.432 1.00 85.81 589 GLY A C 1
ATOM 4421 O O . GLY A 1 589 ? -2.251 -2.521 -10.518 1.00 85.81 589 GLY A O 1
ATOM 4422 N N . LEU A 1 590 ? -2.403 -0.684 -9.231 1.00 84.50 590 LEU A N 1
ATOM 4423 C CA . LEU A 1 590 ? -1.992 0.254 -10.279 1.00 84.50 590 LEU A CA 1
ATOM 4424 C C . LEU A 1 590 ? -0.575 -0.053 -10.784 1.00 84.50 590 LEU A C 1
ATOM 4426 O O . LEU A 1 590 ? -0.365 -0.127 -11.992 1.00 84.50 590 LEU A O 1
ATOM 4430 N N . ALA A 1 591 ? 0.373 -0.304 -9.875 1.00 77.56 591 ALA A N 1
ATOM 4431 C CA . ALA A 1 591 ? 1.738 -0.688 -10.225 1.00 77.56 591 ALA A CA 1
ATOM 4432 C C . ALA A 1 591 ? 1.761 -1.976 -11.062 1.00 77.56 591 ALA A C 1
ATOM 4434 O O . ALA A 1 591 ? 2.396 -2.006 -12.113 1.00 77.56 591 ALA A O 1
ATOM 4435 N N . ALA A 1 592 ? 1.019 -3.015 -10.656 1.00 80.50 592 ALA A N 1
ATOM 4436 C CA . ALA A 1 592 ? 0.906 -4.266 -11.410 1.00 80.50 592 ALA A CA 1
ATOM 4437 C C . ALA A 1 592 ? 0.321 -4.067 -12.825 1.00 80.50 592 ALA A C 1
ATOM 4439 O O . ALA A 1 592 ? 0.712 -4.762 -13.762 1.00 80.50 592 ALA A O 1
ATOM 4440 N N . GLY A 1 593 ? -0.572 -3.089 -12.997 1.00 83.00 593 GLY A N 1
ATOM 4441 C CA . GLY A 1 593 ? -1.072 -2.659 -14.302 1.00 83.00 593 GLY A CA 1
ATOM 4442 C C . GLY A 1 593 ? -0.002 -2.031 -15.190 1.00 83.00 593 GLY A C 1
ATOM 4443 O O . GLY A 1 593 ? 0.146 -2.416 -16.351 1.00 83.00 593 GLY A O 1
ATOM 4444 N N . THR A 1 594 ? 0.792 -1.120 -14.622 1.00 78.25 594 THR A N 1
ATOM 4445 C CA . THR A 1 594 ? 1.956 -0.514 -15.287 1.00 78.25 594 THR A CA 1
ATOM 4446 C C . THR A 1 594 ? 2.957 -1.579 -15.740 1.00 78.25 594 THR A C 1
ATOM 4448 O O . THR A 1 594 ? 3.432 -1.545 -16.875 1.00 78.25 594 THR A O 1
ATOM 4451 N N . PHE A 1 595 ? 3.226 -2.574 -14.887 1.00 75.62 595 PHE A N 1
ATOM 4452 C CA . PHE A 1 595 ? 4.066 -3.731 -15.217 1.00 75.62 595 PHE A CA 1
ATOM 4453 C C . PHE A 1 595 ? 3.567 -4.484 -16.452 1.00 75.62 595 PHE A C 1
ATOM 4455 O O . PHE A 1 595 ? 4.354 -4.833 -17.338 1.00 75.62 595 PHE A O 1
ATOM 4462 N N . LEU A 1 596 ? 2.258 -4.738 -16.521 1.00 81.00 596 LEU A N 1
ATOM 4463 C CA . LEU A 1 596 ? 1.657 -5.443 -17.648 1.00 81.00 596 LEU A CA 1
ATOM 4464 C C . LEU A 1 596 ? 1.806 -4.633 -18.940 1.00 81.00 596 LEU A C 1
ATOM 4466 O O . LEU A 1 596 ? 2.185 -5.199 -19.966 1.00 81.00 596 LEU A O 1
ATOM 4470 N N . PHE A 1 597 ? 1.574 -3.319 -18.882 1.00 79.88 597 PHE A N 1
ATOM 4471 C CA . PHE A 1 597 ? 1.743 -2.435 -20.033 1.00 79.88 597 PHE A CA 1
ATOM 4472 C C . PHE A 1 597 ? 3.163 -2.518 -20.607 1.00 79.88 597 PHE A C 1
ATOM 4474 O O . PHE A 1 597 ? 3.343 -2.849 -21.778 1.00 79.88 597 PHE A O 1
ATOM 4481 N N . ILE A 1 598 ? 4.174 -2.316 -19.764 1.00 71.31 598 ILE A N 1
ATOM 4482 C CA . ILE A 1 598 ? 5.581 -2.290 -20.185 1.00 71.31 598 ILE A CA 1
ATOM 4483 C C . ILE A 1 598 ? 6.019 -3.643 -20.747 1.00 71.31 598 ILE A C 1
ATOM 4485 O O . ILE A 1 598 ? 6.681 -3.707 -21.784 1.00 71.31 598 ILE A O 1
ATOM 4489 N N . THR A 1 599 ? 5.599 -4.739 -20.114 1.00 70.50 599 THR A N 1
ATOM 4490 C CA . THR A 1 599 ? 5.951 -6.089 -20.570 1.00 70.50 599 THR A CA 1
ATOM 4491 C C . THR A 1 599 ? 5.472 -6.337 -21.999 1.00 70.50 599 THR A C 1
ATOM 4493 O O . THR A 1 599 ? 6.250 -6.798 -22.835 1.00 70.50 599 THR A O 1
ATOM 4496 N N . PHE A 1 600 ? 4.209 -6.022 -22.298 1.00 73.56 600 PHE A N 1
ATOM 4497 C CA . PHE A 1 600 ? 3.605 -6.319 -23.598 1.00 73.56 600 PHE A CA 1
ATOM 4498 C C . PHE A 1 600 ? 3.937 -5.290 -24.678 1.00 73.56 600 PHE A C 1
ATOM 4500 O O . PHE A 1 600 ? 4.243 -5.674 -25.808 1.00 73.56 600 PHE A O 1
ATOM 4507 N N . PHE A 1 601 ? 3.885 -4.004 -24.343 1.00 69.19 601 PHE A N 1
ATOM 4508 C CA . PHE A 1 601 ? 3.933 -2.932 -25.335 1.00 69.19 601 PHE A CA 1
ATOM 4509 C C . PHE A 1 601 ? 5.321 -2.324 -25.506 1.00 69.19 601 PHE A C 1
ATOM 4511 O O . PHE A 1 601 ? 5.643 -1.906 -26.613 1.00 69.19 601 PHE A O 1
ATOM 4518 N N . GLU A 1 602 ? 6.172 -2.361 -24.480 1.00 65.81 602 GLU A N 1
ATOM 4519 C CA . GLU A 1 602 ? 7.528 -1.814 -24.580 1.00 65.81 602 GLU A CA 1
ATOM 4520 C C . GLU A 1 602 ? 8.557 -2.919 -24.855 1.00 65.81 602 GLU A C 1
ATOM 4522 O O . GLU A 1 602 ? 9.308 -2.844 -25.824 1.00 65.81 602 GLU A O 1
ATOM 4527 N N . ILE A 1 603 ? 8.564 -3.992 -24.057 1.00 67.00 603 ILE A N 1
ATOM 4528 C CA . ILE A 1 603 ? 9.599 -5.037 -24.142 1.00 67.00 603 ILE A CA 1
ATOM 4529 C C . ILE A 1 603 ? 9.274 -6.055 -25.240 1.00 67.00 603 ILE A C 1
ATOM 4531 O O . ILE A 1 603 ? 10.059 -6.254 -26.170 1.00 67.00 603 ILE A O 1
ATOM 4535 N N . LEU A 1 604 ? 8.114 -6.715 -25.148 1.00 69.94 604 LEU A N 1
ATOM 4536 C CA . LEU A 1 604 ? 7.725 -7.762 -26.096 1.00 69.94 604 LEU A CA 1
ATOM 4537 C C . LEU A 1 604 ? 7.509 -7.216 -27.503 1.00 69.94 604 LEU A C 1
ATOM 4539 O O . LEU A 1 604 ? 7.947 -7.848 -28.464 1.00 69.94 604 LEU A O 1
ATOM 4543 N N . SER A 1 605 ? 6.865 -6.053 -27.625 1.00 70.69 605 SER A N 1
ATOM 4544 C CA . SER A 1 605 ? 6.624 -5.416 -28.921 1.00 70.69 605 SER A CA 1
ATOM 4545 C C . SER A 1 605 ? 7.939 -5.139 -29.656 1.00 70.69 605 SER A C 1
ATOM 4547 O O . SER A 1 605 ? 8.128 -5.624 -30.771 1.00 70.69 605 SER A O 1
ATOM 4549 N N . GLN A 1 606 ? 8.903 -4.478 -28.999 1.00 67.38 606 GLN A N 1
ATOM 4550 C CA . GLN A 1 606 ? 10.193 -4.144 -29.614 1.00 67.38 606 GLN A CA 1
ATOM 4551 C C . GLN A 1 606 ? 11.021 -5.388 -29.965 1.00 67.38 606 GLN A C 1
ATOM 4553 O O . GLN A 1 606 ? 11.655 -5.441 -31.021 1.00 67.38 606 GLN A O 1
ATOM 4558 N N . GLU A 1 607 ? 11.031 -6.408 -29.103 1.00 72.12 607 GLU A N 1
ATOM 4559 C CA . GLU A 1 607 ? 11.843 -7.602 -29.345 1.00 72.12 607 GLU A CA 1
ATOM 4560 C C . GLU A 1 607 ? 11.244 -8.539 -30.402 1.00 72.12 607 GLU A C 1
ATOM 4562 O O . GLU A 1 607 ? 12.004 -9.186 -31.133 1.00 72.12 607 GLU A O 1
ATOM 4567 N N . LEU A 1 608 ? 9.911 -8.606 -30.515 1.00 73.12 608 LEU A N 1
ATOM 4568 C CA . LEU A 1 608 ? 9.211 -9.440 -31.500 1.00 73.12 608 LEU A CA 1
ATOM 4569 C C . LEU A 1 608 ? 9.006 -8.755 -32.858 1.00 73.12 608 LEU A C 1
ATOM 4571 O O . LEU A 1 608 ? 8.719 -9.457 -33.834 1.00 73.12 608 LEU A O 1
ATOM 4575 N N . GLU A 1 609 ? 9.158 -7.431 -32.935 1.00 72.12 609 GLU A N 1
ATOM 4576 C CA . GLU A 1 609 ? 9.177 -6.677 -34.194 1.00 72.12 609 GLU A CA 1
ATOM 4577 C C . GLU A 1 609 ? 10.427 -7.011 -35.035 1.00 72.12 609 GLU A C 1
ATOM 4579 O O . GLU A 1 609 ? 10.357 -7.096 -36.266 1.00 72.12 609 GLU A O 1
ATOM 4584 N N . ASP A 1 610 ? 11.567 -7.287 -34.388 1.00 71.88 610 ASP A N 1
ATOM 4585 C CA . ASP A 1 610 ? 12.775 -7.738 -35.083 1.00 71.88 610 ASP A CA 1
ATOM 4586 C C . ASP A 1 610 ? 12.600 -9.166 -35.624 1.00 71.88 610 ASP A C 1
ATOM 4588 O O . ASP A 1 610 ? 12.409 -10.139 -34.889 1.00 71.88 610 ASP A O 1
ATOM 4592 N N . LYS A 1 611 ? 12.696 -9.301 -36.951 1.00 75.19 611 LYS A N 1
ATOM 4593 C CA . LYS A 1 611 ? 12.503 -10.571 -37.663 1.00 75.19 611 LYS A CA 1
ATOM 4594 C C . LYS A 1 611 ? 13.622 -11.589 -37.396 1.00 75.19 611 LYS A C 1
ATOM 4596 O O . LYS A 1 611 ? 13.427 -12.771 -37.680 1.00 75.19 611 LYS A O 1
ATOM 4601 N N . HIS A 1 612 ? 14.774 -11.169 -36.868 1.00 78.06 612 HIS A N 1
ATOM 4602 C CA . HIS A 1 612 ? 15.905 -12.062 -36.606 1.00 78.06 612 HIS A CA 1
ATOM 4603 C C . HIS A 1 612 ? 15.697 -12.904 -35.344 1.00 78.06 612 HIS A C 1
ATOM 4605 O O . HIS A 1 612 ? 15.350 -12.390 -34.284 1.00 78.06 612 HIS A O 1
ATOM 4611 N N . ASP A 1 613 ? 15.956 -14.212 -35.453 1.00 82.88 613 ASP A N 1
ATOM 4612 C CA . ASP A 1 613 ? 15.942 -15.167 -34.336 1.00 82.88 613 ASP A CA 1
ATOM 4613 C C . ASP A 1 613 ? 14.617 -15.197 -33.534 1.00 82.88 613 ASP A C 1
ATOM 4615 O O . ASP A 1 613 ? 14.590 -15.602 -32.372 1.00 82.88 613 ASP A O 1
ATOM 4619 N N . ARG A 1 614 ? 13.489 -14.814 -34.156 1.00 85.25 614 ARG A N 1
ATOM 4620 C CA . ARG A 1 614 ? 12.182 -14.621 -33.493 1.00 85.25 614 ARG A CA 1
ATOM 4621 C C . ARG A 1 614 ? 11.696 -15.840 -32.699 1.00 85.25 614 ARG A C 1
ATOM 4623 O O . ARG A 1 614 ? 11.244 -15.693 -31.569 1.00 85.25 614 ARG A O 1
ATOM 4630 N N . LEU A 1 615 ? 11.826 -17.049 -33.253 1.00 87.94 615 LEU A N 1
ATOM 4631 C CA . LEU A 1 615 ? 11.469 -18.290 -32.545 1.00 87.94 615 LEU A CA 1
ATOM 4632 C C . LEU A 1 615 ? 12.343 -18.522 -31.308 1.00 87.94 615 LEU A C 1
ATOM 4634 O O . LEU A 1 615 ? 11.849 -18.973 -30.277 1.00 87.94 615 LEU A O 1
ATOM 4638 N N . LEU A 1 616 ? 13.631 -18.190 -31.397 1.00 88.31 616 LEU A N 1
ATOM 4639 C CA . LEU A 1 616 ? 14.561 -18.341 -30.287 1.00 88.31 616 LEU A CA 1
ATOM 4640 C C . LEU A 1 616 ? 14.269 -17.306 -29.193 1.00 88.31 616 LEU A C 1
ATOM 4642 O O . LEU A 1 616 ? 14.260 -17.658 -28.020 1.00 88.31 616 LEU A O 1
ATOM 4646 N N . LYS A 1 617 ? 13.922 -16.065 -29.557 1.00 86.81 617 LYS A N 1
ATOM 4647 C CA . LYS A 1 617 ? 13.441 -15.053 -28.602 1.00 86.81 617 LYS A CA 1
ATOM 4648 C C . LYS A 1 617 ? 12.199 -15.527 -27.839 1.00 86.81 617 LYS A C 1
ATOM 4650 O O . LYS A 1 617 ? 12.173 -15.456 -26.614 1.00 86.81 617 LYS A O 1
ATOM 4655 N N . VAL A 1 618 ? 11.213 -16.098 -28.536 1.00 89.94 618 VAL A N 1
ATOM 4656 C CA . VAL A 1 618 ? 10.018 -16.686 -27.899 1.00 89.94 618 VAL A CA 1
ATOM 4657 C C . VAL A 1 618 ? 10.382 -17.868 -26.993 1.00 89.94 618 VAL A C 1
ATOM 4659 O O . VAL A 1 618 ? 9.813 -18.006 -25.915 1.00 89.94 618 VAL A O 1
ATOM 4662 N N . LEU A 1 619 ? 11.360 -18.699 -27.363 1.00 92.44 619 LEU A N 1
ATOM 4663 C CA . LEU A 1 619 ? 11.839 -19.766 -26.479 1.00 92.44 619 LEU A CA 1
ATOM 4664 C C . LEU A 1 619 ? 12.429 -19.201 -25.178 1.00 92.44 619 LEU A C 1
ATOM 4666 O O . LEU A 1 619 ? 12.105 -19.696 -24.101 1.00 92.44 619 LEU A O 1
ATOM 4670 N N . PHE A 1 620 ? 13.259 -18.157 -25.263 1.00 89.94 620 PHE A N 1
ATOM 4671 C CA . PHE A 1 620 ? 13.815 -17.483 -24.084 1.00 89.94 620 PHE A CA 1
ATOM 4672 C C . PHE A 1 620 ? 12.725 -16.830 -23.227 1.00 89.94 620 PHE A C 1
ATOM 4674 O O . PHE A 1 620 ? 12.808 -16.906 -22.005 1.00 89.94 620 PHE A O 1
ATOM 4681 N N . LEU A 1 621 ? 11.679 -16.273 -23.845 1.00 88.88 621 LEU A N 1
ATOM 4682 C CA . LEU A 1 621 ? 10.491 -15.770 -23.152 1.00 88.88 621 LEU A CA 1
ATOM 4683 C C . LEU A 1 621 ? 9.807 -16.867 -22.325 1.00 88.88 621 LEU A C 1
ATOM 4685 O O . LEU A 1 621 ? 9.582 -16.704 -21.128 1.00 88.88 621 LEU A O 1
ATOM 4689 N N . VAL A 1 622 ? 9.518 -18.014 -22.944 1.00 92.88 622 VAL A N 1
ATOM 4690 C CA . VAL A 1 622 ? 8.906 -19.160 -22.253 1.00 92.88 622 VAL A CA 1
ATOM 4691 C C . VAL A 1 622 ? 9.819 -19.679 -21.141 1.00 92.88 622 VAL A C 1
ATOM 4693 O O . VAL A 1 622 ? 9.346 -20.005 -20.054 1.00 92.88 622 VAL A O 1
ATOM 4696 N N . LEU A 1 623 ? 11.130 -19.721 -21.386 1.00 92.88 623 LEU A N 1
ATOM 4697 C CA . LEU A 1 623 ? 12.120 -20.166 -20.409 1.00 92.88 623 LEU A CA 1
ATOM 4698 C C . LEU A 1 623 ? 12.172 -19.222 -19.199 1.00 92.88 623 LEU A C 1
ATOM 4700 O O . LEU A 1 623 ? 12.156 -19.697 -18.067 1.00 92.88 623 LEU A O 1
ATOM 4704 N N . GLY A 1 624 ? 12.152 -17.905 -19.418 1.00 87.94 624 GLY A N 1
ATOM 4705 C CA . GLY A 1 624 ? 12.073 -16.906 -18.350 1.00 87.94 624 GLY A CA 1
ATOM 4706 C C . GLY A 1 624 ? 10.819 -17.055 -17.496 1.00 87.94 624 GLY A C 1
ATOM 4707 O O . GLY A 1 624 ? 10.913 -17.112 -16.268 1.00 87.94 624 GLY A O 1
ATOM 4708 N N . TYR A 1 625 ? 9.659 -17.217 -18.141 1.00 89.88 625 TYR A N 1
ATOM 4709 C CA . TYR A 1 625 ? 8.402 -17.472 -17.437 1.00 89.88 625 TYR A CA 1
ATOM 4710 C C . TYR A 1 625 ? 8.473 -18.762 -16.611 1.00 89.88 625 TYR A C 1
ATOM 4712 O O . TYR A 1 625 ? 8.154 -18.762 -15.423 1.00 89.88 625 TYR A O 1
ATOM 4720 N N . GLY A 1 626 ? 8.932 -19.859 -17.221 1.00 90.75 626 GLY A N 1
ATOM 4721 C CA . GLY A 1 626 ? 9.011 -21.172 -16.584 1.00 90.75 626 GLY A CA 1
ATOM 4722 C C . GLY A 1 626 ? 9.963 -21.211 -15.388 1.00 90.75 626 GLY A C 1
ATOM 4723 O O . GLY A 1 626 ? 9.619 -21.792 -14.360 1.00 90.75 626 GLY A O 1
ATOM 4724 N N . VAL A 1 627 ? 11.128 -20.562 -15.487 1.00 88.75 627 VAL A N 1
ATOM 4725 C CA . VAL A 1 627 ? 12.100 -20.482 -14.384 1.00 88.75 627 VAL A CA 1
ATOM 4726 C C . VAL A 1 627 ? 11.493 -19.763 -13.185 1.00 88.75 627 VAL A C 1
ATOM 4728 O O . VAL A 1 627 ? 11.526 -20.305 -12.080 1.00 88.75 627 VAL A O 1
ATOM 4731 N N . LEU A 1 628 ? 10.902 -18.579 -13.379 1.00 82.62 628 LEU A N 1
ATOM 4732 C CA . LEU A 1 628 ? 10.325 -17.844 -12.255 1.00 82.62 628 LEU A CA 1
ATOM 4733 C C . LEU A 1 628 ? 9.074 -18.540 -11.703 1.00 82.62 628 LEU A C 1
ATOM 4735 O O . LEU A 1 628 ? 8.923 -18.640 -10.489 1.00 82.62 628 LEU A O 1
ATOM 4739 N N . ALA A 1 629 ? 8.206 -19.079 -12.562 1.00 84.44 629 ALA A N 1
ATOM 4740 C CA . ALA A 1 629 ? 7.050 -19.858 -12.123 1.00 84.44 629 ALA A CA 1
ATOM 4741 C C . ALA A 1 629 ? 7.471 -21.071 -11.272 1.00 84.44 629 ALA A C 1
ATOM 4743 O O . ALA A 1 629 ? 6.868 -21.330 -10.232 1.00 84.44 629 ALA A O 1
ATOM 4744 N N . GLY A 1 630 ? 8.543 -21.768 -11.664 1.00 83.94 630 GLY A N 1
ATOM 4745 C CA . GLY A 1 630 ? 9.131 -22.854 -10.881 1.00 83.94 630 GLY A CA 1
ATOM 4746 C C . GLY A 1 630 ? 9.679 -22.386 -9.530 1.00 83.94 630 GLY A C 1
ATOM 4747 O O . GLY A 1 630 ? 9.420 -23.025 -8.513 1.00 83.94 630 GLY A O 1
ATOM 4748 N N . LEU A 1 631 ? 10.376 -21.246 -9.495 1.00 78.31 631 LEU A N 1
ATOM 4749 C CA . LEU A 1 631 ? 10.883 -20.656 -8.251 1.00 78.31 631 LEU A CA 1
ATOM 4750 C C . LEU A 1 631 ? 9.760 -20.233 -7.295 1.00 78.31 631 LEU A C 1
ATOM 4752 O O . LEU A 1 631 ? 9.899 -20.422 -6.093 1.00 78.31 631 LEU A O 1
ATOM 4756 N N . VAL A 1 632 ? 8.653 -19.694 -7.813 1.00 71.44 632 VAL A N 1
ATOM 4757 C CA . VAL A 1 632 ? 7.473 -19.322 -7.012 1.00 71.44 632 VAL A CA 1
ATOM 4758 C C . VAL A 1 632 ? 6.718 -20.561 -6.516 1.00 71.44 632 VAL A C 1
ATOM 4760 O O . VAL A 1 632 ? 6.165 -20.551 -5.417 1.00 71.44 632 VAL A O 1
ATOM 4763 N N . PHE A 1 633 ? 6.700 -21.642 -7.300 1.00 77.81 633 PHE A N 1
ATOM 4764 C CA . PHE A 1 633 ? 6.060 -22.901 -6.916 1.00 77.81 633 PHE A CA 1
ATOM 4765 C C . PHE A 1 633 ? 6.793 -23.613 -5.769 1.00 77.81 633 PHE A C 1
ATOM 4767 O O . PHE A 1 633 ? 6.158 -24.194 -4.886 1.00 77.81 633 PHE A O 1
ATOM 4774 N N . ILE A 1 634 ? 8.127 -23.560 -5.758 1.00 77.12 634 ILE A N 1
ATOM 4775 C CA . ILE A 1 634 ? 8.946 -24.129 -4.687 1.00 77.12 634 ILE A CA 1
ATOM 4776 C C . ILE A 1 634 ? 8.902 -23.161 -3.497 1.00 77.12 634 ILE A C 1
ATOM 4778 O O . ILE A 1 634 ? 9.678 -22.213 -3.420 1.00 77.12 634 ILE A O 1
ATOM 4782 N N . LYS A 1 635 ? 7.962 -23.378 -2.567 1.00 54.09 635 LYS A N 1
ATOM 4783 C CA . LYS A 1 635 ? 7.933 -22.651 -1.289 1.00 54.09 635 LYS A CA 1
ATOM 4784 C C . LYS A 1 635 ? 9.220 -22.955 -0.513 1.00 54.09 635 LYS A C 1
ATOM 4786 O O . LYS A 1 635 ? 9.434 -24.106 -0.137 1.00 54.09 635 LYS A O 1
ATOM 4791 N N . TRP A 1 636 ? 10.048 -21.929 -0.328 1.00 51.50 636 TRP A N 1
ATOM 4792 C CA . TRP A 1 636 ? 11.256 -21.957 0.498 1.00 51.50 636 TRP A CA 1
ATOM 4793 C C . TRP A 1 636 ? 10.924 -21.936 1.987 1.00 51.50 636 TRP A C 1
ATOM 4795 O O . TRP A 1 636 ? 9.969 -21.213 2.362 1.00 51.50 636 TRP A O 1
#

Sequence (636 aa):
MTDTKRLAYSIIQFLHDQLTSGGLSSDAQESLEVAIQCLETAFGVSTEDQSLAVSETLPELFAAATVKVANTPQVKVTSASSSPTEDQLAEAEQLKSDGNEQMKVENFSAAVEFYSKAIQINPQNAVYYCNRAAAYSKLGNYAGAVQDCERAIGIDPNYSKAYGRMGLALSSLNKHNEAVGYYKKALELDPENEMYKTNLKIAEQKMKETPSPTGGMGGVDLAGLLSNPGFMSMASNLMNNPQVQQMVSGMMSGAYGPMGSTAAPTPGPPNDISGLIQAGQQFAQQMQQQNPELIEQLRSQIRSRPPSATHYLLKATTLRNMEMFVAKILCLLGMFGLMLGGILIPVRVMQSDLDKAVRYRKAVAFSNSFGGGVFLATCFNALLPAVRDKMEQILKLLKITTDYPIAETMMMLGFFLTVFVEQAVLTFRKEKPSFIDLETFNAGGSEAGSDSEYDTPFIAPARGSHHHSHHHSHHHGHFNPAELTRAGPLRLASLVLALSAHSVFEGLALGLQEDGAKLGSLFLGVAIHETLAAMALGVSVAKAGLQLQDASKLAITVSLMIPIGIGLGMGIESAQNLAGSIISVVLQGLAAGTFLFITFFEILSQELEDKHDRLLKVLFLVLGYGVLAGLVFIKW

Radius of gyration: 37.58 Å; chains: 1; bounding box: 85×69×133 Å